Protein AF-A0AAD6DW07-F1 (afdb_monomer_lite)

Organism: NCBI:txid911720

Sequence (483 aa):
MHPDGPFFLGSEVGLPDLVLAPWAVRLWIFDEFKHGLGVPLEGAGGADEAVWDRWKKWIGAIQARRSILETTSEKEHYLPIYRRYADDKAQNRPISAMAHATRDERAHHGSESDHGPPVPPPIHPSFVQVAKPYIFEQTIQECIQAMGVDPTREVSQRLQGVTWIDNVRKALRLPVRTFNTAVIYYHRFRLVRPDTEYSFTDSAAAALFTACKIEDTLKKSRDILCAAYNLKHVPSEHLSPDDQAFETNSRAIIGLERLMLECSGFDFRTRHPEKTLAKLSLHYNVGDKVTLLAYRISLDLYRTFAPLKQTTSTMAIACLELAGRLSGQRIEKIESGADYEQWKTSRKEVMETLFDLLELYTDYRALTSVGPDFQAPVFLTVRIPLNKEANSQQIPRYNHWIDRPRQQNTQNVYGSIDKPVDTPQRPLHPLTPIAANGDRLGMSERDRDAAVRFTIDPECAADEKRQVEPYFRVEMEDYEVDV

Foldseek 3Di:
DDDPALEPVHVDHDPVLVVCLVVLLCQVLCVVQPVHPPLDDQPGCPPCNVVSVSVVSNNVVSVPDPVSVVPDDDPVVVVVVVVCVSVVNPDPDDPVVVVPPPPPPPDDDDDDDDDDDDDPDPDQFAFEDAQQLADFPVLLVLLCQLLVHDPVNLLVLLLVLLLLLVQLCVLVVHDVLLSLQLLLLLSLLCSHPPCVVPPSNLSSLLSSQLSCVLVVNHDQSLSSVQSSVPSVDDPVPRDDSPDPVCVVSSVSSVVCNVVSCVSSLVDSDGAALLVVLVVVCVVLVPDPQLSVQLNQLSSQLSSFCLSNHDHSLLSSLLSSQLSCLLVVNHRVVSVVCPCVVVSVHDPLSSLLSNVRSLVCLQPVLVSGPNSVVDDNVSSVVSVVVSVVVCVVVVRDNTPPDDDDPPPDPPPDDDDDDDDDDDDPNRPDNPSFTAGLCGDGDDPPPPPPSYHYHGDNDPVVVVVVSVVCNVVPDDDDDDDDDDD

pLDDT: mean 83.04, std 20.03, range [28.27, 98.88]

Structure (mmCIF, N/CA/C/O backbone):
data_AF-A0AAD6DW07-F1
#
_entry.id   AF-A0AAD6DW07-F1
#
loop_
_atom_site.group_PDB
_atom_site.id
_atom_site.type_symbol
_atom_site.label_atom_id
_atom_site.label_alt_id
_atom_site.label_comp_id
_atom_site.label_asym_id
_atom_site.label_entity_id
_atom_site.label_seq_id
_atom_site.pdbx_PDB_ins_code
_atom_site.Cartn_x
_atom_site.Cartn_y
_atom_site.Cartn_z
_atom_site.occupancy
_atom_site.B_iso_or_equiv
_atom_site.auth_seq_id
_atom_site.auth_comp_id
_atom_site.auth_asym_id
_atom_site.auth_atom_id
_atom_site.pdbx_PDB_model_num
ATOM 1 N N . MET A 1 1 ? 0.517 -43.521 -18.607 1.00 65.44 1 MET A N 1
ATOM 2 C CA . MET A 1 1 ? 0.349 -43.277 -20.058 1.00 65.44 1 MET A CA 1
ATOM 3 C C . MET A 1 1 ? -0.645 -44.294 -20.602 1.00 65.44 1 MET A C 1
ATOM 5 O O . MET A 1 1 ? -0.734 -45.369 -20.020 1.00 65.44 1 MET A O 1
ATOM 9 N N . HIS A 1 2 ? -1.386 -43.973 -21.664 1.00 76.25 2 HIS A N 1
ATOM 10 C CA . HIS A 1 2 ? -2.341 -44.894 -22.291 1.00 76.25 2 HIS A CA 1
ATOM 11 C C . HIS A 1 2 ? -1.660 -46.215 -22.712 1.00 76.25 2 HIS A C 1
ATOM 13 O O . HIS A 1 2 ? -0.542 -46.154 -23.213 1.00 76.25 2 HIS A O 1
ATOM 19 N N . PRO A 1 3 ? -2.288 -47.393 -22.547 1.00 71.50 3 PRO A N 1
ATOM 20 C CA . PRO A 1 3 ? -1.663 -48.682 -22.866 1.00 71.50 3 PRO A CA 1
ATOM 21 C C . PRO A 1 3 ? -1.295 -48.823 -24.357 1.00 71.50 3 PRO A C 1
ATOM 23 O O . PRO A 1 3 ? -0.138 -49.088 -24.683 1.00 71.50 3 PRO A O 1
ATOM 26 N N . ASP A 1 4 ? -2.229 -48.528 -25.269 1.00 72.56 4 ASP A N 1
ATOM 27 C CA . ASP A 1 4 ? -2.056 -48.856 -26.697 1.00 72.56 4 ASP A CA 1
ATOM 28 C C . ASP A 1 4 ? -1.499 -47.720 -27.577 1.00 72.56 4 ASP A C 1
ATOM 30 O O . ASP A 1 4 ? -0.530 -47.917 -28.317 1.00 72.56 4 ASP A O 1
ATOM 34 N N . GLY A 1 5 ? -2.072 -46.513 -27.502 1.00 79.56 5 GLY A N 1
ATOM 35 C CA . GLY A 1 5 ? -1.641 -45.364 -28.313 1.00 79.56 5 GLY A CA 1
ATOM 36 C C . GLY A 1 5 ? -0.319 -44.752 -27.832 1.00 79.56 5 GLY A C 1
ATOM 37 O O . GLY A 1 5 ? -0.002 -44.907 -26.658 1.00 79.56 5 GLY A O 1
ATOM 38 N N . PRO A 1 6 ? 0.488 -44.097 -28.687 1.00 86.62 6 PRO A N 1
ATOM 39 C CA . PRO A 1 6 ? 1.835 -43.629 -28.338 1.00 86.62 6 PRO A CA 1
ATOM 40 C C . PRO A 1 6 ? 1.872 -42.411 -27.397 1.00 86.62 6 PRO A C 1
ATOM 42 O O . PRO A 1 6 ? 2.912 -42.152 -26.798 1.00 86.62 6 PRO A O 1
ATOM 45 N N . PHE A 1 7 ? 0.759 -41.698 -27.210 1.00 91.06 7 PHE A N 1
ATOM 46 C CA . PHE A 1 7 ? 0.675 -40.483 -26.390 1.00 91.06 7 PHE A CA 1
ATOM 47 C C . PHE A 1 7 ? 0.111 -40.753 -24.990 1.00 91.06 7 PHE A C 1
ATOM 49 O O . PHE A 1 7 ? -0.377 -41.848 -24.693 1.00 91.06 7 PHE A O 1
ATOM 56 N N . PHE A 1 8 ? 0.187 -39.766 -24.093 1.00 86.06 8 PHE A N 1
ATOM 57 C CA . PHE A 1 8 ? -0.251 -39.927 -22.702 1.00 86.06 8 PHE A CA 1
ATOM 58 C C . PHE A 1 8 ? -1.728 -40.312 -22.575 1.00 86.06 8 PHE A C 1
ATOM 60 O O . PHE A 1 8 ? -2.043 -41.148 -21.724 1.00 86.06 8 PHE A O 1
ATOM 67 N N . LEU A 1 9 ? -2.598 -39.734 -23.410 1.00 88.62 9 LEU A N 1
ATOM 68 C CA . LEU A 1 9 ? -4.054 -39.918 -23.357 1.00 88.62 9 LEU A CA 1
ATOM 69 C C . LEU A 1 9 ? -4.612 -40.842 -24.452 1.00 88.62 9 LEU A C 1
ATOM 71 O O . LEU A 1 9 ? -5.816 -41.072 -24.474 1.00 88.62 9 LEU A O 1
ATOM 75 N N . GLY A 1 10 ? -3.774 -41.396 -25.336 1.00 89.12 10 GLY A N 1
ATOM 76 C CA . GLY A 1 10 ? -4.241 -42.310 -26.380 1.00 89.12 10 GLY A CA 1
ATOM 77 C C . GLY A 1 10 ? -3.453 -42.244 -27.678 1.00 89.12 10 GLY A C 1
ATOM 78 O O . GLY A 1 10 ? -2.226 -42.122 -27.689 1.00 89.12 10 GLY A O 1
ATOM 79 N N . SER A 1 11 ? -4.180 -42.402 -28.783 1.00 87.56 11 SER A N 1
ATOM 80 C CA . SER A 1 11 ? -3.659 -42.326 -30.151 1.00 87.56 11 SER A CA 1
ATOM 81 C C . SER A 1 11 ? -3.380 -40.898 -30.612 1.00 87.56 11 SER A C 1
ATOM 83 O O . SER A 1 11 ? -2.579 -40.703 -31.523 1.00 87.56 11 SER A O 1
ATOM 85 N N . GLU A 1 12 ? -4.007 -39.908 -29.977 1.00 89.56 12 GLU A N 1
ATOM 86 C CA . GLU A 1 12 ? -3.856 -38.492 -30.302 1.00 89.56 12 GLU A CA 1
ATOM 87 C C . GLU A 1 12 ? -3.008 -37.752 -29.269 1.00 89.56 12 GLU A C 1
ATOM 89 O O . GLU A 1 12 ? -2.957 -38.118 -28.093 1.00 89.56 12 GLU A O 1
ATOM 94 N N . VAL A 1 13 ? -2.337 -36.694 -29.727 1.00 89.44 13 VAL A N 1
ATOM 95 C CA . VAL A 1 13 ? -1.518 -35.837 -28.868 1.00 89.44 13 VAL A CA 1
ATOM 96 C C . VAL A 1 13 ? -2.416 -35.046 -27.916 1.00 89.44 13 VAL A C 1
ATOM 98 O O . VAL A 1 13 ? -3.383 -34.416 -28.340 1.00 89.44 13 VAL A O 1
ATOM 101 N N . GLY A 1 14 ? -2.089 -35.055 -26.628 1.00 90.12 14 GLY A N 1
ATOM 102 C CA . GLY A 1 14 ? -2.781 -34.278 -25.611 1.00 90.12 14 GLY A CA 1
ATOM 103 C C . GLY A 1 14 ? -1.949 -33.114 -25.083 1.00 90.12 14 GLY A C 1
ATOM 104 O O . GLY A 1 14 ? -0.774 -32.931 -25.407 1.00 90.12 14 GLY A O 1
ATOM 105 N N . LEU A 1 15 ? -2.561 -32.338 -24.191 1.00 88.31 15 LEU A N 1
ATOM 106 C CA . LEU A 1 15 ? -1.871 -31.275 -23.461 1.00 88.31 15 LEU A CA 1
ATOM 107 C C . LEU A 1 15 ? -0.621 -31.773 -22.697 1.00 88.31 15 LEU A C 1
ATOM 109 O O . LEU A 1 15 ? 0.406 -31.101 -22.791 1.00 88.31 15 LEU A O 1
ATOM 113 N N . PRO A 1 16 ? -0.636 -32.932 -21.997 1.00 89.25 16 PRO A N 1
ATOM 114 C CA . PRO A 1 16 ? 0.551 -33.417 -21.287 1.00 89.25 16 PRO A CA 1
ATOM 115 C C . PRO A 1 16 ? 1.737 -33.671 -22.222 1.00 89.25 16 PRO A C 1
ATOM 117 O O . PRO A 1 16 ? 2.875 -33.348 -21.887 1.00 89.25 16 PRO A O 1
ATOM 120 N N . ASP A 1 17 ? 1.462 -34.196 -23.417 1.00 92.06 17 ASP A N 1
ATOM 121 C CA . ASP A 1 17 ? 2.471 -34.480 -24.431 1.00 92.06 17 ASP A CA 1
ATOM 122 C C . ASP A 1 17 ? 3.168 -33.196 -24.904 1.00 92.06 17 ASP A C 1
ATOM 124 O O . ASP A 1 17 ? 4.394 -33.144 -24.970 1.00 92.06 17 ASP A O 1
ATOM 128 N N . LEU A 1 18 ? 2.396 -32.136 -25.174 1.00 89.06 18 LEU A N 1
ATOM 129 C CA . LEU A 1 18 ? 2.917 -30.847 -25.646 1.00 89.06 18 LEU A CA 1
ATOM 130 C C . LEU A 1 18 ? 3.688 -30.080 -24.568 1.00 89.06 18 LEU A C 1
ATOM 132 O O . LEU A 1 18 ? 4.680 -29.426 -24.879 1.00 89.06 18 LEU A O 1
ATOM 136 N N . VAL A 1 19 ? 3.251 -30.162 -23.310 1.00 89.06 19 VAL A N 1
ATOM 137 C CA . VAL A 1 19 ? 3.926 -29.494 -22.185 1.00 89.06 19 VAL A CA 1
ATOM 138 C C . VAL A 1 19 ? 5.281 -30.142 -21.893 1.00 89.06 19 VAL A C 1
ATOM 140 O O . VAL A 1 19 ? 6.254 -29.441 -21.616 1.00 89.06 19 VAL A O 1
ATOM 143 N N . LEU A 1 20 ? 5.366 -31.473 -21.973 1.00 89.12 20 LEU A N 1
ATOM 144 C CA . LEU A 1 20 ? 6.589 -32.216 -21.661 1.00 89.12 20 LEU A CA 1
ATOM 145 C C . LEU A 1 20 ? 7.561 -32.312 -22.843 1.00 89.12 20 LEU A C 1
ATOM 147 O O . LEU A 1 20 ? 8.769 -32.422 -22.620 1.00 89.12 20 LEU A O 1
ATOM 151 N N . ALA A 1 21 ? 7.072 -32.239 -24.085 1.00 89.12 21 ALA A N 1
ATOM 152 C CA . ALA A 1 21 ? 7.886 -32.416 -25.287 1.00 89.12 21 ALA A CA 1
ATOM 153 C C . ALA A 1 21 ? 9.157 -31.540 -25.334 1.00 89.12 21 ALA A C 1
ATOM 155 O O . ALA A 1 21 ? 10.226 -32.110 -25.555 1.00 89.12 21 ALA A O 1
ATOM 156 N N . PRO A 1 22 ? 9.124 -30.213 -25.071 1.00 85.38 22 PRO A N 1
ATOM 157 C CA . PRO A 1 22 ? 10.322 -29.372 -25.167 1.00 85.38 22 PRO A CA 1
ATOM 158 C C . PRO A 1 22 ? 11.443 -29.791 -24.209 1.00 85.38 22 PRO A C 1
ATOM 160 O O . PRO A 1 22 ? 12.622 -29.604 -24.507 1.00 85.38 22 PRO A O 1
ATOM 163 N N . TRP A 1 23 ? 11.088 -30.344 -23.053 1.00 86.06 23 TRP A N 1
ATOM 164 C CA . TRP A 1 23 ? 12.052 -30.823 -22.068 1.00 86.06 23 TRP A CA 1
ATOM 165 C C . TRP A 1 23 ? 12.579 -32.196 -22.465 1.00 86.06 23 TRP A C 1
ATOM 167 O O . TRP A 1 23 ? 13.788 -32.408 -22.523 1.00 86.06 23 TRP A O 1
ATOM 177 N N . ALA A 1 24 ? 11.668 -33.103 -22.813 1.00 87.69 24 ALA A N 1
ATOM 178 C CA . ALA A 1 24 ? 11.999 -34.488 -23.094 1.00 87.69 24 ALA A CA 1
ATOM 179 C C . ALA A 1 24 ? 12.918 -34.649 -24.316 1.00 87.69 24 ALA A C 1
ATOM 181 O O . ALA A 1 24 ? 13.877 -35.418 -24.267 1.00 87.69 24 ALA A O 1
ATOM 182 N N . VAL A 1 25 ? 12.706 -33.872 -25.388 1.00 88.06 25 VAL A N 1
ATOM 183 C CA . VAL A 1 25 ? 13.561 -33.935 -26.592 1.00 88.06 25 VAL A CA 1
ATOM 184 C C . VAL A 1 25 ? 14.982 -33.409 -26.368 1.00 88.06 25 VAL A C 1
ATOM 186 O O . VAL A 1 25 ? 15.847 -33.610 -27.219 1.00 88.06 25 VAL A O 1
ATOM 189 N N . ARG A 1 26 ? 15.240 -32.750 -25.231 1.00 86.06 26 ARG A N 1
ATOM 190 C CA . ARG A 1 26 ? 16.535 -32.159 -24.867 1.00 86.06 26 ARG A CA 1
ATOM 191 C C . ARG A 1 26 ? 17.269 -32.919 -23.765 1.00 86.06 26 ARG A C 1
ATOM 193 O O . ARG A 1 26 ? 18.351 -32.498 -23.375 1.00 86.06 26 ARG A O 1
ATOM 200 N N . LEU A 1 27 ? 16.733 -34.039 -23.277 1.00 84.88 27 LEU A N 1
ATOM 201 C CA . LEU A 1 27 ? 17.364 -34.792 -22.183 1.00 84.88 27 LEU A CA 1
ATOM 202 C C . LEU A 1 27 ? 18.759 -35.325 -22.541 1.00 84.88 27 LEU A C 1
ATOM 204 O O . LEU A 1 27 ? 19.605 -35.399 -21.658 1.00 84.88 27 LEU A O 1
ATOM 208 N N . TRP A 1 28 ? 19.037 -35.560 -23.829 1.00 84.06 28 TRP A N 1
ATOM 209 C CA . TRP A 1 28 ? 20.366 -35.951 -24.325 1.00 84.06 28 TRP A CA 1
ATOM 210 C C . TRP A 1 28 ? 21.484 -34.965 -23.933 1.00 84.06 28 TRP A C 1
ATOM 212 O O . TRP A 1 28 ? 22.647 -35.343 -23.875 1.00 84.06 28 TRP A O 1
ATOM 222 N N . ILE A 1 29 ? 21.151 -33.704 -23.630 1.00 82.00 29 ILE A N 1
ATOM 223 C CA . ILE A 1 29 ? 22.116 -32.689 -23.177 1.00 82.00 29 ILE A CA 1
ATOM 224 C C . ILE A 1 29 ? 22.754 -33.095 -21.843 1.00 82.00 29 ILE A C 1
ATOM 226 O O . ILE A 1 29 ? 23.915 -32.787 -21.589 1.00 82.00 29 ILE A O 1
ATOM 230 N N . PHE A 1 30 ? 22.016 -33.787 -20.977 1.00 79.44 30 PHE A N 1
ATOM 231 C CA . PHE A 1 30 ? 22.558 -34.257 -19.705 1.00 79.44 30 PHE A CA 1
ATOM 232 C C . PHE A 1 30 ? 23.489 -35.457 -19.879 1.00 79.44 30 PHE A C 1
ATOM 234 O O . PHE A 1 30 ? 24.456 -35.574 -19.129 1.00 79.44 30 PHE A O 1
ATOM 241 N N . ASP A 1 31 ? 23.239 -36.306 -20.876 1.00 77.44 31 ASP A N 1
ATOM 242 C CA . ASP A 1 31 ? 24.164 -37.380 -21.251 1.00 77.44 31 ASP A CA 1
ATOM 243 C C . ASP A 1 31 ? 25.491 -36.800 -21.752 1.00 77.44 31 ASP A C 1
ATOM 245 O O . ASP A 1 31 ? 26.554 -37.308 -21.407 1.00 77.44 31 ASP A O 1
ATOM 249 N N . GLU A 1 32 ? 25.434 -35.667 -22.454 1.00 78.31 32 GLU A N 1
ATOM 250 C CA . GLU A 1 32 ? 26.617 -34.975 -22.970 1.00 78.31 32 GLU A CA 1
ATOM 251 C C . GLU A 1 32 ? 27.399 -34.195 -21.890 1.00 78.31 32 GLU A C 1
ATOM 253 O O . GLU A 1 32 ? 28.627 -34.203 -21.893 1.00 78.31 32 GLU A O 1
ATOM 258 N N . PHE A 1 33 ? 26.714 -33.506 -20.962 1.00 76.38 33 PHE A N 1
ATOM 259 C CA . PHE A 1 33 ? 27.353 -32.534 -20.050 1.00 76.38 33 PHE A CA 1
ATOM 260 C C . PHE A 1 33 ? 27.237 -32.844 -18.549 1.00 76.38 33 PHE A C 1
ATOM 262 O O . PHE A 1 33 ? 27.865 -32.159 -17.744 1.00 76.38 33 PHE A O 1
ATOM 269 N N . LYS A 1 34 ? 26.421 -33.819 -18.129 1.00 67.25 34 LYS A N 1
ATOM 270 C CA . LYS A 1 34 ? 26.118 -34.086 -16.706 1.00 67.25 34 LYS A CA 1
ATOM 271 C C . LYS A 1 34 ? 26.081 -35.577 -16.358 1.00 67.25 34 LYS A C 1
ATOM 273 O O . LYS A 1 34 ? 25.176 -36.014 -15.658 1.00 67.25 34 LYS A O 1
ATOM 278 N N . HIS A 1 35 ? 27.066 -36.343 -16.834 1.00 71.88 35 HIS A N 1
ATOM 279 C CA . HIS A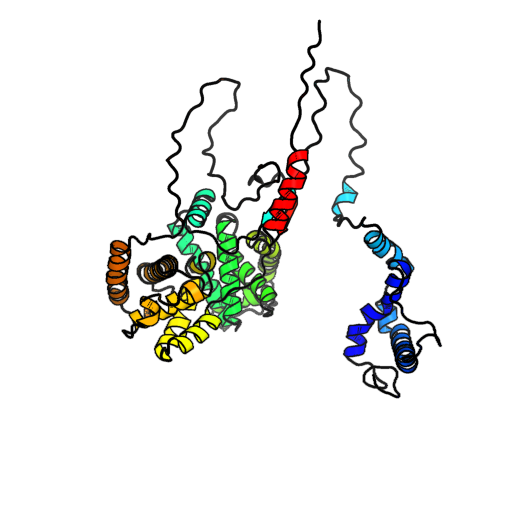 1 35 ? 27.235 -37.785 -16.564 1.00 71.88 35 HIS A CA 1
ATOM 280 C C . HIS A 1 35 ? 25.991 -38.662 -16.848 1.00 71.88 35 HIS A C 1
ATOM 282 O O . HIS A 1 35 ? 25.936 -39.810 -16.409 1.00 71.88 35 HIS A O 1
ATOM 288 N N . GLY A 1 36 ? 25.023 -38.141 -17.608 1.00 70.38 36 GLY A N 1
ATOM 289 C CA . GLY A 1 36 ? 23.759 -38.792 -17.933 1.00 70.38 36 GLY A CA 1
ATOM 290 C C . GLY A 1 36 ? 22.672 -38.707 -16.867 1.00 70.38 36 GLY A C 1
ATOM 291 O O . GLY A 1 36 ? 22.917 -38.539 -15.676 1.00 70.38 36 GLY A O 1
ATOM 292 N N . LEU A 1 37 ? 21.424 -38.841 -17.321 1.00 69.94 37 LEU A N 1
ATOM 293 C CA . LEU A 1 37 ? 20.238 -38.902 -16.447 1.00 69.94 37 LEU A CA 1
ATOM 294 C C . LEU A 1 37 ? 19.903 -40.325 -15.982 1.00 69.94 37 LEU A C 1
ATOM 296 O O . LEU A 1 37 ? 18.882 -40.533 -15.329 1.00 69.94 37 LEU A O 1
ATOM 300 N N . GLY A 1 38 ? 20.733 -41.307 -16.344 1.00 71.94 38 GLY A N 1
ATOM 301 C CA . GLY A 1 38 ? 20.491 -42.713 -16.029 1.00 71.94 38 GLY A CA 1
ATOM 302 C C . GLY A 1 38 ? 19.306 -43.317 -16.789 1.00 71.94 38 GLY A C 1
ATOM 303 O O . GLY A 1 38 ? 18.714 -44.277 -16.307 1.00 71.94 38 GLY A O 1
ATOM 304 N N . VAL A 1 39 ? 18.942 -42.769 -17.957 1.00 80.31 39 VAL A N 1
ATOM 305 C CA . VAL A 1 39 ? 17.934 -43.383 -18.835 1.00 80.31 39 VAL A CA 1
ATOM 306 C C . VAL A 1 39 ? 18.532 -44.672 -19.417 1.00 80.31 39 VAL A C 1
ATOM 308 O O . VAL A 1 39 ? 19.548 -44.597 -20.112 1.00 80.31 39 VAL A O 1
ATOM 311 N N . PRO A 1 40 ? 17.957 -45.854 -19.134 1.00 80.31 40 PRO A N 1
ATOM 312 C CA . PRO A 1 40 ? 18.550 -47.120 -19.540 1.00 80.31 40 PRO A CA 1
ATOM 313 C C . PRO A 1 40 ? 18.447 -47.339 -21.053 1.00 80.31 40 PRO A C 1
ATOM 315 O O . PRO A 1 40 ? 17.469 -46.946 -21.697 1.00 80.31 40 PRO A O 1
ATOM 318 N N . LEU A 1 41 ? 19.455 -48.018 -21.610 1.00 79.75 41 LEU A N 1
ATOM 319 C CA . LEU A 1 41 ? 19.397 -48.558 -22.969 1.00 79.75 41 LEU A CA 1
ATOM 320 C C . LEU A 1 41 ? 18.269 -49.593 -23.087 1.00 79.75 41 LEU A C 1
ATOM 322 O O . LEU A 1 41 ? 17.760 -50.113 -22.093 1.00 79.75 41 LEU A O 1
ATOM 326 N N . GLU A 1 42 ? 17.870 -49.896 -24.319 1.00 81.44 42 GLU A N 1
ATOM 327 C CA . GLU A 1 42 ? 16.857 -50.916 -24.579 1.00 81.44 42 GLU A CA 1
ATOM 328 C C . GLU A 1 42 ? 17.272 -52.278 -24.002 1.00 81.44 42 GLU A C 1
ATOM 330 O O . GLU A 1 42 ? 18.368 -52.761 -24.283 1.00 81.44 42 GLU A O 1
ATOM 335 N N . GLY A 1 43 ? 16.422 -52.866 -23.148 1.00 79.19 43 GLY A N 1
ATOM 336 C CA . GLY A 1 43 ? 16.714 -54.117 -22.445 1.00 79.19 43 GLY A CA 1
ATOM 337 C C . GLY A 1 43 ? 17.548 -53.976 -21.163 1.00 79.19 43 GLY A C 1
ATOM 338 O O . GLY A 1 43 ? 17.897 -54.993 -20.564 1.00 79.19 43 GLY A O 1
ATOM 339 N N . ALA A 1 44 ? 17.884 -52.752 -20.733 1.00 81.94 44 ALA A N 1
ATOM 340 C CA . ALA A 1 44 ? 18.674 -52.472 -19.526 1.00 81.94 44 ALA A CA 1
ATOM 341 C C . ALA A 1 44 ? 17.879 -51.774 -18.398 1.00 81.94 44 ALA A C 1
ATOM 343 O O . ALA A 1 44 ? 18.462 -51.275 -17.438 1.00 81.94 44 ALA A O 1
ATOM 344 N N . GLY A 1 45 ? 16.553 -51.717 -18.500 1.00 79.31 45 GLY A N 1
ATOM 345 C CA . GLY A 1 45 ? 15.624 -51.071 -17.569 1.00 79.31 45 GLY A CA 1
ATOM 346 C C . GLY A 1 45 ? 15.219 -51.905 -16.349 1.00 79.31 45 GLY A C 1
ATOM 347 O O . GLY A 1 45 ? 14.491 -51.410 -15.489 1.00 79.31 45 GLY A O 1
ATOM 348 N N . GLY A 1 46 ? 15.692 -53.149 -16.234 1.00 87.56 46 GLY A N 1
ATOM 349 C CA . GLY A 1 46 ? 15.511 -53.983 -15.041 1.00 87.56 46 GLY A CA 1
ATOM 350 C C . GLY A 1 46 ? 14.038 -54.252 -14.709 1.00 87.56 46 GLY A C 1
ATOM 351 O O . GLY A 1 46 ? 13.264 -54.658 -15.572 1.00 87.56 46 GLY A O 1
ATOM 352 N N . ALA A 1 47 ? 13.644 -54.033 -13.448 1.00 84.38 47 ALA A N 1
ATOM 353 C CA . ALA A 1 47 ? 12.263 -54.237 -12.990 1.00 84.38 47 ALA A CA 1
ATOM 354 C C . ALA A 1 47 ? 11.247 -53.287 -13.657 1.00 84.38 47 ALA A C 1
ATOM 356 O O . ALA A 1 47 ? 10.061 -53.606 -13.711 1.00 84.38 47 ALA A O 1
ATOM 357 N N . ASP A 1 48 ? 11.718 -52.163 -14.206 1.00 86.88 48 ASP A N 1
ATOM 358 C CA . ASP A 1 48 ? 10.894 -51.114 -14.807 1.00 86.88 48 ASP A CA 1
ATOM 359 C C . ASP A 1 48 ? 10.962 -51.107 -16.348 1.00 86.88 48 ASP A C 1
ATOM 361 O O . ASP A 1 48 ? 10.540 -50.132 -16.971 1.00 86.88 48 ASP A O 1
ATOM 365 N N . GLU A 1 49 ? 11.467 -52.167 -17.004 1.00 87.56 49 GLU A N 1
ATOM 366 C CA . GLU A 1 49 ? 11.631 -52.201 -18.475 1.00 87.56 49 GLU A CA 1
ATOM 367 C C . GLU A 1 49 ? 10.337 -51.831 -19.213 1.00 87.56 49 GLU A C 1
ATOM 369 O O . GLU A 1 49 ? 10.359 -51.010 -20.123 1.00 87.56 49 GLU A O 1
ATOM 374 N N . ALA A 1 50 ? 9.185 -52.331 -18.757 1.00 86.06 50 ALA A N 1
ATOM 375 C CA . ALA A 1 50 ? 7.892 -52.010 -19.362 1.00 86.06 50 ALA A CA 1
ATOM 376 C C . ALA A 1 50 ? 7.560 -50.503 -19.313 1.00 86.06 50 ALA A C 1
ATOM 378 O O . ALA A 1 50 ? 6.919 -49.964 -20.220 1.00 86.06 50 ALA A O 1
ATOM 379 N N . VAL A 1 51 ? 8.002 -49.802 -18.265 1.00 87.12 51 VAL A N 1
ATOM 380 C CA . VAL A 1 51 ? 7.839 -48.348 -18.125 1.00 87.12 51 VAL A CA 1
ATOM 381 C C . VAL A 1 51 ? 8.796 -47.620 -19.067 1.00 87.12 51 VAL A C 1
ATOM 383 O O . VAL A 1 51 ? 8.398 -46.654 -19.724 1.00 87.12 51 VAL A O 1
ATOM 386 N N . TRP A 1 52 ? 10.033 -48.101 -19.189 1.00 89.56 52 TRP A N 1
ATOM 387 C CA . TRP A 1 52 ? 11.026 -47.534 -20.099 1.00 89.56 52 TRP A CA 1
ATOM 388 C C . TRP A 1 52 ? 10.671 -47.751 -21.568 1.00 89.56 52 TRP A C 1
ATOM 390 O O . TRP A 1 52 ? 10.792 -46.820 -22.358 1.00 89.56 52 TRP A O 1
ATOM 400 N N . ASP A 1 53 ? 10.145 -48.911 -21.944 1.00 88.19 53 ASP A N 1
ATOM 401 C CA . ASP A 1 53 ? 9.624 -49.172 -23.289 1.00 88.19 53 ASP A CA 1
ATOM 402 C C . ASP A 1 53 ? 8.466 -48.243 -23.628 1.00 88.19 53 ASP A C 1
ATOM 404 O O . ASP A 1 53 ? 8.375 -47.685 -24.728 1.00 88.19 53 ASP A O 1
ATOM 408 N N . ARG A 1 54 ? 7.603 -47.997 -22.642 1.00 88.31 54 ARG A N 1
ATOM 409 C CA . ARG A 1 54 ? 6.512 -47.045 -22.782 1.00 88.31 54 ARG A CA 1
ATOM 410 C C . ARG A 1 54 ? 7.023 -45.614 -22.976 1.00 88.31 54 ARG A C 1
ATOM 412 O O . ARG A 1 54 ? 6.485 -44.890 -23.817 1.00 88.31 54 ARG A O 1
ATOM 419 N N . TRP A 1 55 ? 8.064 -45.221 -22.247 1.00 88.88 55 TRP A N 1
ATOM 420 C CA . TRP A 1 55 ? 8.749 -43.943 -22.429 1.00 88.88 55 TRP A CA 1
ATOM 421 C C . TRP A 1 55 ? 9.401 -43.827 -23.814 1.00 88.88 55 TRP A C 1
ATOM 423 O O . TRP A 1 55 ? 9.180 -42.826 -24.494 1.00 88.88 55 TRP A O 1
ATOM 433 N N . LYS A 1 56 ? 10.128 -44.856 -24.274 1.00 89.31 56 LYS A N 1
ATOM 434 C CA . LYS A 1 56 ? 10.769 -44.917 -25.603 1.00 89.31 56 LYS A CA 1
ATOM 435 C C . LYS A 1 56 ? 9.739 -44.758 -26.729 1.00 89.31 56 LYS A C 1
ATOM 437 O O . LYS A 1 56 ? 9.938 -43.968 -27.652 1.00 89.31 56 LYS A O 1
ATOM 442 N N . LYS A 1 57 ? 8.591 -45.438 -26.614 1.00 90.75 57 LYS A N 1
ATOM 443 C CA . LYS A 1 57 ? 7.470 -45.311 -27.560 1.00 90.75 57 LYS A CA 1
ATOM 444 C C . LYS A 1 57 ? 6.914 -43.884 -27.605 1.00 90.75 57 LYS A C 1
ATOM 446 O O . LYS A 1 57 ? 6.637 -43.367 -28.686 1.00 90.75 57 LYS A O 1
ATOM 451 N N . TRP A 1 58 ? 6.771 -43.244 -26.445 1.00 93.62 58 TRP A N 1
ATOM 452 C CA . TRP A 1 58 ? 6.294 -41.865 -26.351 1.00 93.62 58 TRP A CA 1
ATOM 453 C C . TRP A 1 58 ? 7.300 -40.857 -26.921 1.00 93.62 58 TRP A C 1
ATOM 455 O O . TRP A 1 58 ? 6.943 -40.060 -27.790 1.00 93.62 58 TRP A O 1
ATOM 465 N N . ILE A 1 59 ? 8.564 -40.909 -26.487 1.00 91.06 59 ILE A N 1
ATOM 466 C CA . ILE A 1 59 ? 9.585 -39.951 -26.926 1.00 91.06 59 ILE A CA 1
ATOM 467 C C . ILE A 1 59 ? 9.857 -40.073 -28.427 1.00 91.06 59 ILE A C 1
ATOM 469 O O . ILE A 1 59 ? 9.977 -39.049 -29.096 1.00 91.06 59 ILE A O 1
ATOM 473 N N . GLY A 1 60 ? 9.842 -41.293 -28.979 1.00 91.25 60 GLY A N 1
ATOM 474 C CA . GLY A 1 60 ? 9.960 -41.521 -30.419 1.00 91.25 60 GLY A CA 1
ATOM 475 C C . GLY A 1 60 ? 8.811 -40.886 -31.208 1.00 91.25 60 GLY A C 1
ATOM 476 O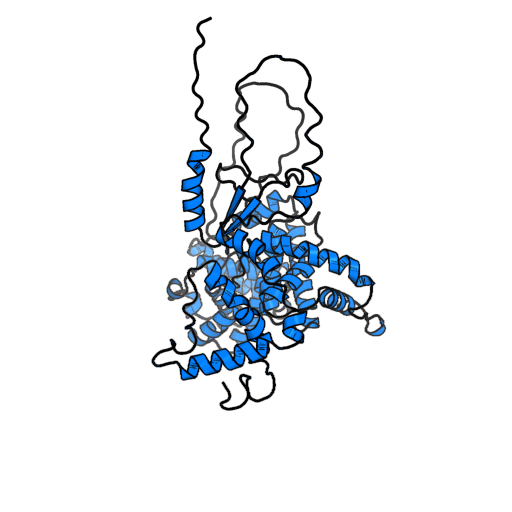 O . GLY A 1 60 ? 9.045 -40.201 -32.203 1.00 91.25 60 GLY A O 1
ATOM 477 N N . ALA A 1 61 ? 7.568 -41.027 -30.733 1.00 92.44 61 ALA A N 1
ATOM 478 C CA . ALA A 1 61 ? 6.407 -40.404 -31.370 1.00 92.44 61 ALA A CA 1
ATOM 479 C C . ALA A 1 61 ? 6.433 -38.865 -31.298 1.00 92.44 61 ALA A C 1
ATOM 481 O O . ALA A 1 61 ? 6.004 -38.193 -32.237 1.00 92.44 61 ALA A O 1
ATOM 482 N N . ILE A 1 62 ? 6.951 -38.298 -30.204 1.00 92.81 62 ILE A N 1
ATOM 483 C CA . ILE A 1 62 ? 7.119 -36.848 -30.041 1.00 92.81 62 ILE A CA 1
ATOM 484 C C . ILE A 1 62 ? 8.237 -36.309 -30.935 1.00 92.81 62 ILE A C 1
ATOM 486 O O . ILE A 1 62 ? 8.030 -35.305 -31.617 1.00 92.81 62 ILE A O 1
ATOM 490 N N . GLN A 1 63 ? 9.393 -36.974 -30.975 1.00 90.25 63 GLN A N 1
ATOM 491 C CA . GLN A 1 63 ? 10.542 -36.565 -31.790 1.00 90.25 63 GLN A CA 1
ATOM 492 C C . GLN A 1 63 ? 10.253 -36.645 -33.292 1.00 90.25 63 GLN A C 1
ATOM 494 O O . GLN A 1 63 ? 10.721 -35.796 -34.042 1.00 90.25 63 GLN A O 1
ATOM 499 N N . ALA A 1 64 ? 9.444 -37.611 -33.736 1.00 90.94 64 ALA A N 1
ATOM 500 C CA . ALA A 1 64 ? 9.040 -37.736 -35.137 1.00 90.94 64 ALA A CA 1
ATOM 501 C C . ALA A 1 64 ? 7.968 -36.715 -35.567 1.00 90.94 64 ALA A C 1
ATOM 503 O O . ALA A 1 64 ? 7.621 -36.621 -36.747 1.00 90.94 64 ALA A O 1
ATOM 504 N N . ARG A 1 65 ? 7.390 -35.955 -34.628 1.00 89.56 65 ARG A N 1
ATOM 505 C CA . ARG A 1 65 ? 6.278 -35.054 -34.929 1.00 89.56 65 ARG A CA 1
ATOM 506 C C . ARG A 1 65 ? 6.775 -33.807 -35.657 1.00 89.56 65 ARG A C 1
ATOM 508 O O . ARG A 1 65 ? 7.592 -33.057 -35.129 1.00 89.56 65 ARG A O 1
ATOM 515 N N . ARG A 1 66 ? 6.168 -33.508 -36.811 1.00 89.12 66 ARG A N 1
ATOM 516 C CA . ARG A 1 66 ? 6.470 -32.323 -37.636 1.00 89.12 66 ARG A CA 1
ATOM 517 C C . ARG A 1 66 ? 6.563 -31.026 -36.826 1.00 89.12 66 ARG A C 1
ATOM 519 O O . ARG A 1 66 ? 7.553 -30.321 -36.936 1.00 89.12 66 ARG A O 1
ATOM 526 N N . SER A 1 67 ? 5.573 -30.747 -35.975 1.00 86.88 67 SER A N 1
ATOM 527 C CA . SER A 1 67 ? 5.549 -29.514 -35.178 1.00 86.88 67 SER A CA 1
ATOM 528 C C . SER A 1 67 ? 6.710 -29.403 -34.193 1.00 86.88 67 SER A C 1
ATOM 530 O O . SER A 1 67 ? 7.058 -28.297 -33.828 1.00 86.88 67 SER A O 1
ATOM 532 N N . ILE A 1 68 ? 7.286 -30.521 -33.741 1.00 85.94 68 ILE A N 1
ATOM 533 C CA . ILE A 1 68 ? 8.455 -30.525 -32.854 1.00 85.94 68 ILE A CA 1
ATOM 534 C C . ILE A 1 68 ? 9.733 -30.370 -33.673 1.00 85.94 68 ILE A C 1
ATOM 536 O O . ILE A 1 68 ? 10.584 -29.566 -33.301 1.00 85.94 68 ILE A O 1
ATOM 540 N N . LEU A 1 69 ? 9.844 -31.082 -34.796 1.00 84.88 69 LEU A N 1
ATOM 541 C CA . LEU A 1 69 ? 10.973 -30.961 -35.720 1.00 84.88 69 LEU A CA 1
ATOM 542 C C . LEU A 1 69 ? 11.123 -29.527 -36.251 1.00 84.88 69 LEU A C 1
ATOM 544 O O . LEU A 1 69 ? 12.225 -28.999 -36.269 1.00 84.88 69 LEU A O 1
ATOM 548 N N . GLU A 1 70 ? 10.018 -28.869 -36.610 1.00 84.50 70 GLU A N 1
ATOM 549 C CA . GLU A 1 70 ? 10.026 -27.496 -37.139 1.00 84.50 70 GLU A CA 1
ATOM 550 C C . GLU A 1 70 ? 10.323 -26.424 -36.075 1.00 84.50 70 GLU A C 1
ATOM 552 O O . GLU A 1 70 ? 10.737 -25.320 -36.421 1.00 84.50 70 GLU A O 1
ATOM 557 N N . THR A 1 71 ? 10.120 -26.714 -34.783 1.00 82.62 71 THR A N 1
ATOM 558 C CA . THR A 1 71 ? 10.311 -25.736 -33.692 1.00 82.62 71 THR A CA 1
ATOM 559 C C . THR A 1 71 ? 11.539 -26.002 -32.825 1.00 82.62 71 THR A C 1
ATOM 561 O O . THR A 1 71 ? 11.797 -25.253 -31.881 1.00 82.62 71 THR A O 1
ATOM 564 N N . THR A 1 72 ? 12.273 -27.083 -33.082 1.00 79.62 72 THR A N 1
ATOM 565 C CA . THR A 1 72 ? 13.449 -27.466 -32.293 1.00 79.62 72 THR A CA 1
ATOM 566 C C . THR A 1 72 ? 14.699 -27.261 -33.132 1.00 79.62 72 THR A C 1
ATOM 568 O O . THR A 1 72 ? 14.769 -27.718 -34.265 1.00 79.62 72 THR A O 1
ATOM 571 N N . SER A 1 73 ? 15.695 -26.567 -32.582 1.00 81.31 73 SER A N 1
ATOM 572 C CA . SER A 1 73 ? 16.969 -26.368 -33.276 1.00 81.31 73 SER A CA 1
ATOM 573 C C . SER A 1 73 ? 17.744 -27.683 -33.399 1.00 81.31 73 SER A C 1
ATOM 575 O O . SER A 1 73 ? 17.617 -28.578 -32.561 1.00 81.31 73 SER A O 1
ATOM 577 N N . GLU A 1 74 ? 18.584 -27.795 -34.424 1.00 80.44 74 GLU A N 1
ATOM 578 C CA . GLU A 1 74 ? 19.478 -28.943 -34.585 1.00 80.44 74 GLU A CA 1
ATOM 579 C C . GLU A 1 74 ? 20.475 -29.045 -33.416 1.00 80.44 74 GLU A C 1
ATOM 581 O O . GLU A 1 74 ? 20.857 -28.041 -32.803 1.00 80.44 74 GLU A O 1
ATOM 586 N N . LYS A 1 75 ? 20.908 -30.273 -33.089 1.00 79.94 75 LYS A N 1
ATOM 587 C CA . LYS A 1 75 ? 21.786 -30.546 -31.932 1.00 79.94 75 LYS A CA 1
ATOM 588 C C . LYS A 1 75 ? 23.081 -29.731 -31.969 1.00 79.94 75 LYS A C 1
ATOM 590 O O . LYS A 1 75 ? 23.538 -29.259 -30.929 1.00 79.94 75 LYS A O 1
ATOM 595 N N . GLU A 1 76 ? 23.626 -29.516 -33.162 1.00 78.81 76 GLU A N 1
ATOM 596 C CA . GLU A 1 76 ? 24.858 -28.762 -33.408 1.00 78.81 76 GLU A CA 1
ATOM 597 C C . GLU A 1 76 ? 24.771 -27.307 -32.929 1.00 78.81 76 GLU A C 1
ATOM 599 O O . GLU A 1 76 ? 25.765 -26.742 -32.479 1.00 78.81 76 GLU A O 1
ATOM 604 N N . HIS A 1 77 ? 23.575 -26.713 -32.939 1.00 80.69 77 HIS A N 1
ATOM 605 C CA . HIS A 1 77 ? 23.349 -25.360 -32.431 1.00 80.69 77 HIS A CA 1
ATOM 606 C C . HIS A 1 77 ? 23.132 -25.319 -30.914 1.00 80.69 77 HIS A C 1
ATOM 608 O O . HIS A 1 77 ? 23.394 -24.294 -30.283 1.00 80.69 77 HIS A O 1
ATOM 614 N N . TYR A 1 78 ? 22.698 -26.426 -30.306 1.00 77.50 78 TYR A N 1
ATOM 615 C CA . TYR A 1 78 ? 22.544 -26.530 -28.856 1.00 77.50 78 TYR A CA 1
ATOM 616 C C . TYR A 1 78 ? 23.879 -26.750 -28.136 1.00 77.50 78 TYR A C 1
ATOM 618 O O . TYR A 1 78 ? 24.099 -26.159 -27.077 1.00 77.50 78 TYR A O 1
ATOM 626 N N . LEU A 1 79 ? 24.791 -27.542 -28.709 1.00 76.94 79 LEU A N 1
ATOM 627 C CA . LEU A 1 79 ? 26.073 -27.886 -28.078 1.00 76.94 79 LEU A CA 1
ATOM 628 C C . LEU A 1 79 ? 26.898 -26.658 -27.630 1.00 76.94 79 LEU A C 1
ATOM 630 O O . LEU A 1 79 ? 27.317 -26.636 -26.473 1.00 76.94 79 LEU A O 1
ATOM 634 N N . PRO A 1 80 ? 27.100 -25.602 -28.447 1.00 77.19 80 PRO A N 1
ATOM 635 C CA . PRO A 1 80 ? 27.859 -24.423 -28.028 1.00 77.19 80 PRO A CA 1
ATOM 636 C C . PRO A 1 80 ? 27.169 -23.618 -26.923 1.00 77.19 80 PRO A C 1
ATOM 638 O O . PRO A 1 80 ? 27.848 -23.021 -26.089 1.00 77.19 80 PRO A O 1
ATOM 641 N N . ILE A 1 81 ? 25.831 -23.586 -26.915 1.00 75.12 81 ILE A N 1
ATOM 642 C CA . ILE A 1 81 ? 25.044 -22.870 -25.904 1.00 75.12 81 ILE A CA 1
ATOM 643 C C . ILE A 1 81 ? 25.213 -23.571 -24.559 1.00 75.12 81 ILE A C 1
ATOM 645 O O . ILE A 1 81 ? 25.607 -22.940 -23.583 1.00 75.12 81 ILE A O 1
ATOM 649 N N . TYR A 1 82 ? 24.978 -24.883 -24.517 1.00 73.62 82 TYR A N 1
ATOM 650 C CA . TYR A 1 82 ? 25.042 -25.655 -23.279 1.00 73.62 82 TYR A CA 1
ATOM 651 C C . TYR A 1 82 ? 26.468 -25.897 -22.787 1.00 73.62 82 TYR A C 1
ATOM 653 O O . TYR A 1 82 ? 26.674 -25.899 -21.578 1.00 73.62 82 TYR A O 1
ATOM 661 N N . ARG A 1 83 ? 27.467 -25.954 -23.678 1.00 76.50 83 ARG A N 1
ATOM 662 C CA . ARG A 1 83 ? 28.885 -25.957 -23.290 1.00 76.50 83 ARG A CA 1
ATOM 663 C C . ARG A 1 83 ? 29.262 -24.707 -22.490 1.00 76.50 83 ARG A C 1
ATOM 665 O O . ARG A 1 83 ? 29.943 -24.823 -21.486 1.00 76.50 83 ARG A O 1
ATOM 672 N N . ARG A 1 84 ? 28.754 -23.520 -22.850 1.00 68.25 84 ARG A N 1
ATOM 673 C CA . ARG A 1 84 ? 28.998 -22.288 -22.066 1.00 68.25 84 ARG A CA 1
ATOM 674 C C . ARG A 1 84 ? 28.429 -22.360 -20.647 1.00 68.25 84 ARG A C 1
ATOM 676 O O . ARG A 1 84 ? 29.019 -21.773 -19.747 1.00 68.25 84 ARG A O 1
ATOM 683 N N . TYR A 1 85 ? 27.302 -23.050 -20.464 1.00 65.38 85 TYR A N 1
ATOM 684 C CA . TYR A 1 85 ? 26.707 -23.290 -19.146 1.00 65.38 85 TYR A CA 1
ATOM 685 C C . TYR A 1 85 ? 27.421 -24.406 -18.374 1.00 65.38 85 TYR A C 1
ATOM 687 O O . TYR A 1 85 ? 27.516 -24.320 -17.158 1.00 65.38 85 TYR A O 1
ATOM 695 N N . ALA A 1 86 ? 27.913 -25.442 -19.058 1.00 65.00 86 ALA A N 1
ATOM 696 C CA . ALA A 1 86 ? 28.674 -26.529 -18.442 1.00 65.00 86 ALA A CA 1
ATOM 697 C C . ALA A 1 86 ? 30.080 -26.082 -18.002 1.00 65.00 86 ALA A C 1
ATOM 699 O O . ALA A 1 86 ? 30.552 -26.506 -16.954 1.00 65.00 86 ALA A O 1
ATOM 700 N N . ASP A 1 87 ? 30.709 -25.185 -18.765 1.00 66.50 87 ASP A N 1
ATOM 701 C CA . ASP A 1 87 ? 32.048 -24.645 -18.499 1.00 66.50 87 ASP A CA 1
ATOM 702 C C . ASP A 1 87 ? 32.037 -23.439 -17.529 1.00 66.50 87 ASP A C 1
ATOM 704 O O . ASP A 1 87 ? 33.066 -22.783 -17.367 1.00 66.50 87 ASP A O 1
ATOM 708 N N . ASP A 1 88 ? 30.881 -23.082 -16.948 1.00 54.69 88 ASP A N 1
ATOM 709 C CA . ASP A 1 88 ? 30.677 -21.895 -16.089 1.00 54.69 88 ASP A CA 1
ATOM 710 C C . ASP A 1 88 ? 31.132 -20.556 -16.727 1.00 54.69 88 ASP A C 1
ATOM 712 O O . ASP A 1 88 ? 31.415 -19.560 -16.062 1.00 54.69 88 ASP A O 1
ATOM 716 N N . LYS A 1 89 ? 31.174 -20.496 -18.067 1.00 48.81 89 LYS A N 1
ATOM 717 C CA . LYS A 1 89 ? 31.575 -19.313 -18.857 1.00 48.81 89 LYS A CA 1
ATOM 718 C C . LYS A 1 89 ? 30.397 -18.502 -19.399 1.00 48.81 89 LYS A C 1
ATOM 720 O O . LYS A 1 89 ? 30.593 -17.592 -20.209 1.00 48.81 89 LYS A O 1
ATOM 725 N N . ALA A 1 90 ? 29.170 -18.804 -18.985 1.00 39.53 90 ALA A N 1
ATOM 726 C CA . ALA A 1 90 ? 27.973 -18.086 -19.407 1.00 39.53 90 ALA A CA 1
ATOM 727 C C . ALA A 1 90 ? 27.863 -16.707 -18.722 1.00 39.53 90 ALA A C 1
ATOM 729 O O . ALA A 1 90 ? 27.007 -16.473 -17.875 1.00 39.53 90 ALA A O 1
ATOM 730 N N . GLN A 1 91 ? 28.712 -15.756 -19.119 1.00 41.44 91 GLN A N 1
ATOM 731 C CA . GLN A 1 91 ? 28.445 -14.336 -18.896 1.00 41.44 91 GLN A CA 1
ATOM 732 C C . GLN A 1 91 ? 27.342 -13.889 -19.866 1.00 41.44 91 GLN A C 1
ATOM 734 O O . GLN A 1 91 ? 27.503 -13.985 -21.086 1.00 41.44 91 GLN A O 1
ATOM 739 N N . ASN A 1 92 ? 26.233 -13.362 -19.339 1.00 39.53 92 ASN A N 1
ATOM 740 C CA . ASN A 1 92 ? 25.265 -12.586 -20.115 1.00 39.53 92 ASN A CA 1
ATOM 741 C C . ASN A 1 92 ? 25.962 -11.330 -20.663 1.00 39.53 92 ASN A C 1
ATOM 743 O O . ASN A 1 92 ? 25.935 -10.275 -20.033 1.00 39.53 92 ASN A O 1
ATOM 747 N N . ARG A 1 93 ? 26.602 -11.423 -21.833 1.00 34.16 93 ARG A N 1
ATOM 748 C CA . ARG A 1 93 ? 27.044 -10.234 -22.568 1.00 34.16 93 ARG A CA 1
ATOM 749 C C . ARG A 1 93 ? 25.890 -9.714 -23.429 1.00 34.16 93 ARG A C 1
ATOM 751 O O . ARG A 1 93 ? 25.455 -10.432 -24.331 1.00 34.16 93 ARG A O 1
ATOM 758 N N . PRO A 1 94 ? 25.396 -8.486 -23.201 1.00 33.62 94 PRO A N 1
ATOM 759 C CA . PRO A 1 94 ? 24.516 -7.827 -24.154 1.00 33.62 94 PRO A CA 1
ATOM 760 C C . PRO A 1 94 ? 25.261 -7.540 -25.468 1.00 33.62 94 PRO A C 1
ATOM 762 O O . PRO A 1 94 ? 26.469 -7.300 -25.495 1.00 33.62 94 PRO A O 1
ATOM 765 N N . ILE A 1 95 ? 24.507 -7.546 -26.570 1.00 34.44 95 ILE A N 1
ATOM 766 C CA . ILE A 1 95 ? 24.967 -7.382 -27.964 1.00 34.44 95 ILE A CA 1
ATOM 767 C C . ILE A 1 95 ? 25.709 -6.041 -28.201 1.00 34.44 95 ILE A C 1
ATOM 769 O O . ILE A 1 95 ? 26.423 -5.895 -29.190 1.00 34.44 95 ILE A O 1
ATOM 773 N N . SER A 1 96 ? 25.646 -5.084 -27.266 1.00 38.00 96 SER A N 1
ATOM 774 C CA . SER A 1 96 ? 26.388 -3.815 -27.334 1.00 38.00 96 SER A CA 1
ATOM 775 C C . SER A 1 96 ? 27.913 -3.966 -27.227 1.00 38.00 96 SER A C 1
ATOM 777 O O . SER A 1 96 ? 28.641 -3.095 -27.699 1.00 38.00 96 SER A O 1
ATOM 779 N N . ALA A 1 97 ? 28.422 -5.073 -26.674 1.00 35.28 97 ALA A N 1
ATOM 780 C CA . ALA A 1 97 ? 29.858 -5.262 -26.446 1.00 35.28 97 ALA A CA 1
ATOM 781 C C . ALA A 1 97 ? 30.676 -5.585 -27.716 1.00 35.28 97 ALA A C 1
ATOM 783 O O . ALA A 1 97 ? 31.902 -5.560 -27.667 1.00 35.28 97 ALA A O 1
ATOM 784 N N . MET A 1 98 ? 30.037 -5.876 -28.857 1.00 33.34 98 MET A N 1
ATOM 785 C CA . MET A 1 98 ? 30.755 -6.152 -30.113 1.00 33.34 98 MET A CA 1
ATOM 786 C C . MET A 1 98 ? 31.045 -4.902 -30.958 1.00 33.34 98 MET A C 1
ATOM 788 O O . MET A 1 98 ? 31.872 -4.973 -31.859 1.00 33.34 98 MET A O 1
ATOM 792 N N . ALA A 1 99 ? 30.433 -3.750 -30.660 1.00 33.59 99 ALA A N 1
ATOM 793 C CA . ALA A 1 99 ? 30.645 -2.526 -31.443 1.00 33.59 99 ALA A CA 1
ATOM 794 C C . ALA A 1 99 ? 31.872 -1.702 -30.998 1.00 33.59 99 ALA A C 1
ATOM 796 O O . ALA A 1 99 ? 32.383 -0.896 -31.774 1.00 33.59 99 ALA A O 1
ATOM 797 N N . HIS A 1 100 ? 32.369 -1.912 -29.775 1.00 37.62 100 HIS A N 1
ATOM 798 C CA . HIS A 1 100 ? 33.454 -1.105 -29.199 1.00 37.62 100 HIS A CA 1
ATOM 799 C C . HIS A 1 100 ? 34.849 -1.730 -29.337 1.00 37.62 100 HIS A C 1
ATOM 801 O O . HIS A 1 100 ? 35.841 -1.013 -29.276 1.00 37.62 100 HIS A O 1
ATOM 807 N N . ALA A 1 101 ? 34.945 -3.031 -29.630 1.00 32.53 101 ALA A N 1
ATOM 808 C CA . ALA A 1 101 ? 36.228 -3.734 -29.737 1.00 32.53 101 ALA A CA 1
ATOM 809 C C . ALA A 1 101 ? 37.055 -3.378 -30.992 1.00 32.53 101 ALA A C 1
ATOM 811 O O . ALA A 1 101 ? 38.176 -3.845 -31.135 1.00 32.53 101 ALA A O 1
ATOM 812 N N . THR A 1 102 ? 36.531 -2.548 -31.898 1.00 33.59 102 THR A N 1
ATOM 813 C CA . THR A 1 102 ? 37.218 -2.168 -33.148 1.00 33.59 102 THR A CA 1
ATOM 814 C C . THR A 1 102 ? 37.713 -0.723 -33.184 1.00 33.59 102 THR A C 1
ATOM 816 O O . THR A 1 102 ? 38.174 -0.279 -34.235 1.00 33.59 102 THR A O 1
ATOM 819 N N . ARG A 1 103 ? 37.618 0.041 -32.082 1.00 32.97 103 ARG A N 1
ATOM 820 C CA . ARG A 1 103 ? 37.954 1.478 -32.103 1.00 32.97 103 ARG A CA 1
ATOM 821 C C . ARG A 1 103 ? 39.169 1.902 -31.269 1.00 32.97 103 ARG A C 1
ATOM 823 O O . ARG A 1 103 ? 39.678 2.986 -31.531 1.00 32.97 103 ARG A O 1
ATOM 830 N N . ASP A 1 104 ? 39.692 1.044 -30.393 1.00 34.84 104 ASP A N 1
ATOM 831 C CA . ASP A 1 104 ? 40.770 1.421 -29.457 1.00 34.84 104 ASP A CA 1
ATOM 832 C C . ASP A 1 104 ? 42.194 0.995 -29.865 1.00 34.84 104 ASP A C 1
ATOM 834 O O . ASP A 1 104 ? 43.144 1.262 -29.141 1.00 34.84 104 ASP A O 1
ATOM 838 N N . GLU A 1 105 ? 42.407 0.428 -31.058 1.00 31.55 105 GLU A N 1
ATOM 839 C CA . GLU A 1 105 ? 43.768 0.091 -31.535 1.00 31.55 105 GLU A CA 1
ATOM 840 C C . GLU A 1 105 ? 44.462 1.206 -32.343 1.00 31.55 105 GLU A C 1
ATOM 842 O O . GLU A 1 105 ? 45.480 0.977 -32.996 1.00 31.55 105 GLU A O 1
ATOM 847 N N . ARG A 1 106 ? 43.953 2.446 -32.331 1.00 33.22 106 ARG A N 1
ATOM 848 C CA . ARG A 1 106 ? 44.589 3.563 -33.060 1.00 33.22 106 ARG A CA 1
ATOM 849 C C . ARG A 1 106 ? 44.652 4.861 -32.268 1.00 33.22 106 ARG A C 1
ATOM 851 O O . ARG A 1 106 ? 44.168 5.884 -32.736 1.00 33.22 106 ARG A O 1
ATOM 858 N N . ALA A 1 107 ? 45.302 4.841 -31.113 1.00 37.53 107 ALA A N 1
ATOM 859 C CA . ALA A 1 107 ? 45.970 6.024 -30.573 1.00 37.53 107 ALA A CA 1
ATOM 860 C C . ALA A 1 107 ? 46.874 5.617 -29.407 1.00 37.53 107 ALA A C 1
ATOM 862 O O . ALA A 1 107 ? 46.380 5.447 -28.307 1.00 37.53 107 ALA A O 1
ATOM 863 N N . HIS A 1 108 ? 48.175 5.446 -29.658 1.00 34.78 108 HIS A N 1
ATOM 864 C CA . HIS A 1 108 ? 49.253 5.916 -28.774 1.00 34.78 108 HIS A CA 1
ATOM 865 C C . HIS A 1 108 ? 50.623 5.563 -29.374 1.00 34.78 108 HIS A C 1
ATOM 867 O O . HIS A 1 108 ? 51.267 4.581 -29.025 1.00 34.78 108 HIS A O 1
ATOM 873 N N . HIS A 1 109 ? 51.086 6.420 -30.283 1.00 35.59 109 HIS A N 1
ATOM 874 C CA . HIS A 1 109 ? 52.510 6.709 -30.421 1.00 35.59 109 HIS A CA 1
ATOM 875 C C . HIS A 1 109 ? 52.701 8.161 -29.985 1.00 35.59 109 HIS A C 1
ATOM 877 O O . HIS A 1 109 ? 52.151 9.060 -30.619 1.00 35.59 109 HIS A O 1
ATOM 883 N N . GLY A 1 110 ? 53.439 8.388 -28.898 1.00 28.70 110 GLY A N 1
ATOM 884 C CA . GLY A 1 110 ? 53.771 9.735 -28.443 1.00 28.70 110 GLY A CA 1
ATOM 885 C C . GLY A 1 110 ? 54.350 9.787 -27.032 1.00 28.70 110 GLY A C 1
ATOM 886 O O . GLY A 1 110 ? 53.593 9.744 -26.074 1.00 28.70 110 GLY A O 1
ATOM 887 N N . SER A 1 111 ? 55.680 9.926 -26.988 1.00 29.06 111 SER A N 1
ATOM 888 C CA . SER A 1 111 ? 56.542 10.524 -25.950 1.00 29.06 111 SER A CA 1
ATOM 889 C C . SER A 1 111 ? 56.452 10.037 -24.498 1.00 29.06 111 SER A C 1
ATOM 891 O O . SER A 1 111 ? 55.494 10.306 -23.782 1.00 29.06 111 SER A O 1
ATOM 893 N N . GLU A 1 112 ? 57.564 9.439 -24.067 1.00 39.44 112 GLU A N 1
ATOM 894 C CA . GLU A 1 112 ? 57.996 9.262 -22.681 1.00 39.44 112 GLU A CA 1
ATOM 895 C C . GLU A 1 112 ? 58.038 10.602 -21.925 1.00 39.44 112 GLU A C 1
ATOM 897 O O . GLU A 1 112 ? 58.759 11.519 -22.320 1.00 39.44 112 GLU A O 1
ATOM 902 N N . SER A 1 113 ? 57.314 10.693 -20.807 1.00 34.88 113 SER A N 1
ATOM 903 C CA . SER A 1 113 ? 57.674 11.568 -19.687 1.00 34.88 113 SER A CA 1
ATOM 904 C C . SER A 1 113 ? 56.962 11.132 -18.402 1.00 34.88 113 SER A C 1
ATOM 906 O O . SER A 1 113 ? 55.735 11.156 -18.341 1.00 34.88 113 SER A O 1
ATOM 908 N N . ASP A 1 114 ? 57.783 10.798 -17.408 1.00 37.66 114 ASP A N 1
ATOM 909 C CA . ASP A 1 114 ? 57.540 10.806 -15.959 1.00 37.66 114 ASP A CA 1
ATOM 910 C C . ASP A 1 114 ? 56.412 9.906 -15.412 1.00 37.66 114 ASP A C 1
ATOM 912 O O . ASP A 1 114 ? 55.248 10.287 -15.288 1.00 37.66 114 ASP A O 1
ATOM 916 N N . HIS A 1 115 ? 56.779 8.671 -15.058 1.00 39.19 115 HIS A N 1
ATOM 917 C CA . HIS A 1 115 ? 55.887 7.712 -14.414 1.00 39.19 115 HIS A CA 1
ATOM 918 C C . HIS A 1 115 ? 55.943 7.857 -12.886 1.00 39.19 115 HIS A C 1
ATOM 920 O O . HIS A 1 115 ? 56.836 7.321 -12.233 1.00 39.19 115 HIS A O 1
ATOM 926 N N . GLY A 1 116 ? 54.926 8.506 -12.311 1.00 46.84 116 GLY A N 1
ATOM 927 C CA . GLY A 1 116 ? 54.447 8.132 -10.977 1.00 46.84 116 GLY A CA 1
ATOM 928 C C . GLY A 1 116 ? 53.956 6.671 -10.963 1.00 46.84 116 GLY A C 1
ATOM 929 O O . GLY A 1 116 ? 53.783 6.074 -12.033 1.00 46.84 116 GLY A O 1
ATOM 930 N N . PRO A 1 117 ? 53.738 6.067 -9.779 1.00 44.91 117 PRO A N 1
ATOM 931 C CA . PRO A 1 117 ? 53.350 4.662 -9.677 1.00 44.91 117 PRO A CA 1
ATOM 932 C C . PRO A 1 117 ? 52.083 4.373 -10.505 1.00 44.91 117 PRO A C 1
ATOM 934 O O . PRO A 1 117 ? 51.204 5.237 -10.603 1.00 44.91 117 PRO A O 1
ATOM 937 N N . PRO A 1 118 ? 51.973 3.179 -11.123 1.00 47.50 118 PRO A N 1
ATOM 938 C CA . PRO A 1 118 ? 50.824 2.828 -11.946 1.00 47.50 118 PRO A CA 1
ATOM 939 C C . PRO A 1 118 ? 49.545 2.920 -11.111 1.00 47.50 118 PRO A C 1
ATOM 941 O O . PRO A 1 118 ? 49.412 2.262 -10.081 1.00 47.50 118 PRO A O 1
ATOM 944 N N . VAL A 1 119 ? 48.603 3.751 -11.561 1.00 51.31 119 VAL A N 1
ATOM 945 C CA . VAL A 1 119 ? 47.283 3.870 -10.934 1.00 51.31 119 VAL A CA 1
ATOM 946 C C . VAL A 1 119 ? 46.613 2.491 -10.993 1.00 51.31 119 VAL A C 1
ATOM 948 O O . VAL A 1 119 ? 46.533 1.918 -12.086 1.00 51.31 119 VAL A O 1
ATOM 951 N N . PRO A 1 120 ? 46.157 1.924 -9.859 1.00 50.88 120 PRO A N 1
ATOM 952 C CA . PRO A 1 120 ? 45.502 0.624 -9.861 1.00 50.88 120 PRO A CA 1
ATOM 953 C C . PRO A 1 120 ? 44.276 0.648 -10.787 1.00 50.88 120 PRO A C 1
ATOM 955 O O . PRO A 1 120 ? 43.620 1.689 -10.913 1.00 50.88 120 PRO A O 1
ATOM 958 N N . PRO A 1 121 ? 43.954 -0.475 -11.457 1.00 50.16 121 PRO A N 1
ATOM 959 C CA . PRO A 1 121 ? 42.815 -0.531 -12.361 1.00 50.16 121 PRO A CA 1
ATOM 960 C C . PRO A 1 121 ? 41.530 -0.115 -11.624 1.00 50.16 121 PRO A C 1
ATOM 962 O O . PRO A 1 121 ? 41.346 -0.498 -10.464 1.00 50.16 121 PRO A O 1
ATOM 965 N N . PRO A 1 122 ? 40.638 0.661 -12.269 1.00 53.66 122 PRO A N 1
ATOM 966 C CA . PRO A 1 122 ? 39.416 1.131 -11.635 1.00 53.66 122 PRO A CA 1
ATOM 967 C C . PRO A 1 122 ? 38.586 -0.064 -11.167 1.00 53.66 122 PRO A C 1
ATOM 969 O O . PRO A 1 122 ? 38.261 -0.971 -11.937 1.00 53.66 122 PRO A O 1
ATOM 972 N N . ILE A 1 123 ? 38.278 -0.066 -9.873 1.00 55.50 123 ILE A N 1
ATOM 973 C CA . ILE A 1 123 ? 37.488 -1.098 -9.208 1.00 55.50 123 ILE A CA 1
ATOM 974 C C . ILE A 1 123 ? 36.143 -1.213 -9.929 1.00 55.50 123 ILE A C 1
ATOM 976 O O . ILE A 1 123 ? 35.429 -0.219 -10.041 1.00 55.50 123 ILE A O 1
ATOM 980 N N . HIS A 1 124 ? 35.769 -2.412 -10.395 1.00 56.94 124 HIS A N 1
ATOM 981 C CA . HIS A 1 124 ? 34.444 -2.612 -10.982 1.00 56.94 124 HIS A CA 1
ATOM 982 C C . HIS A 1 124 ? 33.381 -2.336 -9.905 1.00 56.94 124 HIS A C 1
ATOM 984 O O . HIS A 1 124 ? 33.308 -3.079 -8.919 1.00 56.94 124 HIS A O 1
ATOM 990 N N . PRO A 1 125 ? 32.524 -1.318 -10.068 1.00 63.88 125 PRO A N 1
ATOM 991 C CA . PRO A 1 125 ? 31.653 -0.873 -8.995 1.00 63.88 125 PRO A CA 1
ATOM 992 C C . PRO A 1 125 ? 30.423 -1.793 -8.921 1.00 63.88 125 PRO A C 1
ATOM 994 O O . PRO A 1 125 ? 29.404 -1.582 -9.575 1.00 63.88 125 PRO A O 1
ATOM 997 N N . SER A 1 126 ? 30.553 -2.895 -8.175 1.00 74.94 126 SER A N 1
ATOM 998 C CA . SER A 1 126 ? 29.459 -3.827 -7.875 1.00 74.94 126 SER A CA 1
ATOM 999 C C . SER A 1 126 ? 28.841 -3.488 -6.520 1.00 74.94 126 SER A C 1
ATOM 1001 O O . SER A 1 126 ? 29.528 -3.458 -5.498 1.00 74.94 126 SER A O 1
ATOM 1003 N N . PHE A 1 127 ? 27.533 -3.255 -6.507 1.00 80.00 127 PHE A N 1
ATOM 1004 C CA . PHE A 1 127 ? 26.768 -2.891 -5.317 1.00 80.00 127 PHE A CA 1
ATOM 1005 C C . PHE A 1 127 ? 25.833 -4.034 -4.945 1.00 80.00 127 PHE A C 1
ATOM 1007 O O . PHE A 1 127 ? 25.163 -4.586 -5.816 1.00 80.00 127 PHE A O 1
ATOM 1014 N N . VAL A 1 128 ? 25.755 -4.379 -3.660 1.00 83.19 128 VAL A N 1
ATOM 1015 C CA . VAL A 1 128 ? 24.786 -5.364 -3.162 1.00 83.19 128 VAL A CA 1
ATOM 1016 C C . VAL A 1 128 ? 23.729 -4.637 -2.348 1.00 83.19 128 VAL A C 1
ATOM 1018 O O . VAL A 1 128 ? 24.031 -3.938 -1.382 1.00 83.19 128 VAL A O 1
ATOM 1021 N N . GLN A 1 129 ? 22.472 -4.813 -2.734 1.00 85.44 129 GLN A N 1
ATOM 1022 C CA . GLN A 1 129 ? 21.325 -4.269 -2.033 1.00 85.44 129 GLN A CA 1
ATOM 1023 C C . GLN A 1 129 ? 20.493 -5.403 -1.442 1.00 85.44 129 GLN A C 1
ATOM 1025 O O . GLN A 1 129 ? 19.895 -6.208 -2.155 1.00 85.44 129 GLN A O 1
ATOM 1030 N N . VAL A 1 130 ? 20.425 -5.428 -0.112 1.00 87.94 130 VAL A N 1
ATOM 1031 C CA . VAL A 1 130 ? 19.504 -6.308 0.606 1.00 87.94 130 VAL A CA 1
ATOM 1032 C C . VAL A 1 130 ? 18.103 -5.707 0.552 1.00 87.94 130 VAL A C 1
ATOM 1034 O O . VAL A 1 130 ? 17.914 -4.526 0.865 1.00 87.94 130 VAL A O 1
ATOM 1037 N N . ALA A 1 131 ? 17.115 -6.514 0.177 1.00 88.44 131 ALA A N 1
ATOM 1038 C CA . ALA A 1 131 ? 15.713 -6.131 0.208 1.00 88.44 131 ALA A CA 1
ATOM 1039 C C . ALA A 1 131 ? 15.289 -5.747 1.634 1.00 88.44 131 ALA A C 1
ATOM 1041 O O . ALA A 1 131 ? 15.367 -6.551 2.564 1.00 88.44 131 ALA A O 1
ATOM 1042 N N . LYS A 1 132 ? 14.810 -4.510 1.800 1.00 88.56 132 LYS A N 1
ATOM 1043 C CA . LYS A 1 132 ? 14.288 -3.993 3.070 1.00 88.56 132 LYS A CA 1
ATOM 1044 C C . LYS A 1 132 ? 12.758 -4.032 3.026 1.00 88.56 132 LYS A C 1
ATOM 1046 O O . LYS A 1 132 ? 12.150 -3.113 2.472 1.00 88.56 132 LYS A O 1
ATOM 1051 N N . PRO A 1 133 ? 12.113 -5.081 3.572 1.00 86.62 133 PRO A N 1
ATOM 1052 C CA . PRO A 1 133 ? 10.659 -5.192 3.525 1.00 86.62 133 PRO A CA 1
ATOM 1053 C C . PRO A 1 133 ? 9.980 -4.065 4.308 1.00 86.62 133 PRO A C 1
ATOM 1055 O O . PRO A 1 133 ? 8.901 -3.634 3.904 1.00 86.62 133 PRO A O 1
ATOM 1058 N N . TYR A 1 134 ? 10.641 -3.564 5.359 1.00 92.81 134 TYR A N 1
ATOM 1059 C CA . TYR A 1 134 ? 10.158 -2.480 6.204 1.00 92.81 134 TYR A CA 1
ATOM 1060 C C . TYR A 1 134 ? 11.121 -1.286 6.206 1.00 92.81 134 TYR A C 1
ATOM 1062 O O . TYR A 1 134 ? 12.339 -1.460 6.111 1.00 92.81 134 TYR A O 1
ATOM 1070 N N . ILE A 1 135 ? 10.570 -0.080 6.317 1.00 93.81 135 ILE A N 1
ATOM 1071 C CA . ILE A 1 135 ? 11.285 1.199 6.350 1.00 93.81 135 ILE A CA 1
ATOM 1072 C C . ILE A 1 135 ? 10.726 1.997 7.527 1.00 93.81 135 ILE A C 1
ATOM 1074 O O . ILE A 1 135 ? 9.519 2.191 7.600 1.00 93.81 135 ILE A O 1
ATOM 1078 N N . PHE A 1 136 ? 11.575 2.459 8.444 1.00 95.62 136 PHE A N 1
ATOM 1079 C CA . PHE A 1 136 ? 11.124 3.305 9.553 1.00 95.62 136 PHE A CA 1
ATOM 1080 C C . PHE A 1 136 ? 10.721 4.698 9.068 1.00 95.62 136 PHE A C 1
ATOM 1082 O O . PHE A 1 136 ? 11.282 5.209 8.097 1.00 95.62 136 PHE A O 1
ATOM 1089 N N . GLU A 1 137 ? 9.806 5.343 9.795 1.00 95.94 137 GLU A N 1
ATOM 1090 C CA . GLU A 1 137 ? 9.337 6.700 9.490 1.00 95.94 137 GLU A CA 1
ATOM 1091 C C . GLU A 1 137 ? 10.498 7.692 9.304 1.00 95.94 137 GLU A C 1
ATOM 1093 O O . GLU A 1 137 ? 10.499 8.473 8.357 1.00 95.94 137 GLU A O 1
ATOM 1098 N N . GLN A 1 138 ? 11.527 7.620 10.154 1.00 94.50 138 GLN A N 1
ATOM 1099 C CA . GLN A 1 138 ? 12.707 8.483 10.048 1.00 94.50 138 GLN A CA 1
ATOM 1100 C C . GLN A 1 138 ? 13.375 8.379 8.671 1.00 94.50 138 GLN A C 1
ATOM 1102 O O . GLN A 1 138 ? 13.660 9.390 8.039 1.00 94.50 138 GLN A O 1
ATOM 1107 N N . THR A 1 139 ? 13.562 7.159 8.163 1.00 93.94 139 THR A N 1
ATOM 1108 C CA . THR A 1 139 ? 14.153 6.932 6.839 1.00 93.94 139 THR A CA 1
ATOM 1109 C C . THR A 1 139 ? 13.238 7.418 5.717 1.00 93.94 139 THR A C 1
ATOM 1111 O O . THR A 1 139 ? 13.734 7.931 4.719 1.00 93.94 139 THR A O 1
ATOM 1114 N N . ILE A 1 140 ? 11.915 7.297 5.866 1.00 94.94 140 ILE A N 1
ATOM 1115 C CA . ILE A 1 140 ? 10.944 7.847 4.905 1.00 94.94 140 ILE A CA 1
ATOM 1116 C C . ILE A 1 140 ? 11.109 9.369 4.808 1.00 94.94 140 ILE A C 1
ATOM 1118 O O . ILE A 1 140 ? 11.245 9.903 3.707 1.00 94.94 140 ILE A O 1
ATOM 1122 N N . GLN A 1 141 ? 11.179 10.058 5.949 1.00 93.50 141 GLN A N 1
ATOM 1123 C CA . GLN A 1 141 ? 11.377 11.509 6.000 1.00 93.50 141 GLN A CA 1
ATOM 1124 C C . GLN A 1 141 ? 12.732 11.925 5.409 1.00 93.50 141 GLN A C 1
ATOM 1126 O O . GLN A 1 141 ? 12.796 12.876 4.630 1.00 93.50 141 GLN A O 1
ATOM 1131 N N . GLU A 1 142 ? 13.798 11.172 5.695 1.00 92.00 142 GLU A N 1
ATOM 1132 C CA . GLU A 1 142 ? 15.123 11.375 5.098 1.00 92.00 142 GLU A CA 1
ATOM 1133 C C . GLU A 1 142 ? 15.107 11.200 3.565 1.00 92.00 142 GLU A C 1
ATOM 1135 O O . GLU A 1 142 ? 15.751 11.979 2.863 1.00 92.00 142 GLU A O 1
ATOM 1140 N N . CYS A 1 143 ? 14.354 10.232 3.020 1.00 92.06 143 CYS A N 1
ATOM 1141 C CA . CYS A 1 143 ? 14.190 10.070 1.565 1.00 92.06 143 CYS A CA 1
ATOM 1142 C C . CYS A 1 143 ? 13.519 11.298 0.941 1.00 92.06 143 CYS A C 1
ATOM 1144 O O . CYS A 1 143 ? 14.027 11.864 -0.027 1.00 92.06 143 CYS A O 1
ATOM 1146 N N . ILE A 1 144 ? 12.391 11.732 1.514 1.00 91.19 144 ILE A N 1
ATOM 1147 C CA . ILE A 1 144 ? 11.625 12.889 1.027 1.00 91.19 144 ILE A CA 1
ATOM 1148 C C . ILE A 1 144 ? 12.506 14.146 1.040 1.00 91.19 144 ILE A C 1
ATOM 1150 O O . ILE A 1 144 ? 12.563 14.879 0.047 1.00 91.19 144 ILE A O 1
ATOM 1154 N N . GLN A 1 145 ? 13.261 14.349 2.125 1.00 90.31 145 GLN A N 1
ATOM 1155 C CA . GLN A 1 145 ? 14.198 15.460 2.258 1.00 90.31 145 GLN A CA 1
ATOM 1156 C C . GLN A 1 145 ? 15.341 15.387 1.234 1.00 90.31 145 GLN A C 1
ATOM 1158 O O . GLN A 1 145 ? 15.646 16.393 0.593 1.00 90.31 145 GLN A O 1
ATOM 1163 N N . ALA A 1 146 ? 15.958 14.217 1.046 1.00 87.69 146 ALA A N 1
ATOM 1164 C CA . ALA A 1 146 ? 17.050 14.014 0.089 1.00 87.69 146 ALA A CA 1
ATOM 1165 C C . ALA A 1 146 ? 16.626 14.266 -1.364 1.00 87.69 146 ALA A C 1
ATOM 1167 O O . ALA A 1 146 ? 17.391 14.828 -2.152 1.00 87.69 146 ALA A O 1
ATOM 1168 N N . MET A 1 147 ? 15.387 13.920 -1.720 1.00 87.06 147 MET A N 1
ATOM 1169 C CA . MET A 1 147 ? 14.839 14.219 -3.045 1.00 87.06 147 MET A CA 1
ATOM 1170 C C . MET A 1 147 ? 14.488 15.703 -3.237 1.00 87.06 147 MET A C 1
ATOM 1172 O O . MET A 1 147 ? 14.304 16.138 -4.375 1.00 87.06 147 MET A O 1
ATOM 1176 N N . GLY A 1 148 ? 14.432 16.493 -2.159 1.00 86.50 148 GLY A N 1
ATOM 1177 C CA . GLY A 1 148 ? 14.070 17.910 -2.202 1.00 86.50 148 GLY A CA 1
ATOM 1178 C C . GLY A 1 148 ? 12.595 18.146 -2.534 1.00 86.50 148 GLY A C 1
ATOM 1179 O O . GLY A 1 148 ? 12.266 19.162 -3.145 1.00 86.50 148 GLY A O 1
ATOM 1180 N N . VAL A 1 149 ? 11.718 17.201 -2.181 1.00 83.81 149 VAL A N 1
ATOM 1181 C CA . VAL A 1 149 ? 10.274 17.299 -2.431 1.00 83.81 149 VAL A CA 1
ATOM 1182 C C . VAL A 1 149 ? 9.614 18.031 -1.263 1.00 83.81 149 VAL A C 1
ATOM 1184 O O . VAL A 1 149 ? 9.846 17.697 -0.103 1.00 83.81 149 VAL A O 1
ATOM 1187 N N . ASP A 1 150 ? 8.771 19.021 -1.563 1.00 88.88 150 ASP A N 1
ATOM 1188 C CA . ASP A 1 150 ? 7.944 19.676 -0.546 1.00 88.88 150 ASP A CA 1
ATOM 1189 C C . ASP A 1 150 ? 7.010 18.649 0.136 1.00 88.88 150 ASP A C 1
ATOM 1191 O O . ASP A 1 150 ? 6.294 17.933 -0.573 1.00 88.88 150 ASP A O 1
ATOM 1195 N N . PRO A 1 151 ? 6.963 18.569 1.481 1.00 88.50 151 PRO A N 1
ATOM 1196 C CA . PRO A 1 151 ? 6.154 17.568 2.178 1.00 88.50 151 PRO A CA 1
ATOM 1197 C C . PRO A 1 151 ? 4.657 17.627 1.846 1.00 88.50 151 PRO A C 1
ATOM 1199 O O . PRO A 1 151 ? 4.010 16.592 1.706 1.00 88.50 151 PRO A O 1
ATOM 1202 N N . THR A 1 152 ? 4.089 18.822 1.662 1.00 91.12 152 THR A N 1
ATOM 1203 C CA . THR A 1 152 ? 2.659 18.967 1.335 1.00 91.12 152 THR A CA 1
ATOM 1204 C C . THR A 1 152 ? 2.376 18.456 -0.076 1.00 91.12 152 THR A C 1
ATOM 1206 O O . THR A 1 152 ? 1.382 17.766 -0.330 1.00 91.12 152 THR A O 1
ATOM 1209 N N . ARG A 1 153 ? 3.278 18.765 -1.012 1.00 91.38 153 ARG A N 1
ATOM 1210 C CA . ARG A 1 153 ? 3.231 18.269 -2.387 1.00 91.38 153 ARG A CA 1
ATOM 1211 C C . ARG A 1 153 ? 3.411 16.754 -2.455 1.00 91.38 153 ARG A C 1
ATOM 1213 O O . ARG A 1 153 ? 2.684 16.121 -3.222 1.00 91.38 153 ARG A O 1
ATOM 1220 N N . GLU A 1 154 ? 4.320 16.183 -1.662 1.00 93.19 154 GLU A N 1
ATOM 1221 C CA . GLU A 1 154 ? 4.513 14.731 -1.540 1.00 93.19 154 GLU A CA 1
ATOM 1222 C C . GLU A 1 154 ? 3.192 14.053 -1.186 1.00 93.19 154 GLU A C 1
ATOM 1224 O O . GLU A 1 154 ? 2.707 13.220 -1.956 1.00 93.19 154 GLU A O 1
ATOM 1229 N N . VAL A 1 155 ? 2.562 14.484 -0.088 1.00 94.81 155 VAL A N 1
ATOM 1230 C CA . VAL A 1 155 ? 1.320 13.881 0.403 1.00 94.81 155 VAL A CA 1
ATOM 1231 C C . VAL A 1 155 ? 0.213 14.003 -0.641 1.00 94.81 155 VAL A C 1
ATOM 1233 O O . VAL A 1 155 ? -0.467 13.020 -0.943 1.00 94.81 155 VAL A O 1
ATOM 1236 N N . SER A 1 156 ? 0.056 15.185 -1.246 1.00 95.00 156 SER A N 1
ATOM 1237 C CA . SER A 1 156 ? -0.958 15.428 -2.277 1.00 95.00 156 SER A CA 1
ATOM 1238 C C . SER A 1 156 ? -0.791 14.494 -3.478 1.00 95.00 156 SER A C 1
ATOM 1240 O O . SER A 1 156 ? -1.739 13.810 -3.871 1.00 95.00 156 SER A O 1
ATOM 1242 N N . GLN A 1 157 ? 0.417 14.399 -4.038 1.00 94.75 157 GLN A N 1
ATOM 1243 C CA . GLN A 1 157 ? 0.677 13.530 -5.186 1.00 94.75 157 GLN A CA 1
ATOM 1244 C C . GLN A 1 157 ? 0.548 12.051 -4.829 1.00 94.75 157 GLN A C 1
ATOM 1246 O O . GLN A 1 157 ? -0.031 11.296 -5.610 1.00 94.75 157 GLN A O 1
ATOM 1251 N N . ARG A 1 158 ? 1.026 11.640 -3.649 1.00 96.94 158 ARG A N 1
ATOM 1252 C CA . ARG A 1 158 ? 0.919 10.258 -3.182 1.00 96.94 158 ARG A CA 1
ATOM 1253 C C . ARG A 1 158 ? -0.541 9.837 -3.045 1.00 96.94 158 ARG A C 1
ATOM 1255 O O . ARG A 1 158 ? -0.935 8.797 -3.570 1.00 96.94 158 ARG A O 1
ATOM 1262 N N . LEU A 1 159 ? -1.373 10.656 -2.403 1.00 97.94 159 LEU A N 1
ATOM 1263 C CA . LEU A 1 159 ? -2.802 10.374 -2.256 1.00 97.94 159 LEU A CA 1
ATOM 1264 C C . LEU A 1 159 ? -3.544 10.395 -3.599 1.00 97.94 159 LEU A C 1
ATOM 1266 O O . LEU A 1 159 ? -4.424 9.556 -3.817 1.00 97.94 159 LEU A O 1
ATOM 1270 N N . GLN A 1 160 ? -3.182 11.294 -4.520 1.00 97.62 160 GLN A N 1
ATOM 1271 C CA . GLN A 1 160 ? -3.720 11.298 -5.885 1.00 97.62 160 GLN A CA 1
ATOM 1272 C C . GLN A 1 160 ? -3.339 10.027 -6.649 1.00 97.62 160 GLN A C 1
ATOM 1274 O O . GLN A 1 160 ? -4.205 9.423 -7.280 1.00 97.62 160 GLN A O 1
ATOM 1279 N N . GLY A 1 161 ? -2.088 9.574 -6.544 1.00 98.38 161 GLY A N 1
ATOM 1280 C CA . GLY A 1 161 ? -1.626 8.323 -7.140 1.00 98.38 161 GLY A CA 1
ATOM 1281 C C . GLY A 1 161 ? -2.367 7.108 -6.589 1.00 98.38 161 GLY A C 1
ATOM 1282 O O . GLY A 1 161 ? -2.929 6.339 -7.364 1.00 98.38 161 GLY A O 1
ATOM 1283 N N . VAL A 1 162 ? -2.479 6.972 -5.263 1.00 98.69 162 VAL A N 1
ATOM 1284 C CA . VAL A 1 162 ? -3.240 5.867 -4.645 1.00 98.69 162 VAL A CA 1
ATOM 1285 C C . VAL A 1 162 ? -4.716 5.902 -5.058 1.00 98.69 162 VAL A C 1
ATOM 1287 O O . VAL A 1 162 ? -5.304 4.862 -5.352 1.00 98.69 162 VAL A O 1
ATOM 1290 N N . THR A 1 163 ? -5.317 7.091 -5.149 1.00 98.38 163 THR A N 1
ATOM 1291 C CA . THR A 1 163 ? -6.699 7.262 -5.635 1.00 98.38 163 THR A CA 1
ATOM 1292 C C . THR A 1 163 ? -6.843 6.854 -7.096 1.00 98.38 163 THR A C 1
ATOM 1294 O O . THR A 1 163 ? -7.801 6.170 -7.453 1.00 98.38 163 THR A O 1
ATOM 1297 N N . TRP A 1 164 ? -5.882 7.226 -7.939 1.00 98.56 164 TRP A N 1
ATOM 1298 C CA . TRP A 1 164 ? -5.848 6.815 -9.335 1.00 98.56 164 TRP A CA 1
ATOM 1299 C C . TRP A 1 164 ? -5.774 5.287 -9.456 1.00 98.56 164 TRP A C 1
ATOM 1301 O O . TRP A 1 164 ? -6.596 4.703 -10.162 1.00 98.56 164 TRP A O 1
ATOM 1311 N N . ILE A 1 165 ? -4.879 4.629 -8.703 1.00 98.88 165 ILE A N 1
ATOM 1312 C CA . ILE A 1 165 ? -4.754 3.159 -8.685 1.00 98.88 165 ILE A CA 1
ATOM 1313 C C . ILE A 1 165 ? -6.085 2.527 -8.269 1.00 98.88 165 ILE A C 1
ATOM 1315 O O . ILE A 1 165 ? -6.559 1.606 -8.934 1.00 98.88 165 ILE A O 1
ATOM 1319 N N . ASP A 1 166 ? -6.704 3.029 -7.196 1.00 98.56 166 ASP A N 1
ATOM 1320 C CA . ASP A 1 166 ? -7.965 2.505 -6.667 1.00 98.56 166 ASP A CA 1
ATOM 1321 C C . ASP A 1 166 ? -9.131 2.638 -7.665 1.00 98.56 166 ASP A C 1
ATOM 1323 O O . ASP A 1 166 ? -9.944 1.725 -7.814 1.00 98.56 166 ASP A O 1
ATOM 1327 N N . ASN A 1 167 ? -9.200 3.745 -8.403 1.00 98.56 167 ASN A N 1
ATOM 1328 C CA . ASN A 1 167 ? -10.234 3.948 -9.414 1.00 98.56 167 ASN A CA 1
ATOM 1329 C C . ASN A 1 167 ? -10.017 3.040 -10.632 1.00 98.56 167 ASN A C 1
ATOM 1331 O O . ASN A 1 167 ? -10.937 2.339 -11.061 1.00 98.56 167 ASN A O 1
ATOM 1335 N N . VAL A 1 168 ? -8.790 2.994 -11.159 1.00 98.75 168 VAL A N 1
ATOM 1336 C CA . VAL A 1 168 ? -8.461 2.209 -12.360 1.00 98.75 168 VAL A CA 1
ATOM 1337 C C . VAL A 1 168 ? -8.599 0.715 -12.099 1.00 98.75 168 VAL A C 1
ATOM 1339 O O . VAL A 1 168 ? -9.198 -0.000 -12.903 1.00 98.75 168 VAL A O 1
ATOM 1342 N N . ARG A 1 169 ? -8.142 0.223 -10.940 1.00 98.44 169 ARG A N 1
ATOM 1343 C CA . ARG A 1 169 ? -8.316 -1.191 -10.584 1.00 98.44 169 ARG A CA 1
ATOM 1344 C C . ARG A 1 169 ? -9.794 -1.586 -10.515 1.00 98.44 169 ARG A C 1
ATOM 1346 O O . ARG A 1 169 ? -10.126 -2.707 -10.882 1.00 98.44 169 ARG A O 1
ATOM 1353 N N . LYS A 1 170 ? -10.676 -0.692 -10.040 1.00 98.44 170 LYS A N 1
ATOM 1354 C CA . LYS A 1 170 ? -12.114 -0.962 -9.893 1.00 98.44 170 LYS A CA 1
ATOM 1355 C C . LYS A 1 170 ? -12.764 -1.044 -11.269 1.00 98.44 170 LYS A C 1
ATOM 1357 O O . LYS A 1 170 ? -13.497 -1.997 -11.521 1.00 98.44 170 LYS A O 1
ATOM 1362 N N . ALA A 1 171 ? -12.418 -0.124 -12.173 1.00 98.31 171 ALA A N 1
ATOM 1363 C CA . ALA A 1 171 ? -12.846 -0.173 -13.571 1.00 98.31 171 ALA A CA 1
ATOM 1364 C C . ALA A 1 171 ? -12.408 -1.475 -14.266 1.00 98.31 171 ALA A C 1
ATOM 1366 O O . ALA A 1 171 ? -13.192 -2.096 -14.979 1.00 98.31 171 ALA A O 1
ATOM 1367 N N . LEU A 1 172 ? -11.188 -1.942 -13.984 1.00 98.25 172 LEU A N 1
ATOM 1368 C CA . LEU A 1 172 ? -10.638 -3.197 -14.511 1.00 98.25 172 LEU A CA 1
ATOM 1369 C C . LEU A 1 172 ? -11.051 -4.454 -13.730 1.00 98.25 172 LEU A C 1
ATOM 1371 O O . LEU A 1 172 ? -10.640 -5.556 -14.098 1.00 98.25 172 LEU A O 1
ATOM 1375 N N . ARG A 1 173 ? -11.834 -4.305 -12.654 1.00 98.06 173 ARG A N 1
ATOM 1376 C CA . ARG A 1 173 ? -12.256 -5.387 -11.746 1.00 98.06 173 ARG A CA 1
ATOM 1377 C C . ARG A 1 173 ? -11.091 -6.202 -11.167 1.00 98.06 173 ARG A C 1
ATOM 1379 O O . ARG A 1 173 ? -11.203 -7.409 -10.968 1.00 98.06 173 ARG A O 1
ATOM 1386 N N . LEU A 1 174 ? -9.969 -5.543 -10.891 1.00 98.56 174 LEU A N 1
ATOM 1387 C CA . LEU A 1 174 ? -8.809 -6.159 -10.252 1.00 98.56 174 LEU A CA 1
ATOM 1388 C C . LEU A 1 174 ? -9.047 -6.330 -8.737 1.00 98.56 174 LEU A C 1
ATOM 1390 O O . LEU A 1 174 ? -9.638 -5.447 -8.097 1.00 98.56 174 LEU A O 1
ATOM 1394 N N . PRO A 1 175 ? -8.585 -7.446 -8.141 1.00 98.06 175 PRO A N 1
ATOM 1395 C CA . PRO A 1 175 ? -8.794 -7.728 -6.726 1.00 98.06 175 PRO A CA 1
ATOM 1396 C C . PRO A 1 175 ? -7.970 -6.801 -5.819 1.00 98.06 175 PRO A C 1
ATOM 1398 O O . PRO A 1 175 ? -7.007 -6.161 -6.238 1.00 98.06 175 PRO A O 1
ATOM 1401 N N . VAL A 1 176 ? -8.331 -6.766 -4.533 1.00 97.94 176 VAL A N 1
ATOM 1402 C CA . VAL A 1 176 ? -7.659 -5.940 -3.511 1.00 97.94 176 VAL A CA 1
ATOM 1403 C C . VAL A 1 176 ? -6.182 -6.305 -3.323 1.00 97.94 176 VAL A C 1
ATOM 1405 O O . VAL A 1 176 ? -5.370 -5.419 -3.110 1.00 97.94 176 VAL A O 1
ATOM 1408 N N . ARG A 1 177 ? -5.774 -7.568 -3.483 1.00 97.69 177 ARG A N 1
ATOM 1409 C CA . ARG A 1 177 ? -4.340 -7.915 -3.414 1.00 97.69 177 ARG A CA 1
ATOM 1410 C C . ARG A 1 177 ? -3.504 -7.171 -4.471 1.00 97.69 177 ARG A C 1
ATOM 1412 O O . ARG A 1 177 ? -2.459 -6.616 -4.156 1.00 97.69 177 ARG A O 1
ATOM 1419 N N . THR A 1 178 ? -4.036 -7.019 -5.689 1.00 98.44 178 THR A N 1
ATOM 1420 C CA . THR A 1 178 ? -3.396 -6.240 -6.761 1.00 98.44 178 THR A CA 1
ATOM 1421 C C . THR A 1 178 ? -3.320 -4.756 -6.412 1.00 98.44 178 THR A C 1
ATOM 1423 O O . THR A 1 178 ? -2.308 -4.121 -6.693 1.00 98.44 178 THR A O 1
ATOM 1426 N N . PHE A 1 179 ? -4.349 -4.204 -5.756 1.00 98.69 179 PHE A N 1
ATOM 1427 C CA . PHE A 1 179 ? -4.313 -2.841 -5.208 1.00 98.69 179 PHE A CA 1
ATOM 1428 C C . PHE A 1 179 ? -3.176 -2.669 -4.205 1.00 98.69 179 PHE A C 1
ATOM 1430 O O . PHE A 1 179 ? -2.348 -1.776 -4.356 1.00 98.69 179 PHE A O 1
ATOM 1437 N N . ASN A 1 180 ? -3.132 -3.546 -3.207 1.00 98.56 180 ASN A N 1
ATOM 1438 C CA . ASN A 1 180 ? -2.192 -3.473 -2.103 1.00 98.56 180 ASN A CA 1
ATOM 1439 C C . ASN A 1 180 ? -0.747 -3.555 -2.608 1.00 98.56 180 ASN A C 1
ATOM 1441 O O . ASN A 1 180 ? 0.094 -2.738 -2.229 1.00 98.56 180 ASN A O 1
ATOM 1445 N N . THR A 1 181 ? -0.471 -4.497 -3.514 1.00 98.38 181 THR A N 1
ATOM 1446 C CA . THR A 1 181 ? 0.838 -4.633 -4.162 1.00 98.38 181 THR A CA 1
ATOM 1447 C C . THR A 1 181 ? 1.168 -3.401 -5.005 1.00 98.38 181 THR A C 1
ATOM 1449 O O . THR A 1 181 ? 2.246 -2.833 -4.840 1.00 98.38 181 THR A O 1
ATOM 1452 N N . ALA A 1 182 ? 0.236 -2.898 -5.822 1.00 98.62 182 ALA A N 1
ATOM 1453 C CA . ALA A 1 182 ? 0.458 -1.685 -6.614 1.00 98.62 182 ALA A CA 1
ATOM 1454 C C . ALA A 1 182 ? 0.799 -0.470 -5.739 1.00 98.62 182 ALA A C 1
ATOM 1456 O O . ALA A 1 182 ? 1.716 0.281 -6.057 1.00 98.62 182 ALA A O 1
ATOM 1457 N N . VAL A 1 183 ? 0.109 -0.285 -4.614 1.00 98.56 183 VAL A N 1
ATOM 1458 C CA . VAL A 1 183 ? 0.352 0.852 -3.721 1.00 98.56 183 VAL A CA 1
ATOM 1459 C C . VAL A 1 183 ? 1.696 0.743 -2.997 1.00 98.56 183 VAL A C 1
ATOM 1461 O O . VAL A 1 183 ? 2.393 1.746 -2.878 1.00 98.56 183 VAL A O 1
ATOM 1464 N N . ILE A 1 184 ? 2.118 -0.456 -2.579 1.00 97.62 184 ILE A N 1
ATOM 1465 C CA . ILE A 1 184 ? 3.460 -0.664 -2.001 1.00 97.62 184 ILE A CA 1
ATOM 1466 C C . ILE A 1 184 ? 4.551 -0.291 -3.011 1.00 97.62 184 ILE A C 1
ATOM 1468 O O . ILE A 1 184 ? 5.493 0.424 -2.666 1.00 97.62 184 ILE A O 1
ATOM 1472 N N . TYR A 1 185 ? 4.418 -0.751 -4.258 1.00 97.56 185 TYR A N 1
ATOM 1473 C CA . TYR A 1 185 ? 5.368 -0.435 -5.326 1.00 97.56 185 TYR A CA 1
ATOM 1474 C C . TYR A 1 185 ? 5.375 1.059 -5.647 1.00 97.56 185 TYR A C 1
ATOM 1476 O O . TYR A 1 185 ? 6.442 1.654 -5.771 1.00 97.56 185 TYR A O 1
ATOM 1484 N N . TYR A 1 186 ? 4.196 1.677 -5.698 1.00 98.19 186 TYR A N 1
ATOM 1485 C CA . TYR A 1 186 ? 4.056 3.113 -5.887 1.00 98.19 186 TYR A CA 1
ATOM 1486 C C . TYR A 1 186 ? 4.746 3.901 -4.764 1.00 98.19 186 TYR A C 1
ATOM 1488 O O . TYR A 1 186 ? 5.575 4.757 -5.057 1.00 98.19 186 TYR A O 1
ATOM 1496 N N . HIS A 1 187 ? 4.499 3.574 -3.490 1.00 97.31 187 HIS A N 1
ATOM 1497 C CA . HIS A 1 187 ? 5.162 4.238 -2.361 1.00 97.31 187 HIS A CA 1
ATOM 1498 C C . HIS A 1 187 ? 6.683 4.089 -2.425 1.00 97.31 187 HIS A C 1
ATOM 1500 O O . HIS A 1 187 ? 7.393 5.081 -2.303 1.00 97.31 187 HIS A O 1
ATOM 1506 N N . ARG A 1 188 ? 7.200 2.878 -2.679 1.00 95.38 188 ARG A N 1
ATOM 1507 C CA . ARG A 1 188 ? 8.652 2.650 -2.796 1.00 95.38 188 ARG A CA 1
ATOM 1508 C C . ARG A 1 188 ? 9.274 3.425 -3.950 1.00 95.38 188 ARG A C 1
ATOM 1510 O O . ARG A 1 188 ? 10.321 4.035 -3.771 1.00 95.38 188 ARG A O 1
ATOM 1517 N N . PHE A 1 189 ? 8.623 3.442 -5.110 1.00 94.94 189 PHE A N 1
ATOM 1518 C CA . PHE A 1 189 ? 9.092 4.210 -6.259 1.00 94.94 189 PHE A CA 1
ATOM 1519 C C . PHE A 1 189 ? 9.168 5.702 -5.930 1.00 94.94 189 PHE A C 1
ATOM 1521 O O . PHE A 1 189 ? 10.179 6.347 -6.190 1.00 94.94 189 PHE A O 1
ATOM 1528 N N . ARG A 1 190 ? 8.134 6.234 -5.272 1.00 93.31 190 ARG A N 1
ATOM 1529 C CA . ARG A 1 190 ? 8.051 7.640 -4.861 1.00 93.31 190 ARG A CA 1
ATOM 1530 C C . ARG A 1 190 ? 9.014 8.026 -3.742 1.00 93.31 190 ARG A C 1
ATOM 1532 O O . ARG A 1 190 ? 9.246 9.213 -3.573 1.00 93.31 190 ARG A O 1
ATOM 1539 N N . LEU A 1 191 ? 9.581 7.058 -3.022 1.00 93.06 191 LEU A N 1
ATOM 1540 C CA . LEU A 1 191 ? 10.646 7.274 -2.038 1.00 93.06 191 LEU A CA 1
ATOM 1541 C C . LEU A 1 191 ? 12.055 7.198 -2.629 1.00 93.06 191 LEU A C 1
ATOM 1543 O O . LEU A 1 191 ? 13.005 7.341 -1.878 1.00 93.06 191 LEU A O 1
ATOM 1547 N N . VAL A 1 192 ? 12.210 6.929 -3.927 1.00 89.44 192 VAL A N 1
ATOM 1548 C CA . VAL A 1 192 ? 13.528 6.796 -4.579 1.00 89.44 192 VAL A CA 1
ATOM 1549 C C . VAL A 1 192 ? 13.633 7.670 -5.827 1.00 89.44 192 VAL A C 1
ATOM 1551 O O . VAL A 1 192 ? 14.720 8.127 -6.177 1.00 89.44 192 VAL A O 1
ATOM 1554 N N . ARG A 1 193 ? 12.517 7.890 -6.525 1.00 88.50 193 ARG A N 1
ATOM 1555 C CA . ARG A 1 193 ? 12.456 8.621 -7.788 1.00 88.50 193 ARG A CA 1
ATOM 1556 C C . ARG A 1 193 ? 11.677 9.928 -7.605 1.00 88.50 193 ARG A C 1
ATOM 1558 O O . ARG A 1 193 ? 10.510 9.878 -7.203 1.00 88.50 193 ARG A O 1
ATOM 1565 N N . PRO A 1 194 ? 12.294 11.088 -7.897 1.00 83.88 194 PRO A N 1
ATOM 1566 C CA . PRO A 1 194 ? 11.676 12.384 -7.664 1.00 83.88 194 PRO A CA 1
ATOM 1567 C C . PRO A 1 194 ? 10.512 12.642 -8.626 1.00 83.88 194 PRO A C 1
ATOM 1569 O O . PRO A 1 194 ? 10.437 12.116 -9.738 1.00 83.88 194 PRO A O 1
ATOM 1572 N N . ASP A 1 195 ? 9.602 13.518 -8.212 1.00 82.62 195 ASP A N 1
ATOM 1573 C CA . ASP A 1 195 ? 8.398 13.853 -8.971 1.00 82.62 195 ASP A CA 1
ATOM 1574 C C . ASP A 1 195 ? 8.638 14.756 -10.182 1.00 82.62 195 ASP A C 1
ATOM 1576 O O . ASP A 1 195 ? 7.777 14.858 -11.054 1.00 82.62 195 ASP A O 1
ATOM 1580 N N . THR A 1 196 ? 9.806 15.393 -10.235 1.00 84.06 196 THR A N 1
ATOM 1581 C CA . THR A 1 196 ? 10.277 16.174 -11.381 1.00 84.06 196 THR A CA 1
ATOM 1582 C C . THR A 1 196 ? 10.595 15.302 -12.590 1.00 84.06 196 THR A C 1
ATOM 1584 O O . THR A 1 196 ? 10.564 15.795 -13.711 1.00 84.06 196 THR A O 1
ATOM 1587 N N . GLU A 1 197 ? 10.919 14.028 -12.364 1.00 85.06 197 GLU A N 1
ATOM 1588 C CA . GLU A 1 197 ? 11.291 13.077 -13.415 1.00 85.06 197 GLU A CA 1
ATOM 1589 C C . GLU A 1 197 ? 10.085 12.236 -13.853 1.00 85.06 197 GLU A C 1
ATOM 1591 O O . GLU A 1 197 ? 9.874 12.019 -15.044 1.00 85.06 197 GLU A O 1
ATOM 1596 N N . TYR A 1 198 ? 9.247 11.820 -12.895 1.00 89.38 198 TYR A N 1
ATOM 1597 C CA . TYR A 1 198 ? 8.107 10.946 -13.162 1.00 89.38 198 TYR A CA 1
ATOM 1598 C C . TYR A 1 198 ? 6.810 11.498 -12.580 1.00 89.38 198 TYR A C 1
ATOM 1600 O O . TYR A 1 198 ? 6.668 11.694 -11.365 1.00 89.38 198 TYR A O 1
ATOM 1608 N N . SER A 1 199 ? 5.814 11.665 -13.453 1.00 93.25 199 SER A N 1
ATOM 1609 C CA . SER A 1 199 ? 4.471 12.058 -13.039 1.00 93.25 199 SER A CA 1
ATOM 1610 C C . SER A 1 199 ? 3.863 11.005 -12.104 1.00 93.25 199 SER A C 1
ATOM 1612 O O . SER A 1 199 ? 4.140 9.802 -12.206 1.00 93.25 199 SER A O 1
ATOM 1614 N N . PHE A 1 200 ? 2.986 11.433 -11.189 1.00 95.25 200 PHE A N 1
ATOM 1615 C CA . PHE A 1 200 ? 2.301 10.489 -10.303 1.00 95.25 200 PHE A CA 1
ATOM 1616 C C . PHE A 1 200 ? 1.406 9.517 -11.086 1.00 95.25 200 PHE A C 1
ATOM 1618 O O . PHE A 1 200 ? 1.191 8.404 -10.619 1.00 95.25 200 PHE A O 1
ATOM 1625 N N . THR A 1 201 ? 0.896 9.922 -12.259 1.00 96.44 201 THR A N 1
ATOM 1626 C CA . THR A 1 201 ? 0.008 9.094 -13.088 1.00 96.44 201 THR A CA 1
ATOM 1627 C C . THR A 1 201 ? 0.789 7.976 -13.770 1.00 96.44 201 THR A C 1
ATOM 1629 O O . THR A 1 201 ? 0.382 6.823 -13.669 1.00 96.44 201 THR A O 1
ATOM 1632 N N . ASP A 1 202 ? 1.940 8.279 -14.378 1.00 95.69 202 ASP A N 1
ATOM 1633 C CA . ASP A 1 202 ? 2.783 7.255 -15.014 1.00 95.69 202 ASP A CA 1
ATOM 1634 C C . ASP A 1 202 ? 3.352 6.293 -13.972 1.00 95.69 202 ASP A C 1
ATOM 1636 O O . ASP A 1 202 ? 3.314 5.077 -14.154 1.00 95.69 202 ASP A O 1
ATOM 1640 N N . SER A 1 203 ? 3.785 6.835 -12.828 1.00 96.69 203 SER A N 1
ATOM 1641 C CA . SER A 1 203 ? 4.256 6.043 -11.688 1.00 96.69 203 SER A CA 1
ATOM 1642 C C . SER A 1 203 ? 3.158 5.107 -11.161 1.00 96.69 203 SER A C 1
ATOM 1644 O O . SER A 1 203 ? 3.405 3.929 -10.918 1.00 96.69 203 SER A O 1
ATOM 1646 N N . ALA A 1 204 ? 1.926 5.602 -11.007 1.00 98.50 204 ALA A N 1
ATOM 1647 C CA . ALA A 1 204 ? 0.786 4.805 -10.556 1.00 98.50 204 ALA A CA 1
ATOM 1648 C C . ALA A 1 204 ? 0.383 3.728 -11.578 1.00 98.50 204 ALA A C 1
ATOM 1650 O O . ALA A 1 204 ? 0.107 2.587 -11.202 1.00 98.50 204 ALA A O 1
ATOM 1651 N N . ALA A 1 205 ? 0.388 4.063 -12.870 1.00 98.50 205 ALA A N 1
ATOM 1652 C CA . ALA A 1 205 ? 0.077 3.133 -13.949 1.00 98.50 205 ALA A CA 1
ATOM 1653 C C . ALA A 1 205 ? 1.123 2.018 -14.063 1.00 98.50 205 ALA A C 1
ATOM 1655 O O . ALA A 1 205 ? 0.759 0.847 -14.176 1.00 98.50 205 ALA A O 1
ATOM 1656 N N . ALA A 1 206 ? 2.410 2.361 -13.965 1.00 98.38 206 ALA A N 1
ATOM 1657 C CA . ALA A 1 206 ? 3.504 1.397 -13.951 1.00 98.38 206 ALA A CA 1
ATOM 1658 C C . ALA A 1 206 ? 3.494 0.513 -12.699 1.00 98.38 206 ALA A C 1
ATOM 1660 O O . ALA A 1 206 ? 3.696 -0.698 -12.814 1.00 98.38 206 ALA A O 1
ATOM 1661 N N . ALA A 1 207 ? 3.170 1.065 -11.527 1.00 98.50 207 ALA A N 1
ATOM 1662 C CA . ALA A 1 207 ? 3.006 0.272 -10.312 1.00 98.50 207 ALA A CA 1
ATOM 1663 C C . ALA A 1 207 ? 1.840 -0.727 -10.432 1.00 98.50 207 ALA A C 1
ATOM 1665 O O . ALA A 1 207 ? 2.004 -1.903 -10.104 1.00 98.50 207 ALA A O 1
ATOM 1666 N N . LEU A 1 208 ? 0.688 -0.305 -10.972 1.00 98.75 208 LEU A N 1
ATOM 1667 C CA . LEU A 1 208 ? -0.456 -1.194 -11.206 1.00 98.75 208 LEU A CA 1
ATOM 1668 C C . LEU A 1 208 ? -0.155 -2.263 -12.264 1.00 98.75 208 LEU A C 1
ATOM 1670 O O . LEU A 1 208 ? -0.502 -3.427 -12.071 1.00 98.75 208 LEU A O 1
ATOM 1674 N N . PHE A 1 209 ? 0.514 -1.892 -13.357 1.00 98.62 209 PHE A N 1
ATOM 1675 C CA . PHE A 1 209 ? 0.944 -2.825 -14.401 1.00 98.62 209 PHE A CA 1
ATOM 1676 C C . PHE A 1 209 ? 1.889 -3.900 -13.849 1.00 98.62 209 PHE A C 1
ATOM 1678 O O . PHE A 1 209 ? 1.672 -5.089 -14.084 1.00 98.62 209 PHE A O 1
ATOM 1685 N N . THR A 1 210 ? 2.881 -3.490 -13.056 1.00 98.25 210 THR A N 1
ATOM 1686 C CA . THR A 1 210 ? 3.837 -4.396 -12.400 1.00 98.25 210 THR A CA 1
ATOM 1687 C C . THR A 1 210 ? 3.119 -5.312 -11.405 1.00 98.25 210 THR A C 1
ATOM 1689 O O . THR A 1 210 ? 3.283 -6.531 -11.449 1.00 98.25 210 THR A O 1
ATOM 1692 N N . ALA A 1 211 ? 2.232 -4.763 -10.570 1.00 98.38 211 ALA A N 1
ATOM 1693 C CA . ALA A 1 211 ? 1.449 -5.539 -9.610 1.00 98.38 211 ALA A CA 1
ATOM 1694 C C . ALA A 1 211 ? 0.532 -6.576 -10.276 1.00 98.38 211 ALA A C 1
ATOM 1696 O O . ALA A 1 211 ? 0.371 -7.673 -9.746 1.00 98.38 211 ALA A O 1
ATOM 1697 N N . CYS A 1 212 ? -0.035 -6.278 -11.453 1.00 98.50 212 CYS A N 1
ATOM 1698 C CA . CYS A 1 212 ? -0.843 -7.247 -12.199 1.00 98.50 212 CYS A CA 1
ATOM 1699 C C . CYS A 1 212 ? -0.047 -8.504 -12.574 1.00 98.50 212 CYS A C 1
ATOM 1701 O O . CYS A 1 212 ? -0.626 -9.588 -12.620 1.00 98.50 212 CYS A O 1
ATOM 1703 N N . LYS A 1 213 ? 1.258 -8.371 -12.840 1.00 97.25 213 LYS A N 1
ATOM 1704 C CA . LYS A 1 213 ? 2.143 -9.508 -13.130 1.00 97.25 213 LYS A CA 1
ATOM 1705 C C . LYS A 1 213 ? 2.501 -10.287 -11.872 1.00 97.25 213 LYS A C 1
ATOM 1707 O O . LYS A 1 213 ? 2.450 -11.505 -11.895 1.00 97.25 213 LYS A O 1
ATOM 1712 N N . ILE A 1 214 ? 2.807 -9.587 -10.782 1.00 96.62 214 ILE A N 1
ATOM 1713 C CA . ILE A 1 214 ? 3.182 -10.207 -9.502 1.00 96.62 214 ILE A CA 1
ATOM 1714 C C . ILE A 1 214 ? 2.014 -10.997 -8.891 1.00 96.62 214 ILE A C 1
ATOM 1716 O O . ILE A 1 214 ? 2.219 -12.054 -8.309 1.00 96.62 214 ILE A O 1
ATOM 1720 N N . GLU A 1 215 ? 0.785 -10.493 -9.028 1.00 97.19 215 GLU A N 1
ATOM 1721 C CA . GLU A 1 215 ? -0.419 -11.059 -8.398 1.00 97.19 215 GLU A CA 1
ATOM 1722 C C . GLU A 1 215 ? -1.236 -11.990 -9.314 1.00 97.19 215 GLU A C 1
ATOM 1724 O O . GLU A 1 215 ? -2.392 -12.312 -8.996 1.00 97.19 215 GLU A O 1
ATOM 1729 N N . ASP A 1 216 ? -0.686 -12.367 -10.475 1.00 97.06 216 ASP A N 1
ATOM 1730 C CA . ASP A 1 216 ? -1.342 -13.183 -11.509 1.00 97.06 216 ASP A CA 1
ATOM 1731 C C . ASP A 1 216 ? -2.720 -12.639 -11.934 1.00 97.06 216 ASP A C 1
ATOM 1733 O O . ASP A 1 216 ? -3.715 -13.352 -12.065 1.00 97.06 216 ASP A O 1
ATOM 1737 N N . THR A 1 217 ? -2.801 -11.324 -12.140 1.00 97.56 217 THR A N 1
ATOM 1738 C CA . THR A 1 217 ? -4.021 -10.594 -12.537 1.00 97.56 217 THR A CA 1
ATOM 1739 C C . THR A 1 217 ? -3.7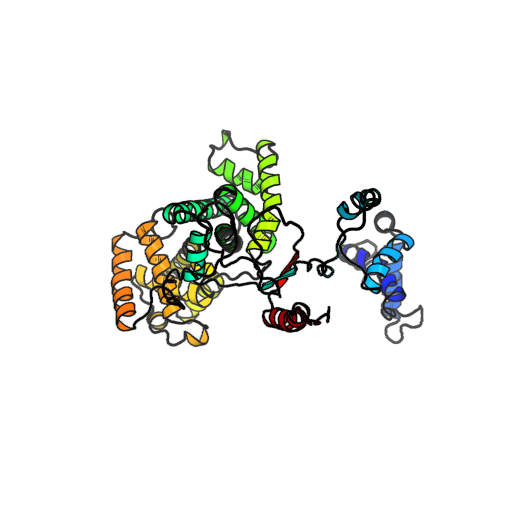94 -9.791 -13.817 1.00 97.56 217 THR A C 1
ATOM 1741 O O . THR A 1 217 ? -4.247 -8.656 -13.957 1.00 97.56 217 THR A O 1
ATOM 1744 N N . LEU A 1 218 ? -3.073 -10.406 -14.760 1.00 96.69 218 LEU A N 1
ATOM 1745 C CA . LEU A 1 218 ? -2.512 -9.786 -15.960 1.00 96.69 218 LEU A CA 1
ATOM 1746 C C . LEU A 1 218 ? -3.496 -8.867 -16.709 1.00 96.69 218 LEU A C 1
ATOM 1748 O O . LEU A 1 218 ? -4.662 -9.201 -16.965 1.00 96.69 218 LEU A O 1
ATOM 1752 N N . LYS A 1 219 ? -2.980 -7.693 -17.083 1.00 97.00 219 LYS A N 1
ATOM 1753 C CA . LYS A 1 219 ? -3.619 -6.675 -17.928 1.00 97.00 219 LYS A CA 1
ATOM 1754 C C . LYS A 1 219 ? -2.573 -6.085 -18.863 1.00 97.00 219 LYS A C 1
ATOM 1756 O O . LYS A 1 219 ? -1.416 -5.935 -18.465 1.00 97.00 219 LYS A O 1
ATOM 1761 N N . LYS A 1 220 ? -2.956 -5.738 -20.095 1.00 97.44 220 LYS A N 1
ATOM 1762 C CA . LYS A 1 220 ? -2.056 -4.992 -20.983 1.00 97.44 220 LYS A CA 1
ATOM 1763 C C . LYS A 1 220 ? -1.946 -3.558 -20.463 1.00 97.44 220 LYS A C 1
ATOM 1765 O O . LYS A 1 220 ? -2.910 -3.012 -19.930 1.00 97.44 220 LYS A O 1
ATOM 1770 N N . SER A 1 221 ? -0.799 -2.909 -20.658 1.00 97.56 221 SER A N 1
ATOM 1771 C CA . SER A 1 221 ? -0.625 -1.503 -20.254 1.00 97.56 221 SER A CA 1
ATOM 1772 C C . SER A 1 221 ? -1.624 -0.570 -20.953 1.00 97.56 221 SER A C 1
ATOM 1774 O O . SER A 1 221 ? -2.101 0.385 -20.346 1.00 97.56 221 SER A O 1
ATOM 1776 N N . ARG A 1 222 ? -2.027 -0.892 -22.191 1.00 98.06 222 ARG A N 1
ATOM 1777 C CA . ARG A 1 222 ? -3.089 -0.174 -22.916 1.00 98.06 222 ARG A CA 1
ATOM 1778 C C . ARG A 1 222 ? -4.471 -0.333 -22.279 1.00 98.06 222 ARG A C 1
ATOM 1780 O O . ARG A 1 222 ? -5.204 0.645 -22.228 1.00 98.06 222 ARG A O 1
ATOM 1787 N N . ASP A 1 223 ? -4.802 -1.502 -21.725 1.00 98.12 223 ASP A N 1
ATOM 1788 C CA . ASP A 1 223 ? -6.069 -1.702 -20.999 1.00 98.12 223 ASP A CA 1
ATOM 1789 C C . ASP A 1 223 ? -6.127 -0.802 -19.757 1.00 98.12 223 ASP A C 1
ATOM 1791 O O . ASP A 1 223 ? -7.158 -0.204 -19.458 1.00 98.12 223 ASP A O 1
ATOM 1795 N N . ILE A 1 224 ? -4.994 -0.673 -19.056 1.00 98.50 224 ILE A N 1
ATOM 1796 C CA . ILE A 1 224 ? -4.855 0.190 -17.877 1.00 98.50 224 ILE A CA 1
ATOM 1797 C C . ILE A 1 224 ? -5.075 1.659 -18.244 1.00 98.50 224 ILE A C 1
ATOM 1799 O O . ILE A 1 224 ? -5.861 2.348 -17.593 1.00 98.50 224 ILE A O 1
ATOM 1803 N N . LEU A 1 225 ? -4.415 2.127 -19.303 1.00 98.25 225 LEU A N 1
ATOM 1804 C CA . LEU A 1 225 ? -4.557 3.496 -19.798 1.00 98.25 225 LEU A CA 1
ATOM 1805 C C . LEU A 1 225 ? -5.973 3.789 -20.299 1.00 98.25 225 LEU A C 1
ATOM 1807 O O . LEU A 1 225 ? -6.539 4.827 -19.964 1.00 98.25 225 LEU A O 1
ATOM 1811 N N . CYS A 1 226 ? -6.556 2.856 -21.048 1.00 98.44 226 CYS A N 1
ATOM 1812 C CA . CYS A 1 226 ? -7.912 2.963 -21.567 1.00 98.44 226 CYS A CA 1
ATOM 1813 C C . CYS A 1 226 ? -8.942 3.054 -20.435 1.00 98.44 226 CYS A C 1
ATOM 1815 O O . CYS A 1 226 ? -9.775 3.958 -20.430 1.00 98.44 226 CYS A O 1
ATOM 1817 N N . ALA A 1 227 ? -8.836 2.202 -19.410 1.00 98.31 227 ALA A N 1
ATOM 1818 C CA . ALA A 1 227 ? -9.702 2.288 -18.237 1.00 98.31 227 ALA A CA 1
ATOM 1819 C C . ALA A 1 227 ? -9.562 3.636 -17.511 1.00 98.31 227 ALA A C 1
ATOM 1821 O O . ALA A 1 227 ? -10.564 4.240 -17.132 1.00 98.31 227 ALA A O 1
ATOM 1822 N N . ALA A 1 228 ? -8.335 4.139 -17.353 1.00 98.06 228 ALA A N 1
ATOM 1823 C CA . ALA A 1 228 ? -8.089 5.445 -16.746 1.00 98.06 228 ALA A CA 1
ATOM 1824 C C . ALA A 1 228 ? -8.665 6.610 -17.567 1.00 98.06 228 ALA A C 1
ATOM 1826 O O . ALA A 1 228 ? -9.164 7.577 -16.988 1.00 98.06 228 ALA A O 1
ATOM 1827 N N . TYR A 1 229 ? -8.603 6.519 -18.896 1.00 97.94 229 TYR A N 1
ATOM 1828 C CA . TYR A 1 229 ? -9.177 7.500 -19.809 1.00 97.94 229 TYR A CA 1
ATOM 1829 C C . TYR A 1 229 ? -10.710 7.473 -19.751 1.00 97.94 229 TYR A C 1
ATOM 1831 O O . TYR A 1 229 ? -11.323 8.491 -19.432 1.00 97.94 229 TYR A O 1
ATOM 1839 N N . ASN A 1 230 ? -11.329 6.305 -19.945 1.00 98.19 230 ASN A N 1
ATOM 1840 C CA . ASN A 1 230 ? -12.787 6.147 -19.979 1.00 98.19 230 ASN A CA 1
ATOM 1841 C C . ASN A 1 230 ? -13.459 6.510 -18.640 1.00 98.19 230 ASN A C 1
ATOM 1843 O O . ASN A 1 230 ? -14.608 6.937 -18.628 1.00 98.19 230 ASN A O 1
ATOM 1847 N N . LEU A 1 231 ? -12.747 6.419 -17.508 1.00 97.31 231 LEU A N 1
ATOM 1848 C CA . LEU A 1 231 ? -13.238 6.885 -16.201 1.00 97.31 231 LEU A CA 1
ATOM 1849 C C . LEU A 1 231 ? -13.486 8.399 -16.125 1.00 97.31 231 LEU A C 1
ATOM 1851 O O . LEU A 1 231 ? -14.260 8.843 -15.279 1.00 97.31 231 LEU A O 1
ATOM 1855 N N . LYS A 1 232 ? -12.802 9.193 -16.954 1.00 95.88 232 LYS A N 1
ATOM 1856 C CA . LYS A 1 232 ? -12.900 10.662 -16.955 1.00 95.88 232 LYS A CA 1
ATOM 1857 C C . LYS A 1 232 ? -13.812 11.207 -18.052 1.00 95.88 232 LYS A C 1
ATOM 1859 O O . LYS A 1 232 ? -14.083 12.403 -18.048 1.00 95.88 232 LYS A O 1
ATOM 1864 N N . HIS A 1 233 ? -14.259 10.352 -18.967 1.00 96.81 233 HIS A N 1
ATOM 1865 C CA . HIS A 1 233 ? -15.000 10.747 -20.159 1.00 96.81 233 HIS A CA 1
ATOM 1866 C C . HIS A 1 233 ? -16.388 10.115 -20.173 1.00 96.81 233 HIS A C 1
ATOM 1868 O O . HIS A 1 233 ? -16.627 9.046 -19.599 1.00 96.81 233 HIS A O 1
ATOM 1874 N N . VAL A 1 234 ? -17.320 10.794 -20.835 1.00 96.62 234 VAL A N 1
ATOM 1875 C CA . VAL A 1 234 ? -18.677 10.278 -21.026 1.00 96.62 234 VAL A CA 1
ATOM 1876 C C . VAL A 1 234 ? -18.664 9.079 -21.986 1.00 96.62 234 VAL A C 1
ATOM 1878 O O . VAL A 1 234 ? -17.773 8.993 -22.830 1.00 96.62 234 VAL A O 1
ATOM 1881 N N . PRO A 1 235 ? -19.648 8.161 -21.917 1.00 95.75 235 PRO A N 1
ATOM 1882 C CA . PRO A 1 235 ? -19.642 6.934 -22.722 1.00 95.75 235 PRO A CA 1
ATOM 1883 C C . PRO A 1 235 ? -19.493 7.130 -24.238 1.00 95.75 235 PRO A C 1
ATOM 1885 O O . PRO A 1 235 ? -18.9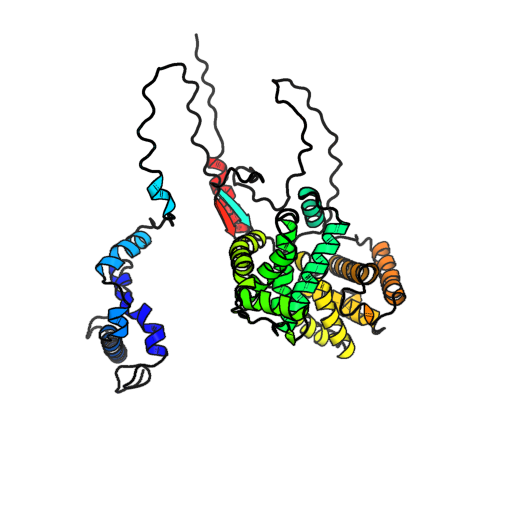34 6.269 -24.908 1.00 95.75 235 PRO A O 1
ATOM 1888 N N . SER A 1 236 ? -19.964 8.253 -24.790 1.00 96.38 236 SER A N 1
ATOM 1889 C CA . SER A 1 236 ? -19.827 8.574 -26.219 1.00 96.38 236 SER A CA 1
ATOM 1890 C C . SER A 1 236 ? -18.393 8.895 -26.655 1.00 96.38 236 SER A C 1
ATOM 1892 O O . SER A 1 236 ? -18.103 8.845 -27.843 1.00 96.38 236 SER A O 1
ATOM 1894 N N . GLU A 1 237 ? -17.517 9.237 -25.711 1.00 96.81 237 GLU A N 1
ATOM 1895 C CA . GLU A 1 237 ? -16.105 9.577 -25.934 1.00 96.81 237 GLU A CA 1
ATOM 1896 C C . GLU A 1 237 ? -15.169 8.427 -25.536 1.00 96.81 237 GLU A C 1
ATOM 1898 O O . GLU A 1 237 ? -13.950 8.583 -25.545 1.00 96.81 237 GLU A O 1
ATOM 1903 N N . HIS A 1 238 ? -15.715 7.272 -25.140 1.00 97.44 238 HIS A N 1
ATOM 1904 C CA . HIS A 1 238 ? -14.899 6.137 -24.722 1.00 97.44 238 HIS A CA 1
ATOM 1905 C C . HIS A 1 238 ? -14.065 5.603 -25.882 1.00 97.44 238 HIS A C 1
ATOM 1907 O O . HIS A 1 238 ? -14.563 5.384 -26.986 1.00 97.44 238 HIS A O 1
ATOM 1913 N N . LEU A 1 239 ? -12.793 5.343 -25.596 1.00 97.31 239 LEU A N 1
ATOM 1914 C CA . LEU A 1 239 ? -11.860 4.753 -26.546 1.00 97.31 239 LEU A CA 1
ATOM 1915 C C . LEU A 1 239 ? -11.726 3.247 -26.309 1.00 97.31 239 LEU A C 1
ATOM 1917 O O . LEU A 1 239 ? -12.003 2.728 -25.223 1.00 97.31 239 LEU A O 1
ATOM 1921 N N . SER A 1 240 ? -11.271 2.547 -27.346 1.00 97.00 240 SER A N 1
ATOM 1922 C CA . SER A 1 240 ? -10.855 1.145 -27.265 1.00 97.00 240 SER A CA 1
ATOM 1923 C C . SER A 1 240 ? -9.400 1.049 -26.786 1.00 97.00 240 SER A C 1
ATOM 1925 O O . SER A 1 240 ? -8.601 1.929 -27.110 1.00 97.00 240 SER A O 1
ATOM 1927 N N . PRO A 1 241 ? -8.988 -0.017 -26.070 1.00 95.62 241 PRO A N 1
ATOM 1928 C CA . PRO A 1 241 ? -7.579 -0.244 -25.734 1.00 95.62 241 PRO A CA 1
ATOM 1929 C C . PRO A 1 241 ? -6.627 -0.223 -26.943 1.00 95.62 241 PRO A C 1
ATOM 1931 O O . PRO A 1 241 ? -5.459 0.141 -26.795 1.00 95.62 241 PRO A O 1
ATOM 1934 N N . ASP A 1 242 ? -7.117 -0.561 -28.139 1.00 95.69 242 ASP A N 1
ATOM 1935 C CA . ASP A 1 242 ? -6.337 -0.561 -29.384 1.00 95.69 242 ASP A CA 1
ATOM 1936 C C . ASP A 1 242 ? -6.185 0.835 -30.021 1.00 95.69 242 ASP A C 1
ATOM 1938 O O . ASP A 1 242 ? -5.501 0.978 -31.036 1.00 95.69 242 ASP A O 1
ATOM 1942 N N . ASP A 1 243 ? -6.730 1.888 -29.400 1.00 97.25 243 ASP A N 1
ATOM 1943 C CA . ASP A 1 243 ? -6.591 3.268 -29.872 1.00 97.25 243 ASP A CA 1
ATOM 1944 C C . ASP A 1 243 ? -5.149 3.780 -29.746 1.00 97.25 243 ASP A C 1
ATOM 1946 O O . ASP A 1 243 ? -4.507 3.657 -28.694 1.00 97.25 243 ASP A O 1
ATOM 1950 N N . GLN A 1 244 ? -4.635 4.349 -30.836 1.00 96.12 244 GLN A N 1
ATOM 1951 C CA . GLN A 1 244 ? -3.257 4.808 -30.987 1.00 96.12 244 GLN A CA 1
ATOM 1952 C C . GLN A 1 244 ? -2.848 5.867 -29.949 1.00 96.12 244 GLN A C 1
ATOM 1954 O O . GLN A 1 244 ? -1.664 5.959 -29.613 1.00 96.12 244 GLN A O 1
ATOM 1959 N N . ALA A 1 245 ? -3.808 6.600 -29.372 1.00 95.19 245 ALA A N 1
ATOM 1960 C CA . ALA A 1 245 ? -3.574 7.567 -28.299 1.00 95.19 245 ALA A CA 1
ATOM 1961 C C . ALA A 1 245 ? -2.840 6.963 -27.086 1.00 95.19 245 ALA A C 1
ATOM 1963 O O . ALA A 1 245 ? -2.138 7.672 -26.362 1.00 95.19 245 ALA A O 1
ATOM 1964 N N . PHE A 1 246 ? -2.959 5.649 -26.866 1.00 97.00 246 PHE A N 1
ATOM 1965 C CA . PHE A 1 246 ? -2.326 4.966 -25.738 1.00 97.00 246 PHE A CA 1
ATOM 1966 C C . PHE A 1 246 ? -0.921 4.431 -26.027 1.00 97.00 246 PHE A C 1
ATOM 1968 O O . PHE A 1 246 ? -0.267 3.967 -25.095 1.00 97.00 246 PHE A O 1
ATOM 1975 N N . GLU A 1 247 ? -0.425 4.473 -27.268 1.00 95.56 247 GLU A N 1
ATOM 1976 C CA . GLU A 1 247 ? 0.821 3.782 -27.621 1.00 95.56 247 GLU A CA 1
ATOM 1977 C C . GLU A 1 247 ? 2.049 4.360 -26.900 1.00 95.56 247 GLU A C 1
ATOM 1979 O O . GLU A 1 247 ? 2.799 3.618 -26.260 1.00 95.56 247 GLU A O 1
ATOM 1984 N N . THR A 1 248 ? 2.242 5.680 -26.952 1.00 95.88 248 THR A N 1
ATOM 1985 C CA . THR A 1 248 ? 3.397 6.345 -26.321 1.00 95.88 248 THR A CA 1
ATOM 1986 C C . THR A 1 248 ? 3.425 6.101 -24.814 1.00 95.88 248 THR A C 1
ATOM 1988 O O . THR A 1 248 ? 4.436 5.652 -24.273 1.00 95.88 248 THR A O 1
ATOM 1991 N N . ASN A 1 249 ? 2.289 6.308 -24.144 1.00 94.62 249 ASN A N 1
ATOM 1992 C CA . ASN A 1 249 ? 2.173 6.110 -22.699 1.00 94.62 249 ASN A CA 1
ATOM 1993 C C . ASN A 1 249 ? 2.323 4.626 -22.322 1.00 94.62 249 ASN A C 1
ATOM 1995 O O . ASN A 1 249 ? 2.901 4.297 -21.290 1.00 94.62 249 ASN A O 1
ATOM 1999 N N . SER A 1 250 ? 1.856 3.710 -23.176 1.00 96.56 250 SER A N 1
ATOM 2000 C CA . SER A 1 250 ? 2.015 2.265 -22.984 1.00 96.56 250 SER A CA 1
ATOM 2001 C C . SER A 1 250 ? 3.488 1.856 -23.004 1.00 96.56 250 SER A C 1
ATOM 2003 O O . SER A 1 250 ? 3.917 1.104 -22.126 1.00 96.56 250 SER A O 1
ATOM 2005 N N . ARG A 1 251 ? 4.280 2.391 -23.945 1.00 96.19 251 ARG A N 1
ATOM 2006 C CA . ARG A 1 251 ? 5.735 2.171 -23.997 1.00 96.19 251 ARG A CA 1
ATOM 2007 C C . ARG A 1 251 ? 6.441 2.762 -22.775 1.00 96.19 251 ARG A C 1
ATOM 2009 O O . ARG A 1 251 ? 7.309 2.097 -22.216 1.00 96.19 251 ARG A O 1
ATOM 2016 N N . ALA A 1 252 ? 6.041 3.955 -22.332 1.00 94.12 252 ALA A N 1
ATOM 2017 C CA . ALA A 1 252 ? 6.590 4.579 -21.127 1.00 94.12 252 ALA A CA 1
ATOM 2018 C C . ALA A 1 252 ? 6.347 3.713 -19.877 1.00 94.12 252 ALA A C 1
ATOM 2020 O O . ALA A 1 252 ? 7.294 3.394 -19.164 1.00 94.12 252 ALA A O 1
ATOM 2021 N N . ILE A 1 253 ? 5.114 3.234 -19.670 1.00 95.25 253 ILE A N 1
ATOM 2022 C CA . ILE A 1 253 ? 4.759 2.322 -18.567 1.00 95.25 253 ILE A CA 1
ATOM 2023 C C . ILE A 1 253 ? 5.625 1.057 -18.572 1.00 95.25 253 ILE A C 1
ATOM 2025 O O . ILE A 1 253 ? 6.103 0.636 -17.521 1.00 95.25 253 ILE A O 1
ATOM 2029 N N . ILE A 1 254 ? 5.840 0.455 -19.746 1.00 94.81 254 ILE A N 1
ATOM 2030 C CA . ILE A 1 254 ? 6.687 -0.738 -19.884 1.00 94.81 254 ILE A CA 1
ATOM 2031 C C . ILE A 1 254 ? 8.146 -0.405 -19.543 1.00 94.81 254 ILE A C 1
ATOM 2033 O O . ILE A 1 254 ? 8.803 -1.177 -18.851 1.00 94.81 254 ILE A O 1
ATOM 2037 N N . GLY A 1 255 ? 8.647 0.759 -19.967 1.00 93.56 255 GLY A N 1
ATOM 2038 C CA . GLY A 1 255 ? 9.994 1.225 -19.627 1.00 93.56 255 GLY A CA 1
ATOM 2039 C C . GLY A 1 255 ? 10.212 1.439 -18.124 1.00 93.56 255 GLY A C 1
ATOM 2040 O O . GLY A 1 255 ? 11.307 1.186 -17.622 1.00 93.56 255 GLY A O 1
ATOM 2041 N N . LEU A 1 256 ? 9.168 1.840 -17.391 1.00 94.25 256 LEU A N 1
ATOM 2042 C CA . LEU A 1 256 ? 9.221 2.046 -15.939 1.00 94.25 256 LEU A CA 1
ATOM 2043 C C . LEU A 1 256 ? 9.201 0.746 -15.125 1.00 94.25 256 LEU A C 1
ATOM 2045 O O . LEU A 1 256 ? 9.555 0.772 -13.948 1.00 94.25 256 LEU A O 1
ATOM 2049 N N . GLU A 1 257 ? 8.818 -0.388 -15.715 1.00 94.62 257 GLU A N 1
ATOM 2050 C CA . GLU A 1 257 ? 8.697 -1.665 -14.998 1.00 94.62 257 GLU A CA 1
ATOM 2051 C C . GLU A 1 257 ? 10.009 -2.074 -14.321 1.00 94.62 257 GLU A C 1
ATOM 2053 O O . GLU A 1 257 ? 10.024 -2.431 -13.144 1.00 94.62 257 GLU A O 1
ATOM 2058 N N . ARG A 1 258 ? 11.133 -1.962 -15.035 1.00 91.75 258 ARG A N 1
ATOM 2059 C CA . ARG A 1 258 ? 12.450 -2.269 -14.467 1.00 91.75 258 ARG A CA 1
ATOM 2060 C C . ARG A 1 258 ? 12.747 -1.400 -13.242 1.00 91.75 258 ARG A C 1
ATOM 2062 O O . ARG A 1 258 ? 13.197 -1.920 -12.226 1.00 91.75 258 ARG A O 1
ATOM 2069 N N . LEU A 1 259 ? 12.467 -0.100 -13.326 1.00 91.88 259 LEU A N 1
ATOM 2070 C CA . LEU A 1 259 ? 12.704 0.838 -12.228 1.00 91.88 259 LEU A CA 1
ATOM 2071 C C . LEU A 1 259 ? 11.793 0.542 -11.027 1.00 91.88 259 LEU A C 1
ATOM 2073 O O . LEU A 1 259 ? 12.240 0.644 -9.889 1.00 91.88 259 LEU A O 1
ATOM 2077 N N . MET A 1 260 ? 10.545 0.119 -11.261 1.00 93.69 260 MET A N 1
ATOM 2078 C CA . MET A 1 260 ? 9.633 -0.334 -10.201 1.00 93.69 260 MET A CA 1
ATOM 2079 C C . MET A 1 260 ? 10.209 -1.530 -9.437 1.00 93.69 260 MET A C 1
ATOM 2081 O O . MET A 1 260 ? 10.189 -1.551 -8.204 1.00 93.69 260 MET A O 1
ATOM 2085 N N . LEU A 1 261 ? 10.758 -2.509 -10.163 1.00 93.56 261 LEU A N 1
ATOM 2086 C CA . LEU A 1 261 ? 11.391 -3.685 -9.569 1.00 93.56 261 LEU A CA 1
ATOM 2087 C C . LEU A 1 261 ? 12.664 -3.314 -8.795 1.00 93.56 261 LEU A C 1
ATOM 2089 O O . LEU A 1 261 ? 12.807 -3.738 -7.647 1.00 93.56 261 LEU A O 1
ATOM 2093 N N . GLU A 1 262 ? 13.523 -2.459 -9.357 1.00 90.44 262 GLU A N 1
ATOM 2094 C CA . GLU A 1 262 ? 14.726 -1.941 -8.688 1.00 90.44 262 GLU A CA 1
ATOM 2095 C C . GLU A 1 262 ? 14.383 -1.201 -7.383 1.00 90.44 262 GLU A C 1
ATOM 2097 O O . GLU A 1 262 ? 14.950 -1.509 -6.336 1.00 90.44 262 GLU A O 1
ATOM 2102 N N . CYS A 1 263 ? 13.399 -0.292 -7.396 1.00 89.88 263 CYS A N 1
ATOM 2103 C CA . CYS A 1 263 ? 12.953 0.427 -6.195 1.00 89.88 263 CYS A CA 1
ATOM 2104 C C . CYS A 1 263 ? 12.343 -0.502 -5.130 1.00 89.88 263 CYS A C 1
ATOM 2106 O O . CYS A 1 263 ? 12.390 -0.196 -3.938 1.00 89.88 263 CYS A O 1
ATOM 2108 N N . SER A 1 264 ? 11.777 -1.643 -5.537 1.00 90.31 264 SER A N 1
ATOM 2109 C CA . SER A 1 264 ? 11.289 -2.680 -4.616 1.00 90.31 264 SER A CA 1
ATOM 2110 C C . SER A 1 264 ? 12.388 -3.607 -4.084 1.00 90.31 264 SER A C 1
ATOM 2112 O O . SER A 1 264 ? 12.118 -4.436 -3.218 1.00 90.31 264 SER A O 1
ATOM 2114 N N . GLY A 1 265 ? 13.618 -3.484 -4.593 1.00 90.25 265 GLY A N 1
ATOM 2115 C CA . GLY A 1 265 ? 14.717 -4.393 -4.288 1.00 90.25 265 GLY A CA 1
ATOM 2116 C C . GLY A 1 265 ? 14.537 -5.793 -4.882 1.00 90.25 265 GLY A C 1
ATOM 2117 O O . GLY A 1 265 ? 15.068 -6.747 -4.324 1.00 90.25 265 GLY A O 1
ATOM 2118 N N . PHE A 1 266 ? 13.740 -5.924 -5.952 1.00 92.19 266 PHE A N 1
ATOM 2119 C CA . PHE A 1 266 ? 13.288 -7.203 -6.519 1.00 92.19 266 PHE A CA 1
ATOM 2120 C C . PHE A 1 266 ? 12.659 -8.152 -5.475 1.00 92.19 266 PHE A C 1
ATOM 2122 O O . PHE A 1 266 ? 12.706 -9.375 -5.616 1.00 92.19 266 PHE A O 1
ATOM 2129 N N . ASP A 1 267 ? 12.046 -7.601 -4.421 1.00 92.00 267 ASP A N 1
ATOM 2130 C CA . ASP A 1 267 ? 11.351 -8.382 -3.399 1.00 92.00 267 ASP A CA 1
ATOM 2131 C C . ASP A 1 267 ? 9.883 -8.596 -3.774 1.00 92.00 267 ASP A C 1
ATOM 2133 O O . ASP A 1 267 ? 9.026 -7.740 -3.556 1.00 92.00 267 ASP A O 1
ATOM 2137 N N . PHE A 1 268 ? 9.594 -9.777 -4.314 1.00 92.38 268 PHE A N 1
ATOM 2138 C CA . PHE A 1 268 ? 8.250 -10.176 -4.735 1.00 92.38 268 PHE A CA 1
ATOM 2139 C C . PHE A 1 268 ? 7.367 -10.693 -3.589 1.00 92.38 268 PHE A C 1
ATOM 2141 O O . PHE A 1 268 ? 6.233 -11.109 -3.826 1.00 92.38 268 PHE A O 1
ATOM 2148 N N . ARG A 1 269 ? 7.853 -10.719 -2.340 1.00 90.25 269 ARG A N 1
ATOM 2149 C CA . ARG A 1 269 ? 7.072 -11.233 -1.205 1.00 90.25 269 ARG A CA 1
ATOM 2150 C C . ARG A 1 269 ? 5.989 -10.224 -0.827 1.00 90.25 269 ARG A C 1
ATOM 2152 O O . ARG A 1 269 ? 6.268 -9.211 -0.185 1.00 90.25 269 ARG A O 1
ATOM 2159 N N . THR A 1 270 ? 4.737 -10.519 -1.165 1.00 83.62 270 THR A N 1
ATOM 2160 C CA . THR A 1 270 ? 3.601 -9.649 -0.838 1.00 83.62 270 THR A CA 1
ATOM 2161 C C . THR A 1 270 ? 3.005 -9.985 0.531 1.00 83.62 270 THR A C 1
ATOM 2163 O O . THR A 1 270 ? 2.932 -11.138 0.962 1.00 83.62 270 THR A O 1
ATOM 2166 N N . ARG A 1 271 ? 2.638 -8.940 1.284 1.00 89.56 271 ARG A N 1
ATOM 2167 C CA . ARG A 1 271 ? 2.129 -9.030 2.661 1.00 89.56 271 ARG A CA 1
ATOM 2168 C C . ARG A 1 271 ? 0.909 -8.129 2.796 1.00 89.56 271 ARG A C 1
ATOM 2170 O O . ARG A 1 271 ? 1.016 -6.910 2.686 1.00 89.56 271 ARG A O 1
ATOM 2177 N N . HIS A 1 272 ? -0.250 -8.737 3.018 1.00 94.62 272 HIS A N 1
ATOM 2178 C CA . HIS A 1 272 ? -1.548 -8.062 2.981 1.00 94.62 272 HIS A CA 1
ATOM 2179 C C . HIS A 1 272 ? -2.343 -8.346 4.261 1.00 94.62 272 HIS A C 1
ATOM 2181 O O . HIS A 1 272 ? -2.463 -9.521 4.633 1.00 94.62 272 HIS A O 1
ATOM 2187 N N . PRO A 1 273 ? -2.854 -7.317 4.965 1.00 96.81 273 PRO A N 1
ATOM 2188 C CA . PRO A 1 273 ? -3.485 -7.483 6.272 1.00 96.81 273 PRO A CA 1
ATOM 2189 C C . PRO A 1 273 ? -4.809 -8.245 6.225 1.00 96.81 273 PRO A C 1
ATOM 2191 O O . PRO A 1 273 ? -5.168 -8.856 7.222 1.00 96.81 273 PRO A O 1
ATOM 2194 N N . GLU A 1 274 ? -5.522 -8.279 5.100 1.00 96.56 274 GLU A N 1
ATOM 2195 C CA . GLU A 1 274 ? -6.920 -8.722 5.011 1.00 96.56 274 GLU A CA 1
ATOM 2196 C C . GLU A 1 274 ? -7.114 -10.174 5.462 1.00 96.56 274 GLU A C 1
ATOM 2198 O O . GLU A 1 274 ? -8.053 -10.485 6.196 1.00 96.56 274 GLU A O 1
ATOM 2203 N N . LYS A 1 275 ? -6.205 -11.076 5.064 1.00 95.94 275 LYS A N 1
ATOM 2204 C CA . LYS A 1 275 ? -6.277 -12.491 5.461 1.00 95.94 275 LYS A CA 1
ATOM 2205 C C . LYS A 1 275 ? -6.042 -12.665 6.961 1.00 95.94 275 LYS A C 1
ATOM 2207 O O . LYS A 1 275 ? -6.695 -13.495 7.590 1.00 95.94 275 LYS A O 1
ATOM 2212 N N . THR A 1 276 ? -5.101 -11.916 7.527 1.00 97.25 276 THR A N 1
ATOM 2213 C CA . THR A 1 276 ? -4.797 -11.957 8.963 1.00 97.25 276 THR A CA 1
ATOM 2214 C C . THR A 1 276 ? -5.899 -11.278 9.767 1.00 97.25 276 THR A C 1
ATOM 2216 O O . THR A 1 276 ? -6.318 -11.818 10.781 1.00 97.25 276 THR A O 1
ATOM 2219 N N . LEU A 1 277 ? -6.445 -10.169 9.271 1.00 98.12 277 LEU A N 1
ATOM 2220 C CA . LEU A 1 277 ? -7.569 -9.442 9.852 1.00 98.12 277 LEU A CA 1
ATOM 2221 C C . LEU A 1 277 ? -8.787 -10.345 10.013 1.00 98.12 277 LEU A C 1
ATOM 2223 O O . LEU A 1 277 ? -9.328 -10.414 11.109 1.00 98.12 277 LEU A O 1
ATOM 2227 N N . ALA A 1 278 ? -9.161 -11.101 8.977 1.00 97.44 278 ALA A N 1
ATOM 2228 C CA . ALA A 1 278 ? -10.275 -12.048 9.058 1.00 97.44 278 ALA A CA 1
ATOM 2229 C C . ALA A 1 278 ? -10.038 -13.179 10.080 1.00 97.44 278 ALA A C 1
ATOM 2231 O O . ALA A 1 278 ? -10.972 -13.677 10.701 1.00 97.44 278 ALA A O 1
ATOM 2232 N N . LYS A 1 279 ? -8.785 -13.606 10.277 1.00 97.44 279 LYS A N 1
ATOM 2233 C CA . LYS A 1 279 ? -8.447 -14.605 11.305 1.00 97.44 279 LYS A CA 1
ATOM 2234 C C . LYS A 1 279 ? -8.485 -14.008 12.708 1.00 97.44 279 LYS A C 1
ATOM 2236 O O . LYS A 1 279 ? -8.990 -14.645 13.627 1.00 97.44 279 LYS A O 1
ATOM 2241 N N . LEU A 1 280 ? -7.964 -12.795 12.869 1.00 97.62 280 LEU A N 1
ATOM 2242 C CA . LEU A 1 280 ? -7.943 -12.089 14.145 1.00 97.62 280 LEU A CA 1
ATOM 2243 C C . LEU A 1 280 ? -9.344 -11.668 14.582 1.00 97.62 280 LEU A C 1
ATOM 2245 O O . LEU A 1 280 ? -9.656 -11.759 15.763 1.00 97.62 280 LEU A O 1
ATOM 2249 N N . SER A 1 281 ? -10.213 -11.270 13.650 1.00 97.69 281 SER A N 1
ATOM 2250 C CA . SER A 1 281 ? -11.605 -10.957 13.974 1.00 97.69 281 SER A CA 1
ATOM 2251 C C . SER A 1 281 ? -12.320 -12.162 14.581 1.00 97.69 281 SER A C 1
ATOM 2253 O O . SER A 1 281 ? -13.016 -12.013 15.581 1.00 97.69 281 SER A O 1
ATOM 2255 N N . LEU A 1 282 ? -12.088 -13.363 14.039 1.00 97.31 282 LEU A N 1
ATOM 2256 C CA . LEU A 1 282 ? -12.597 -14.610 14.613 1.00 97.31 282 LEU A CA 1
ATOM 2257 C C . LEU A 1 282 ? -11.953 -14.910 15.974 1.00 97.31 282 LEU A C 1
ATOM 2259 O O . LEU A 1 282 ? -12.664 -15.190 16.932 1.00 97.31 282 LEU A O 1
ATOM 2263 N N . HIS A 1 283 ? -10.625 -14.797 16.085 1.00 96.50 283 HIS A N 1
ATOM 2264 C CA . HIS A 1 283 ? -9.882 -15.037 17.334 1.00 96.50 283 HIS A CA 1
ATOM 2265 C C . HIS A 1 283 ? -10.368 -14.160 18.499 1.00 96.50 283 HIS A C 1
ATOM 2267 O O . HIS A 1 283 ? -10.547 -14.640 19.618 1.00 96.50 283 HIS A O 1
ATOM 2273 N N . TYR A 1 284 ? -10.645 -12.881 18.238 1.00 96.56 284 TYR A N 1
ATOM 2274 C CA . TYR A 1 284 ? -11.141 -11.943 19.247 1.00 96.56 284 TYR A CA 1
ATOM 2275 C C . TYR A 1 284 ? -12.676 -11.919 19.378 1.00 96.56 284 TYR A C 1
ATOM 2277 O O . TYR A 1 284 ? -13.185 -11.160 20.202 1.00 96.56 284 TYR A O 1
ATOM 2285 N N . ASN A 1 285 ? -13.412 -12.757 18.634 1.00 96.31 285 ASN A N 1
ATOM 2286 C CA . ASN A 1 285 ? -14.882 -12.783 18.575 1.00 96.31 285 ASN A CA 1
ATOM 2287 C C . ASN A 1 285 ? -15.506 -11.415 18.233 1.00 96.31 285 ASN A C 1
ATOM 2289 O O . ASN A 1 285 ? -16.461 -10.964 18.867 1.00 96.31 285 ASN A O 1
ATOM 2293 N N . VAL A 1 286 ? -14.944 -10.735 17.235 1.00 96.81 286 VAL A N 1
ATOM 2294 C CA . VAL A 1 286 ? -15.405 -9.426 16.760 1.00 96.81 286 VAL A CA 1
ATOM 2295 C C . VAL A 1 286 ? -16.590 -9.611 15.816 1.00 96.81 286 VAL A C 1
ATOM 2297 O O . VAL A 1 286 ? -16.519 -10.394 14.871 1.00 96.81 286 VAL A O 1
ATOM 2300 N N . GLY A 1 287 ? -17.675 -8.867 16.040 1.00 96.06 287 GLY A N 1
ATOM 2301 C CA . GLY A 1 287 ? -18.877 -8.971 15.210 1.00 96.06 287 GLY A CA 1
ATOM 2302 C C . GLY A 1 287 ? -18.668 -8.508 13.762 1.00 96.06 287 GLY A C 1
ATOM 2303 O O . GLY A 1 287 ? -17.843 -7.637 13.475 1.00 96.06 287 GLY A O 1
ATOM 2304 N N . ASP A 1 288 ? -19.475 -9.042 12.843 1.00 96.31 288 ASP A N 1
ATOM 2305 C CA . ASP A 1 288 ? -19.339 -8.838 11.391 1.00 96.31 288 ASP A CA 1
ATOM 2306 C C . ASP A 1 288 ? -19.310 -7.368 10.962 1.00 96.31 288 ASP A C 1
ATOM 2308 O O . ASP A 1 288 ? -18.530 -6.990 10.091 1.00 96.31 288 ASP A O 1
ATOM 2312 N N . LYS A 1 289 ? -20.125 -6.509 11.592 1.00 96.88 289 LYS A N 1
ATOM 2313 C CA . LYS A 1 289 ? -20.175 -5.074 11.261 1.00 96.88 289 LYS A CA 1
ATOM 2314 C C . LYS A 1 289 ? -18.838 -4.379 11.530 1.00 96.88 289 LYS A C 1
ATOM 2316 O O . LYS A 1 289 ? -18.377 -3.597 10.702 1.00 96.88 289 LYS A O 1
ATOM 2321 N N . VAL A 1 290 ? -18.213 -4.686 12.667 1.00 97.94 290 VAL A N 1
ATOM 2322 C CA . VAL A 1 290 ? -16.913 -4.120 13.054 1.00 97.94 290 VAL A CA 1
ATOM 2323 C C . VAL A 1 290 ? -15.808 -4.718 12.189 1.00 97.94 290 VAL A C 1
ATOM 2325 O O . VAL A 1 290 ? -14.936 -3.989 11.730 1.00 97.94 290 VAL A O 1
ATOM 2328 N N . THR A 1 291 ? -15.883 -6.013 11.882 1.00 98.31 291 THR A N 1
ATOM 2329 C CA . THR A 1 291 ? -14.936 -6.688 10.983 1.00 98.31 291 THR A CA 1
ATOM 2330 C C . THR A 1 291 ? -14.977 -6.109 9.567 1.00 98.31 291 THR A C 1
ATOM 2332 O O . THR A 1 291 ? -13.930 -5.851 8.975 1.00 98.31 291 THR A O 1
ATOM 2335 N N . LEU A 1 292 ? -16.169 -5.839 9.028 1.00 98.06 292 LEU A N 1
ATOM 2336 C CA . LEU A 1 292 ? -16.328 -5.208 7.718 1.00 98.06 292 LEU A CA 1
ATOM 2337 C C . LEU A 1 292 ? -15.793 -3.771 7.714 1.00 98.06 292 LEU A C 1
ATOM 2339 O O . LEU A 1 292 ? -15.135 -3.361 6.757 1.00 98.06 292 LEU A O 1
ATOM 2343 N N . LEU A 1 293 ? -16.039 -3.009 8.784 1.00 98.62 293 LEU A N 1
ATOM 2344 C CA . LEU A 1 293 ? -15.444 -1.685 8.940 1.00 98.62 293 LEU A CA 1
ATOM 2345 C C . LEU A 1 293 ? -13.913 -1.776 9.005 1.00 98.62 293 LEU A C 1
ATOM 2347 O O . LEU A 1 293 ? -13.242 -1.027 8.304 1.00 98.62 293 LEU A O 1
ATOM 2351 N N . ALA A 1 294 ? -13.360 -2.723 9.765 1.00 98.75 294 ALA A N 1
ATOM 2352 C CA . ALA A 1 294 ? -11.919 -2.950 9.857 1.00 98.75 294 ALA A CA 1
ATOM 2353 C C . ALA A 1 294 ? -11.305 -3.308 8.496 1.00 98.75 294 ALA A C 1
ATOM 2355 O O . ALA A 1 294 ? -10.246 -2.791 8.153 1.00 98.75 294 ALA A O 1
ATOM 2356 N N . TYR A 1 295 ? -11.989 -4.123 7.688 1.00 98.56 295 TYR A N 1
ATOM 2357 C CA . TYR A 1 295 ? -11.580 -4.416 6.313 1.00 98.56 295 TYR A CA 1
ATOM 2358 C C . TYR A 1 295 ? -11.556 -3.156 5.434 1.00 98.56 295 TYR A C 1
ATOM 2360 O O . TYR A 1 295 ? -10.628 -2.949 4.663 1.00 98.56 295 TYR A O 1
ATOM 2368 N N . ARG A 1 296 ? -12.548 -2.264 5.551 1.00 98.44 296 ARG A N 1
ATOM 2369 C CA . ARG A 1 296 ? -12.533 -0.988 4.810 1.00 98.44 296 ARG A CA 1
ATOM 2370 C C . ARG A 1 296 ? -11.408 -0.067 5.289 1.00 98.44 296 ARG A C 1
ATOM 2372 O O . ARG A 1 296 ? -10.714 0.519 4.462 1.00 98.44 296 ARG A O 1
ATOM 2379 N N . ILE A 1 297 ? -11.180 -0.001 6.603 1.00 98.81 297 ILE A N 1
ATOM 2380 C CA . ILE A 1 297 ? -10.051 0.730 7.193 1.00 98.81 297 ILE A CA 1
ATOM 2381 C C . ILE A 1 297 ? -8.723 0.169 6.674 1.00 98.81 297 ILE A C 1
ATOM 2383 O O . ILE A 1 297 ? -7.822 0.953 6.389 1.00 98.81 297 ILE A O 1
ATOM 2387 N N . SER A 1 298 ? -8.597 -1.150 6.479 1.00 98.56 298 SER A N 1
ATOM 2388 C CA . SER A 1 298 ? -7.365 -1.740 5.943 1.00 98.56 298 SER A CA 1
ATOM 2389 C C . SER A 1 298 ? -7.083 -1.332 4.499 1.00 98.56 298 SER A C 1
ATOM 2391 O O . SER A 1 298 ? -5.921 -1.312 4.115 1.00 98.56 298 SER A O 1
ATOM 2393 N N . LEU A 1 299 ? -8.095 -0.952 3.711 1.00 98.19 299 LEU A N 1
ATOM 2394 C CA . LEU A 1 299 ? -7.888 -0.365 2.381 1.00 98.19 299 LEU A CA 1
ATOM 2395 C C . LEU A 1 299 ? -7.416 1.089 2.472 1.00 98.19 299 LEU A C 1
ATOM 2397 O O . LEU A 1 299 ? -6.505 1.491 1.750 1.00 98.19 299 LEU A O 1
ATOM 2401 N N . ASP A 1 300 ? -8.009 1.874 3.374 1.00 98.56 300 ASP A N 1
ATOM 2402 C CA . ASP A 1 300 ? -7.586 3.258 3.612 1.00 98.56 300 ASP A CA 1
ATOM 2403 C C . ASP A 1 300 ? -6.191 3.337 4.247 1.00 98.56 300 ASP A C 1
ATOM 2405 O O . ASP A 1 300 ? -5.454 4.281 3.977 1.00 98.56 300 ASP A O 1
ATOM 2409 N N . LEU A 1 301 ? -5.765 2.308 4.986 1.00 98.62 301 LEU A N 1
ATOM 2410 C CA . LEU A 1 301 ? -4.405 2.170 5.511 1.00 98.62 301 LEU A CA 1
ATOM 2411 C C . LEU A 1 301 ? -3.336 2.272 4.413 1.00 98.62 301 LEU A C 1
ATOM 2413 O O . LEU A 1 301 ? -2.278 2.848 4.641 1.00 98.62 301 LEU A O 1
ATOM 2417 N N . TYR A 1 302 ? -3.615 1.787 3.199 1.00 98.44 302 TYR A N 1
ATOM 2418 C CA . TYR A 1 302 ? -2.682 1.899 2.072 1.00 98.44 302 TYR A CA 1
ATOM 2419 C C . TYR A 1 302 ? -2.503 3.343 1.570 1.00 98.44 302 TYR A C 1
ATOM 2421 O O . TYR A 1 302 ? -1.578 3.631 0.813 1.00 98.44 302 TYR A O 1
ATOM 2429 N N . ARG A 1 303 ? -3.323 4.291 2.036 1.00 98.50 303 ARG A N 1
ATOM 2430 C CA . ARG A 1 303 ? -3.139 5.734 1.808 1.00 98.50 303 ARG A CA 1
ATOM 2431 C C . ARG A 1 303 ? -2.148 6.368 2.785 1.00 98.50 303 ARG A C 1
ATOM 2433 O O . ARG A 1 303 ? -1.857 7.553 2.647 1.00 98.50 303 ARG A O 1
ATOM 2440 N N . THR A 1 304 ? -1.608 5.610 3.735 1.00 98.12 304 THR A N 1
ATOM 2441 C CA . THR A 1 304 ? -0.486 6.005 4.597 1.00 98.12 304 THR A CA 1
ATOM 2442 C C . THR A 1 304 ? 0.764 5.197 4.228 1.00 98.12 304 THR A C 1
ATOM 2444 O O . THR A 1 304 ? 0.726 4.338 3.343 1.00 98.12 304 THR A O 1
ATOM 2447 N N . PHE A 1 305 ? 1.886 5.458 4.902 1.00 97.69 305 PHE A N 1
ATOM 2448 C CA . PHE A 1 305 ? 3.091 4.637 4.773 1.00 97.69 305 PHE A CA 1
ATOM 2449 C C . PHE A 1 305 ? 3.091 3.389 5.667 1.00 97.69 305 PHE A C 1
ATOM 2451 O O . PHE A 1 305 ? 4.040 2.611 5.612 1.00 97.69 305 PHE A O 1
ATOM 2458 N N . ALA A 1 306 ? 2.037 3.135 6.451 1.00 97.62 306 ALA A N 1
ATOM 2459 C CA . ALA A 1 306 ? 1.967 1.979 7.345 1.00 97.62 306 ALA A CA 1
ATOM 2460 C C . ALA A 1 306 ? 2.281 0.621 6.672 1.00 97.62 306 ALA A C 1
ATOM 2462 O O . ALA A 1 306 ? 2.998 -0.162 7.295 1.00 97.62 306 ALA A O 1
ATOM 2463 N N . PRO A 1 307 ? 1.885 0.340 5.407 1.00 97.06 307 PRO A N 1
ATOM 2464 C CA . PRO A 1 307 ? 2.280 -0.899 4.724 1.00 97.06 307 PRO A CA 1
ATOM 2465 C C . PRO A 1 307 ? 3.786 -1.066 4.493 1.00 97.06 307 PRO A C 1
ATOM 2467 O O . PRO A 1 307 ? 4.241 -2.183 4.258 1.00 97.06 307 PRO A O 1
ATOM 2470 N N . LEU A 1 308 ? 4.559 0.025 4.534 1.00 96.12 308 LEU A N 1
ATOM 2471 C CA . LEU A 1 308 ? 6.021 -0.010 4.497 1.00 96.12 308 LEU A CA 1
ATOM 2472 C C . LEU A 1 308 ? 6.640 -0.064 5.895 1.00 96.12 308 LEU A C 1
ATOM 2474 O O . LEU A 1 308 ? 7.805 -0.415 6.009 1.00 96.12 308 LEU A O 1
ATOM 2478 N N . LYS A 1 309 ? 5.899 0.285 6.949 1.00 96.56 309 LYS A N 1
ATOM 2479 C CA . LYS A 1 309 ? 6.423 0.358 8.320 1.00 96.56 309 LYS A CA 1
ATOM 2480 C C . LYS A 1 309 ? 6.134 -0.902 9.133 1.00 96.56 309 LYS A C 1
ATOM 2482 O O . LYS A 1 309 ? 6.939 -1.276 9.975 1.00 96.56 309 LYS A O 1
ATOM 2487 N N . GLN A 1 310 ? 4.991 -1.543 8.889 1.00 96.75 310 GLN A N 1
ATOM 2488 C CA . GLN A 1 310 ? 4.374 -2.457 9.849 1.00 96.75 310 GLN A CA 1
ATOM 2489 C C . GLN A 1 310 ? 4.168 -3.869 9.312 1.00 96.75 310 GLN A C 1
ATOM 2491 O O . GLN A 1 310 ? 3.938 -4.094 8.122 1.00 96.75 310 GLN A O 1
ATOM 2496 N N . THR A 1 311 ? 4.177 -4.839 10.228 1.00 96.44 311 THR A N 1
ATOM 2497 C CA . THR A 1 311 ? 3.856 -6.229 9.897 1.00 96.44 311 THR A CA 1
ATOM 2498 C C . THR A 1 311 ? 2.371 -6.399 9.568 1.00 96.44 311 THR A C 1
ATOM 2500 O O . THR A 1 311 ? 1.509 -5.607 9.954 1.00 96.44 311 THR A O 1
ATOM 2503 N N . THR A 1 312 ? 2.041 -7.498 8.889 1.00 96.94 312 THR A N 1
ATOM 2504 C CA . THR A 1 312 ? 0.655 -7.866 8.573 1.00 96.94 312 THR A CA 1
ATOM 2505 C C . THR A 1 312 ? -0.230 -7.969 9.818 1.00 96.94 312 THR A C 1
ATOM 2507 O O . THR A 1 312 ? -1.384 -7.544 9.780 1.00 96.94 312 THR A O 1
ATOM 2510 N N . SER A 1 313 ? 0.305 -8.518 10.913 1.00 97.56 313 SER A N 1
ATOM 2511 C CA . SER A 1 313 ? -0.409 -8.649 12.185 1.00 97.56 313 SER A CA 1
ATOM 2512 C C . SER A 1 313 ? -0.684 -7.283 12.803 1.00 97.56 313 SER A C 1
ATOM 2514 O O . SER A 1 313 ? -1.827 -6.993 13.141 1.00 97.56 313 SER A O 1
ATOM 2516 N N . THR A 1 314 ? 0.332 -6.418 12.877 1.00 98.31 314 THR A N 1
ATOM 2517 C CA . THR A 1 314 ? 0.207 -5.057 13.413 1.00 98.31 314 THR A CA 1
ATOM 2518 C C . THR A 1 314 ? -0.858 -4.258 12.665 1.00 98.31 314 THR A C 1
ATOM 2520 O O . THR A 1 314 ? -1.758 -3.695 13.285 1.00 98.31 314 THR A O 1
ATOM 2523 N N . MET A 1 315 ? -0.800 -4.257 11.327 1.00 98.62 315 MET A N 1
ATOM 2524 C CA . MET A 1 315 ? -1.779 -3.562 10.489 1.00 98.62 315 MET A CA 1
ATOM 2525 C C . MET A 1 315 ? -3.205 -4.065 10.742 1.00 98.62 315 MET A C 1
ATOM 2527 O O . MET A 1 315 ? -4.127 -3.267 10.909 1.00 98.62 315 MET A O 1
ATOM 2531 N N . ALA A 1 316 ? -3.393 -5.386 10.802 1.00 98.56 316 ALA A N 1
ATOM 2532 C CA . ALA A 1 316 ? -4.696 -5.996 11.043 1.00 98.56 316 ALA A CA 1
ATOM 2533 C C . ALA A 1 316 ? -5.253 -5.667 12.441 1.00 98.56 316 ALA A C 1
ATOM 2535 O O . ALA A 1 316 ? -6.425 -5.308 12.561 1.00 98.56 316 ALA A O 1
ATOM 2536 N N . ILE A 1 317 ? -4.412 -5.740 13.478 1.00 98.69 317 ILE A N 1
ATOM 2537 C CA . ILE A 1 317 ? -4.768 -5.402 14.864 1.00 98.69 317 ILE A CA 1
ATOM 2538 C C . ILE A 1 317 ? -5.167 -3.926 14.973 1.00 98.69 317 ILE A C 1
ATOM 2540 O O . ILE A 1 317 ? -6.224 -3.623 15.524 1.00 98.69 317 ILE A O 1
ATOM 2544 N N . ALA A 1 318 ? -4.386 -3.015 14.383 1.00 98.69 318 ALA A N 1
ATOM 2545 C CA . ALA A 1 318 ? -4.695 -1.586 14.381 1.00 98.69 318 ALA A CA 1
ATOM 2546 C C . ALA A 1 318 ? -6.023 -1.276 13.665 1.00 98.69 318 ALA A C 1
ATOM 2548 O O . ALA A 1 318 ? -6.825 -0.486 14.162 1.00 98.69 318 ALA A O 1
ATOM 2549 N N . CYS A 1 319 ? -6.301 -1.931 12.530 1.00 98.81 319 CYS A N 1
ATOM 2550 C CA . CYS A 1 319 ? -7.572 -1.764 11.819 1.00 98.81 319 CYS A CA 1
ATOM 2551 C C . CYS A 1 319 ? -8.769 -2.255 12.649 1.00 98.81 319 CYS A C 1
ATOM 2553 O O . CYS A 1 319 ? -9.804 -1.588 12.673 1.00 98.81 319 CYS A O 1
ATOM 2555 N N . LEU A 1 320 ? -8.635 -3.394 13.342 1.00 98.69 320 LEU A N 1
ATOM 2556 C CA . LEU A 1 320 ? -9.679 -3.933 14.221 1.00 98.69 320 LEU A CA 1
ATOM 2557 C C . LEU A 1 320 ? -9.931 -3.026 15.428 1.00 98.69 320 LEU A C 1
ATOM 2559 O O . LEU A 1 320 ? -11.084 -2.711 15.720 1.00 98.69 320 LEU A O 1
ATOM 2563 N N . GLU A 1 321 ? -8.873 -2.566 16.097 1.00 98.56 321 GLU A N 1
ATOM 2564 C CA . GLU A 1 321 ? -9.005 -1.643 17.224 1.00 98.56 321 GLU A CA 1
ATOM 2565 C C . GLU A 1 321 ? -9.672 -0.335 16.798 1.00 98.56 321 GLU A C 1
ATOM 2567 O O . GLU A 1 321 ? -10.619 0.116 17.449 1.00 98.56 321 GLU A O 1
ATOM 2572 N N . LEU A 1 322 ? -9.225 0.263 15.687 1.00 98.69 322 LEU A N 1
ATOM 2573 C CA . LEU A 1 322 ? -9.811 1.507 15.200 1.00 98.69 322 LEU A CA 1
ATOM 2574 C C . LEU A 1 322 ? -11.281 1.321 14.820 1.00 98.69 322 LEU A C 1
ATOM 2576 O O . LEU A 1 322 ? -12.108 2.156 15.183 1.00 98.69 322 LEU A O 1
ATOM 2580 N N . ALA A 1 323 ? -11.629 0.219 14.150 1.00 98.62 323 ALA A N 1
ATOM 2581 C CA . ALA A 1 323 ? -13.015 -0.098 13.817 1.00 98.62 323 ALA A CA 1
ATOM 2582 C C . ALA A 1 323 ? -13.890 -0.234 15.068 1.00 98.62 323 ALA A C 1
ATOM 2584 O O . ALA A 1 323 ? -14.997 0.309 15.103 1.00 98.62 323 ALA A O 1
ATOM 2585 N N . GLY A 1 324 ? -13.393 -0.921 16.101 1.00 98.19 324 GLY A N 1
ATOM 2586 C CA . GLY A 1 324 ? -14.087 -1.064 17.378 1.00 98.19 324 GLY A CA 1
ATOM 2587 C C . GLY A 1 324 ? -14.319 0.286 18.055 1.00 98.19 324 GLY A C 1
ATOM 2588 O O . GLY A 1 324 ? -15.443 0.606 18.446 1.00 98.19 324 GLY A O 1
ATOM 2589 N N . ARG A 1 325 ? -13.285 1.136 18.104 1.00 97.88 325 ARG A N 1
ATOM 2590 C CA . ARG A 1 325 ? -13.369 2.490 18.675 1.00 97.88 325 ARG A CA 1
ATOM 2591 C C . ARG A 1 325 ? -14.338 3.394 17.905 1.00 97.88 325 ARG A C 1
ATOM 2593 O O . ARG A 1 325 ? -15.148 4.066 18.536 1.00 97.88 325 ARG A O 1
ATOM 2600 N N . LEU A 1 326 ? -14.308 3.379 16.570 1.00 97.62 326 LEU A N 1
ATOM 2601 C CA . LEU A 1 326 ? -15.229 4.156 15.726 1.00 97.62 326 LEU A CA 1
ATOM 2602 C C . LEU A 1 326 ? -16.679 3.659 15.818 1.00 97.62 326 LEU A C 1
ATOM 2604 O O . LEU A 1 326 ? -17.609 4.456 15.732 1.00 97.62 326 LEU A O 1
ATOM 2608 N N . SER A 1 327 ? -16.879 2.356 16.033 1.00 95.94 327 SER A N 1
ATOM 2609 C CA . SER A 1 327 ? -18.211 1.746 16.168 1.00 95.94 327 SER A CA 1
ATOM 2610 C C . SER A 1 327 ? -18.782 1.816 17.589 1.00 95.94 327 SER A C 1
ATOM 2612 O O . SER A 1 327 ? -19.875 1.302 17.826 1.00 95.94 327 SER A O 1
ATOM 2614 N N . GLY A 1 328 ? -18.038 2.367 18.555 1.00 95.06 328 GLY A N 1
ATOM 2615 C CA . GLY A 1 328 ? -18.395 2.319 19.977 1.00 95.06 328 GLY A CA 1
ATOM 2616 C C . GLY A 1 328 ? -18.372 0.908 20.588 1.00 95.06 328 GLY A C 1
ATOM 2617 O O . GLY A 1 328 ? -18.873 0.711 21.690 1.00 95.06 328 GLY A O 1
ATOM 2618 N N . GLN A 1 329 ? -17.793 -0.073 19.892 1.00 95.31 329 GLN A N 1
ATOM 2619 C CA . GLN A 1 329 ? -17.672 -1.475 20.301 1.00 95.31 329 GLN A CA 1
ATOM 2620 C C . GLN A 1 329 ? -16.196 -1.791 20.551 1.00 95.31 329 GLN A C 1
ATOM 2622 O O . GLN A 1 329 ? -15.514 -2.367 19.704 1.00 95.31 329 GLN A O 1
ATOM 2627 N N . ARG A 1 330 ? -15.675 -1.342 21.697 1.00 94.88 330 ARG A N 1
ATOM 2628 C CA . ARG A 1 330 ? -14.262 -1.532 22.052 1.00 94.88 330 ARG A CA 1
ATOM 2629 C C . ARG A 1 330 ? -13.923 -3.011 22.212 1.00 94.88 330 ARG A C 1
ATOM 2631 O O . ARG A 1 330 ? -14.726 -3.791 22.717 1.00 94.88 330 ARG A O 1
ATOM 2638 N N . ILE A 1 331 ? -12.710 -3.375 21.803 1.00 95.88 331 ILE A N 1
ATOM 2639 C CA . ILE A 1 331 ? -12.218 -4.755 21.830 1.00 95.88 331 ILE A CA 1
ATOM 2640 C C . ILE A 1 331 ? -11.114 -4.836 22.886 1.00 95.88 331 ILE A C 1
ATOM 2642 O O . ILE A 1 331 ? -9.931 -4.721 22.578 1.00 95.88 331 ILE A O 1
ATOM 2646 N N . GLU A 1 332 ? -11.497 -5.025 24.150 1.00 94.94 332 GLU A N 1
ATOM 2647 C CA . GLU A 1 332 ? -10.579 -4.954 25.304 1.00 94.94 332 GLU A CA 1
ATOM 2648 C C . GLU A 1 332 ? -9.380 -5.907 25.194 1.00 94.94 332 GLU A C 1
ATOM 2650 O O . GLU A 1 332 ? -8.271 -5.572 25.603 1.00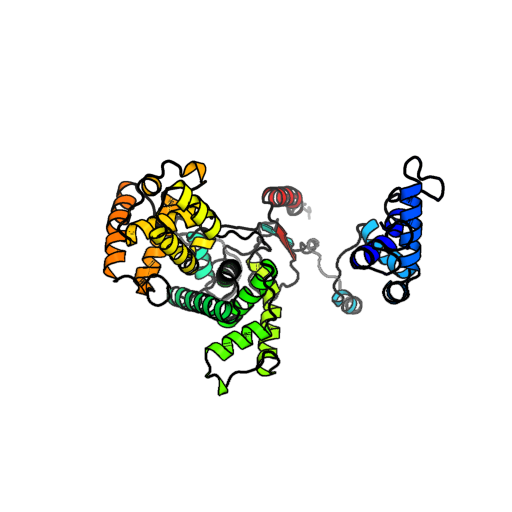 94.94 332 GLU A O 1
ATOM 2655 N N . LYS A 1 333 ? -9.577 -7.088 24.595 1.00 94.12 333 LYS A N 1
ATOM 2656 C CA . LYS A 1 333 ? -8.497 -8.060 24.363 1.00 94.12 333 LYS A CA 1
ATOM 2657 C C . LYS A 1 333 ? -7.415 -7.531 23.420 1.00 94.12 333 LYS A C 1
ATOM 2659 O O . LYS A 1 333 ? -6.248 -7.829 23.630 1.00 94.12 333 LYS A O 1
ATOM 2664 N N . ILE A 1 334 ? -7.803 -6.750 22.410 1.00 95.19 334 ILE A N 1
ATOM 2665 C CA . ILE A 1 334 ? -6.856 -6.110 21.492 1.00 95.19 334 ILE A CA 1
ATOM 2666 C C . ILE A 1 334 ? -6.156 -4.950 22.195 1.00 95.19 334 ILE A C 1
ATOM 2668 O O . ILE A 1 334 ? -4.941 -4.813 22.092 1.00 95.19 334 ILE A O 1
ATOM 2672 N N . GLU A 1 335 ? -6.916 -4.124 22.911 1.00 94.94 335 GLU A N 1
ATOM 2673 C CA . GLU A 1 335 ? -6.392 -2.917 23.553 1.00 94.94 335 GLU A CA 1
ATOM 2674 C C . GLU A 1 335 ? -5.451 -3.229 24.727 1.00 94.94 335 GLU A C 1
ATOM 2676 O O . GLU A 1 335 ? -4.518 -2.470 24.974 1.00 94.94 335 GLU A O 1
ATOM 2681 N N . SER A 1 336 ? -5.657 -4.350 25.429 1.00 93.81 336 SER A N 1
ATOM 2682 C CA . SER A 1 336 ? -4.769 -4.793 26.514 1.00 93.81 336 SER A CA 1
ATOM 2683 C C . SER A 1 336 ? -3.414 -5.303 26.021 1.00 93.81 336 SER A C 1
ATOM 2685 O O . SER A 1 336 ? -2.457 -5.334 26.791 1.00 93.81 336 SER A O 1
ATOM 2687 N N . GLY A 1 337 ? -3.327 -5.716 24.754 1.00 92.88 337 GLY A N 1
ATOM 2688 C CA . GLY A 1 337 ? -2.100 -6.221 24.143 1.00 92.88 337 GLY A CA 1
ATOM 2689 C C . GLY A 1 337 ? -1.577 -7.539 24.718 1.00 92.88 337 GLY A C 1
ATOM 2690 O O . GLY A 1 337 ? -0.408 -7.863 24.516 1.00 92.88 337 GLY A O 1
ATOM 2691 N N . ALA A 1 338 ? -2.418 -8.304 25.422 1.00 92.75 338 ALA A N 1
ATOM 2692 C CA . ALA A 1 338 ? -2.001 -9.501 26.154 1.00 92.75 338 ALA A CA 1
ATOM 2693 C C . ALA A 1 338 ? -1.364 -10.595 25.271 1.00 92.75 338 ALA A C 1
ATOM 2695 O O . ALA A 1 338 ? -0.517 -11.344 25.751 1.00 92.75 338 ALA A O 1
ATOM 2696 N N . ASP A 1 339 ? -1.744 -10.690 23.994 1.00 94.62 339 ASP A N 1
ATOM 2697 C CA . ASP A 1 339 ? -1.239 -11.688 23.042 1.00 94.62 339 ASP A CA 1
ATOM 2698 C C . ASP A 1 339 ? -0.331 -11.100 21.945 1.00 94.62 339 ASP A C 1
ATOM 2700 O O . ASP A 1 339 ? 0.018 -11.789 20.988 1.00 94.62 339 ASP A O 1
ATOM 2704 N N . TYR A 1 340 ? 0.114 -9.847 22.073 1.00 96.50 340 TYR A N 1
ATOM 2705 C CA . TYR A 1 340 ? 0.929 -9.183 21.046 1.00 96.50 340 TYR A CA 1
ATOM 2706 C C . TYR A 1 340 ? 2.244 -9.910 20.724 1.00 96.50 340 TYR A C 1
ATOM 2708 O O . TYR A 1 340 ? 2.631 -9.984 19.555 1.00 96.50 340 TYR A O 1
ATOM 2716 N N . GLU A 1 341 ? 2.887 -10.522 21.722 1.00 95.69 341 GLU A N 1
ATOM 2717 C CA . GLU A 1 341 ? 4.112 -11.310 21.524 1.00 95.69 341 GLU A CA 1
ATOM 2718 C C . GLU A 1 341 ? 3.876 -12.525 20.607 1.00 95.69 341 GLU A C 1
ATOM 2720 O O . GLU A 1 341 ? 4.705 -12.839 19.749 1.00 95.69 341 GLU A O 1
ATOM 2725 N N . GLN A 1 342 ? 2.711 -13.178 20.723 1.00 95.56 342 GLN A N 1
ATOM 2726 C CA . GLN A 1 342 ? 2.321 -14.286 19.845 1.00 95.56 342 GLN A CA 1
ATOM 2727 C C . GLN A 1 342 ? 2.204 -13.820 18.389 1.00 95.56 342 GLN A C 1
ATOM 2729 O O . GLN A 1 342 ? 2.575 -14.547 17.466 1.00 95.56 342 GLN A O 1
ATOM 2734 N N . TRP A 1 343 ? 1.718 -12.596 18.185 1.00 95.94 343 TRP A N 1
ATOM 2735 C CA . TRP A 1 343 ? 1.501 -12.001 16.867 1.00 95.94 343 TRP A CA 1
ATOM 2736 C C . TRP A 1 343 ? 2.700 -11.219 16.324 1.00 95.94 343 TRP A C 1
ATOM 2738 O O . TRP A 1 343 ? 2.603 -10.685 15.215 1.00 95.94 343 TRP A O 1
ATOM 2748 N N . LYS A 1 344 ? 3.821 -11.194 17.062 1.00 95.94 344 LYS A N 1
ATOM 2749 C CA . LYS A 1 344 ? 5.059 -10.478 16.712 1.00 95.94 344 LYS A CA 1
ATOM 2750 C C . LYS A 1 344 ? 4.809 -8.999 16.427 1.00 95.94 344 LYS A C 1
ATOM 2752 O O . LYS A 1 344 ? 5.237 -8.467 15.408 1.00 95.94 344 LYS A O 1
ATOM 2757 N N . THR A 1 345 ? 4.082 -8.367 17.342 1.00 96.81 345 THR A N 1
ATOM 2758 C CA . THR A 1 345 ? 3.795 -6.931 17.340 1.00 96.81 345 THR A CA 1
ATOM 2759 C C . THR A 1 345 ? 3.972 -6.365 18.746 1.00 96.81 345 THR A C 1
ATOM 2761 O O . THR A 1 345 ? 4.129 -7.096 19.721 1.00 96.81 345 THR A O 1
ATOM 2764 N N . SER A 1 346 ? 3.884 -5.048 18.868 1.00 96.69 346 SER A N 1
ATOM 2765 C CA . SER A 1 346 ? 3.907 -4.319 20.129 1.00 96.69 346 SER A CA 1
ATOM 2766 C C . SER A 1 346 ? 2.847 -3.218 20.163 1.00 96.69 346 SER A C 1
ATOM 2768 O O . SER A 1 346 ? 2.332 -2.786 19.128 1.00 96.69 346 SER A O 1
ATOM 2770 N N . ARG A 1 347 ? 2.549 -2.703 21.365 1.00 96.81 347 ARG A N 1
ATOM 2771 C CA . ARG A 1 347 ? 1.636 -1.561 21.525 1.00 96.81 347 ARG A CA 1
ATOM 2772 C C . ARG A 1 347 ? 2.151 -0.313 20.824 1.00 96.81 347 ARG A C 1
ATOM 2774 O O . ARG A 1 347 ? 1.353 0.415 20.252 1.00 96.81 347 ARG A O 1
ATOM 2781 N N . LYS A 1 348 ? 3.470 -0.104 20.797 1.00 96.50 348 LYS A N 1
ATOM 2782 C CA . LYS A 1 348 ? 4.106 1.030 20.111 1.00 96.50 348 LYS A CA 1
ATOM 2783 C C . LYS A 1 348 ? 3.808 1.019 18.609 1.00 96.50 348 LYS A C 1
ATOM 2785 O O . LYS A 1 348 ? 3.377 2.030 18.069 1.00 96.50 348 LYS A O 1
ATOM 2790 N N . GLU A 1 349 ? 3.958 -0.134 17.963 1.00 97.56 349 GLU A N 1
ATOM 2791 C CA . GLU A 1 349 ? 3.689 -0.311 16.528 1.00 97.56 349 GLU A CA 1
ATOM 2792 C C . GLU A 1 349 ? 2.197 -0.164 16.189 1.00 97.56 349 GLU A C 1
ATOM 2794 O O . GLU A 1 349 ? 1.831 0.499 15.215 1.00 97.56 349 GLU A O 1
ATOM 2799 N N . VAL A 1 350 ? 1.312 -0.726 17.024 1.00 98.31 350 VAL A N 1
ATOM 2800 C CA . VAL A 1 350 ? -0.143 -0.558 16.868 1.00 98.31 350 VAL A CA 1
ATOM 2801 C C . VAL A 1 350 ? -0.532 0.914 17.023 1.00 98.31 350 VAL A C 1
ATOM 2803 O O . VAL A 1 350 ? -1.254 1.441 16.180 1.00 98.31 350 VAL A O 1
ATOM 2806 N N . MET A 1 351 ? -0.013 1.602 18.042 1.00 98.06 351 MET A N 1
ATOM 2807 C CA . MET A 1 351 ? -0.281 3.022 18.293 1.00 98.06 351 MET A CA 1
ATOM 2808 C C . MET A 1 351 ? 0.216 3.922 17.162 1.00 98.06 351 MET A C 1
ATOM 2810 O O . MET A 1 351 ? -0.521 4.806 16.729 1.00 98.06 351 MET A O 1
ATOM 2814 N N . GLU A 1 352 ? 1.418 3.678 16.637 1.00 98.25 352 GLU A N 1
ATOM 2815 C CA . GLU A 1 352 ? 1.929 4.393 15.463 1.00 98.25 352 GLU A CA 1
ATOM 2816 C C . GLU A 1 352 ? 0.974 4.245 14.267 1.00 98.25 352 GLU A C 1
ATOM 2818 O O . GLU A 1 352 ? 0.594 5.237 13.644 1.00 98.25 352 GLU A O 1
ATOM 2823 N N . THR A 1 353 ? 0.509 3.020 14.006 1.00 98.56 353 THR A N 1
ATOM 2824 C CA . THR A 1 353 ? -0.430 2.719 12.914 1.00 98.56 353 THR A CA 1
ATOM 2825 C C . THR A 1 353 ? -1.794 3.390 13.114 1.00 98.56 353 THR A C 1
ATOM 2827 O O . THR A 1 353 ? -2.381 3.919 12.168 1.00 98.56 353 THR A O 1
ATOM 2830 N N . LEU A 1 354 ? -2.311 3.387 14.348 1.00 98.62 354 LEU A N 1
ATOM 2831 C CA . LEU A 1 354 ? -3.559 4.064 14.707 1.00 98.62 354 LEU A CA 1
ATOM 2832 C C . LEU A 1 354 ? -3.452 5.572 14.483 1.00 98.62 354 LEU A C 1
ATOM 2834 O O . LEU A 1 354 ? -4.378 6.173 13.938 1.00 98.62 354 LEU A O 1
ATOM 2838 N N . PHE A 1 355 ? -2.336 6.187 14.878 1.00 98.62 355 PHE A N 1
ATOM 2839 C CA . PHE A 1 355 ? -2.125 7.614 14.668 1.00 98.62 355 PHE A CA 1
ATOM 2840 C C . PHE A 1 355 ? -1.970 7.971 13.190 1.00 98.62 355 PHE A C 1
ATOM 2842 O O . PHE A 1 355 ? -2.556 8.970 12.784 1.00 98.62 355 PHE A O 1
ATOM 2849 N N . ASP A 1 356 ? -1.304 7.143 12.379 1.00 98.38 356 ASP A N 1
ATOM 2850 C CA . ASP A 1 356 ? -1.238 7.341 10.923 1.00 98.38 356 ASP A CA 1
ATOM 2851 C C . ASP A 1 356 ? -2.641 7.353 10.286 1.00 98.38 356 ASP A C 1
ATOM 2853 O O . ASP A 1 356 ? -2.961 8.221 9.473 1.00 98.38 356 ASP A O 1
ATOM 2857 N N . LEU A 1 357 ? -3.509 6.411 10.676 1.00 98.62 357 LEU A N 1
ATOM 2858 C CA . LEU A 1 357 ? -4.899 6.347 10.203 1.00 98.62 357 LEU A CA 1
ATOM 2859 C C . LEU A 1 357 ? -5.741 7.531 10.697 1.00 98.62 357 LEU A C 1
ATOM 2861 O O . LEU A 1 357 ? -6.535 8.090 9.942 1.00 98.62 357 LEU A O 1
ATOM 2865 N N . LEU A 1 358 ? -5.597 7.920 11.965 1.00 98.31 358 LEU A N 1
ATOM 2866 C CA . LEU A 1 358 ? -6.341 9.047 12.531 1.00 98.31 358 LEU A CA 1
ATOM 2867 C C . LEU A 1 358 ? -5.920 10.380 11.909 1.00 98.31 358 LEU A C 1
ATOM 2869 O O . LEU A 1 358 ? -6.769 11.247 11.712 1.00 98.31 358 LEU A O 1
ATOM 2873 N N . GLU A 1 359 ? -4.638 10.547 11.594 1.00 96.88 359 GLU A N 1
ATOM 2874 C CA . GLU A 1 359 ? -4.112 11.701 10.862 1.00 96.88 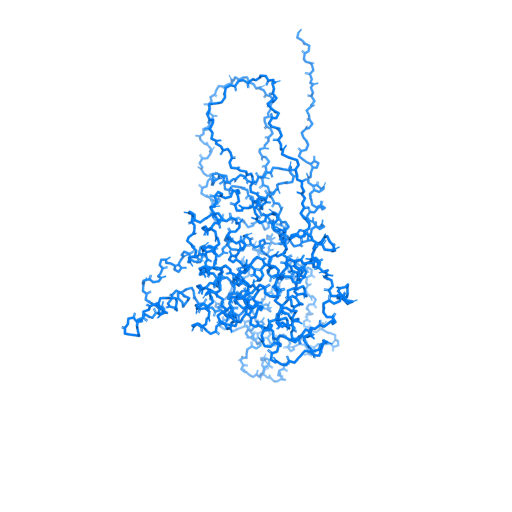359 GLU A CA 1
ATOM 2875 C C . GLU A 1 359 ? -4.699 11.749 9.447 1.00 96.88 359 GLU A C 1
ATOM 2877 O O . GLU A 1 359 ? -5.307 12.751 9.072 1.00 96.88 359 GLU A O 1
ATOM 2882 N N . LEU A 1 360 ? -4.690 10.620 8.726 1.00 97.88 360 LEU A N 1
ATOM 2883 C CA . LEU A 1 360 ? -5.344 10.494 7.421 1.00 97.88 360 LEU A CA 1
ATOM 2884 C C . LEU A 1 360 ? -6.831 10.897 7.467 1.00 97.88 360 LEU A C 1
ATOM 2886 O O . LEU A 1 360 ? -7.289 11.657 6.613 1.00 97.88 360 LEU A O 1
ATOM 2890 N N . TYR A 1 361 ? -7.594 10.418 8.453 1.00 97.81 361 TYR A N 1
ATOM 2891 C CA . TYR A 1 361 ? -9.018 10.752 8.574 1.00 97.81 361 TYR A CA 1
ATOM 2892 C C . TYR A 1 361 ? -9.291 12.172 9.079 1.00 97.81 361 TYR A C 1
ATOM 2894 O O . TYR A 1 361 ? -10.382 12.693 8.835 1.00 97.81 361 TYR A O 1
ATOM 2902 N N . THR A 1 362 ? -8.334 12.803 9.762 1.00 95.25 362 THR A N 1
ATOM 2903 C CA . THR A 1 362 ? -8.462 14.198 10.208 1.00 95.25 362 THR A CA 1
ATOM 2904 C C . THR A 1 362 ? -8.194 15.151 9.047 1.00 95.25 362 THR A C 1
ATOM 2906 O O . THR A 1 362 ? -9.017 16.027 8.782 1.00 95.25 362 THR A O 1
ATOM 2909 N N . ASP A 1 363 ? -7.108 14.925 8.307 1.00 95.12 363 ASP A N 1
ATOM 2910 C CA . ASP A 1 363 ? -6.588 15.907 7.352 1.00 95.12 363 ASP A CA 1
ATOM 2911 C C . ASP A 1 363 ? -7.060 15.640 5.915 1.00 95.12 363 ASP A C 1
ATOM 2913 O O . ASP A 1 363 ? -7.264 16.567 5.132 1.00 95.12 363 ASP A O 1
ATOM 2917 N N . TYR A 1 364 ? -7.312 14.372 5.567 1.00 96.19 364 TYR A N 1
ATOM 2918 C CA . TYR A 1 364 ? -7.603 13.937 4.194 1.00 96.19 364 TYR A CA 1
ATOM 2919 C C . TYR A 1 364 ? -8.879 13.095 4.085 1.00 96.19 364 TYR A C 1
ATOM 2921 O O . TYR A 1 364 ? -9.014 12.260 3.188 1.00 96.19 364 TYR A O 1
ATOM 2929 N N . ARG A 1 365 ? -9.859 13.343 4.964 1.00 94.38 365 ARG A N 1
ATOM 2930 C CA . ARG A 1 365 ? -11.111 12.571 5.081 1.00 94.38 365 ARG A CA 1
ATOM 2931 C C . ARG A 1 365 ? -11.795 12.275 3.743 1.00 94.38 365 ARG A C 1
ATOM 2933 O O . ARG A 1 365 ? -12.206 11.145 3.502 1.00 94.38 365 ARG A O 1
ATOM 2940 N N . ALA A 1 366 ? -11.905 13.278 2.871 1.00 94.75 366 ALA A N 1
ATOM 2941 C CA . ALA A 1 366 ? -12.603 13.169 1.587 1.00 94.75 366 ALA A CA 1
ATOM 2942 C C . ALA A 1 366 ? -11.914 12.232 0.575 1.00 94.75 366 ALA A C 1
ATOM 2944 O O . ALA A 1 366 ? -12.544 11.812 -0.390 1.00 94.75 366 ALA A O 1
ATOM 2945 N N . LEU A 1 367 ? -10.639 11.896 0.792 1.00 95.19 367 LEU A N 1
ATOM 2946 C CA . LEU A 1 367 ? -9.857 11.001 -0.065 1.00 95.19 367 LEU A CA 1
ATOM 2947 C C . LEU A 1 367 ? -9.853 9.550 0.435 1.00 95.19 367 LEU A C 1
ATOM 2949 O O . LEU A 1 367 ? -9.103 8.726 -0.084 1.00 95.19 367 LEU A O 1
ATOM 2953 N N . THR A 1 368 ? -10.668 9.233 1.441 1.00 97.12 368 THR A N 1
ATOM 2954 C CA . THR A 1 368 ? -10.759 7.903 2.054 1.00 97.12 368 THR A CA 1
ATOM 2955 C C . THR A 1 368 ? -12.136 7.288 1.842 1.00 97.12 368 THR A C 1
ATOM 2957 O O . THR A 1 368 ? -13.111 7.989 1.574 1.00 97.12 368 THR A O 1
ATOM 2960 N N . SER A 1 369 ? -12.223 5.967 1.959 1.00 95.62 369 SER A N 1
ATOM 2961 C CA . SER A 1 369 ? -13.480 5.231 1.839 1.00 95.62 369 SER A CA 1
ATOM 2962 C C . SER A 1 369 ? -14.312 5.240 3.121 1.00 95.62 369 SER A C 1
ATOM 2964 O O . SER A 1 369 ? -15.533 5.168 3.034 1.00 95.62 369 SER A O 1
ATOM 2966 N N . VAL A 1 370 ? -13.674 5.294 4.293 1.00 97.44 370 VAL A N 1
ATOM 2967 C CA . VAL A 1 370 ? -14.320 5.247 5.615 1.00 97.44 370 VAL A CA 1
ATOM 2968 C C . VAL A 1 370 ? -14.524 6.640 6.193 1.00 97.44 370 VAL A C 1
ATOM 2970 O O . VAL A 1 370 ? -15.533 6.887 6.845 1.00 97.44 370 VAL A O 1
ATOM 2973 N N . GLY A 1 371 ? -13.595 7.565 5.950 1.00 96.38 371 GLY A N 1
ATOM 2974 C CA . GLY A 1 371 ? -13.634 8.914 6.510 1.00 96.38 371 GLY A CA 1
ATOM 2975 C C . GLY A 1 371 ? -14.982 9.627 6.343 1.00 96.38 371 GLY A C 1
ATOM 2976 O O . GLY A 1 371 ? -15.486 10.152 7.334 1.00 96.38 371 GLY A O 1
ATOM 2977 N N . PRO A 1 372 ? -15.593 9.649 5.140 1.00 96.75 372 PRO A N 1
ATOM 2978 C CA . PRO A 1 372 ? -16.874 10.319 4.909 1.00 96.75 372 PRO A CA 1
ATOM 2979 C C . PRO A 1 372 ? -18.062 9.744 5.694 1.00 96.75 372 PRO A C 1
ATOM 2981 O O . PRO A 1 372 ? -19.042 10.461 5.887 1.00 96.75 372 PRO A O 1
ATOM 2984 N N . ASP A 1 373 ? -17.980 8.499 6.173 1.00 96.44 373 ASP A N 1
ATOM 2985 C CA . ASP A 1 373 ? -19.064 7.849 6.924 1.00 96.44 373 ASP A CA 1
ATOM 2986 C C . ASP A 1 373 ? -19.182 8.376 8.364 1.00 96.44 373 ASP A C 1
ATOM 2988 O O . ASP A 1 373 ? -20.197 8.159 9.028 1.00 96.44 373 ASP A O 1
ATOM 2992 N N . PHE A 1 374 ? -18.156 9.075 8.863 1.00 96.25 374 PHE A N 1
ATOM 2993 C CA . PHE A 1 374 ? -18.099 9.590 10.228 1.00 96.25 374 PHE A CA 1
ATOM 2994 C C . PHE A 1 374 ? -17.952 11.111 10.246 1.00 96.25 374 PHE A C 1
ATOM 2996 O O . PHE A 1 374 ? -17.243 11.724 9.444 1.00 96.25 374 PHE A O 1
ATOM 3003 N N . GLN A 1 375 ? -18.589 11.748 11.229 1.00 94.06 375 GLN A N 1
ATOM 3004 C CA . GLN A 1 375 ? -18.386 13.173 11.465 1.00 94.06 375 GLN A CA 1
ATOM 3005 C C . GLN A 1 375 ? -16.968 13.425 11.999 1.00 94.06 375 GLN A C 1
ATOM 3007 O O . GLN A 1 375 ? -16.472 12.665 12.829 1.00 94.06 375 GLN A O 1
ATOM 3012 N N . ALA A 1 376 ? -16.346 14.537 11.587 1.00 90.94 376 ALA A N 1
ATOM 3013 C CA . ALA A 1 376 ? -14.992 14.925 12.016 1.00 90.94 376 ALA A CA 1
ATOM 3014 C C . ALA A 1 376 ? -14.727 14.785 13.534 1.00 90.94 376 ALA A C 1
ATOM 3016 O O . ALA A 1 376 ? -13.683 14.240 13.896 1.00 90.94 376 ALA A O 1
ATOM 3017 N N . PRO A 1 377 ? -15.643 15.212 14.434 1.00 95.38 377 PRO A N 1
ATOM 3018 C CA . PRO A 1 377 ? -15.418 15.119 15.876 1.00 95.38 377 PRO A CA 1
ATOM 3019 C C . PRO A 1 377 ? -15.210 13.691 16.394 1.00 95.38 377 PRO A C 1
ATOM 3021 O O . PRO A 1 377 ? -14.508 13.516 17.385 1.00 95.38 377 PRO A O 1
ATOM 3024 N N . VAL A 1 378 ? -15.755 12.670 15.721 1.00 96.31 378 VAL A N 1
ATOM 3025 C CA . VAL A 1 378 ? -15.628 11.263 16.142 1.00 96.31 378 VAL A CA 1
ATOM 3026 C C . VAL A 1 378 ? -14.161 10.828 16.158 1.00 96.31 378 VAL A C 1
ATOM 3028 O O . VAL A 1 378 ? -13.713 10.202 17.119 1.00 96.31 378 VAL A O 1
ATOM 3031 N N . PHE A 1 379 ? -13.378 11.220 15.148 1.00 96.31 379 PHE A N 1
ATOM 3032 C CA . PHE A 1 379 ? -11.948 10.901 15.091 1.00 96.31 379 PHE A CA 1
ATOM 3033 C C . PHE A 1 379 ? -11.174 11.556 16.240 1.00 96.31 379 PHE A C 1
ATOM 3035 O O . PHE A 1 379 ? -10.289 10.930 16.823 1.00 96.31 379 PHE A O 1
ATOM 3042 N N . LEU A 1 380 ? -11.549 12.779 16.633 1.00 93.88 380 LEU A N 1
ATOM 3043 C CA . LEU A 1 380 ? -10.959 13.458 17.790 1.00 93.88 380 LEU A CA 1
ATOM 3044 C C . LEU A 1 380 ? -11.331 12.758 19.101 1.00 93.88 380 LEU A C 1
ATOM 3046 O O . LEU A 1 380 ? -10.461 12.551 19.947 1.00 93.88 380 LEU A O 1
ATOM 3050 N N . THR A 1 381 ? -12.587 12.329 19.257 1.00 96.06 381 THR A N 1
ATOM 3051 C CA . THR A 1 381 ? -13.032 11.551 20.424 1.00 96.06 381 THR A CA 1
ATOM 3052 C C . THR A 1 381 ? -12.253 10.247 20.571 1.00 96.06 381 THR A C 1
ATOM 3054 O O . THR A 1 381 ? -11.913 9.873 21.691 1.00 96.06 381 THR A O 1
ATOM 3057 N N . VAL A 1 382 ? -11.911 9.584 19.462 1.00 97.31 382 VAL A N 1
ATOM 3058 C CA . VAL A 1 382 ? -11.049 8.392 19.466 1.00 97.31 382 VAL A CA 1
ATOM 3059 C C . VAL A 1 382 ? -9.586 8.745 19.764 1.00 97.31 382 VAL A C 1
ATOM 3061 O O . VAL A 1 382 ? -8.926 8.034 20.524 1.00 97.31 382 VAL A O 1
ATOM 3064 N N . ARG A 1 383 ? -9.075 9.855 19.219 1.00 97.00 383 ARG A N 1
ATOM 3065 C CA . ARG A 1 383 ? -7.671 10.274 19.364 1.00 97.00 383 ARG A CA 1
ATOM 3066 C C . ARG A 1 383 ? -7.310 10.728 20.782 1.00 97.00 383 ARG A C 1
ATOM 3068 O O . ARG A 1 383 ? -6.205 10.454 21.239 1.00 97.00 383 ARG A O 1
ATOM 3075 N N . ILE A 1 384 ? -8.218 11.392 21.501 1.00 96.75 384 ILE A N 1
ATOM 3076 C CA . ILE A 1 384 ? -7.971 11.906 22.864 1.00 96.75 384 ILE A CA 1
ATOM 3077 C C . ILE A 1 384 ? -7.515 10.814 23.856 1.00 96.75 384 ILE A C 1
ATOM 3079 O O . ILE A 1 384 ? -6.471 11.005 24.485 1.00 96.75 384 ILE A O 1
ATOM 3083 N N . PRO A 1 385 ? -8.239 9.692 24.051 1.00 96.81 385 PRO A N 1
ATOM 3084 C CA . PRO A 1 385 ? -7.805 8.647 24.974 1.00 96.81 385 PRO A CA 1
ATOM 3085 C C . PRO A 1 385 ? -6.507 7.968 24.520 1.00 96.81 385 PRO A C 1
ATOM 3087 O O . PRO A 1 385 ? -5.676 7.670 25.370 1.00 96.81 385 PRO A O 1
ATOM 3090 N N . LEU A 1 386 ? -6.290 7.801 23.210 1.00 97.62 386 LEU A N 1
ATOM 3091 C CA . LEU A 1 386 ? -5.040 7.257 22.667 1.00 97.62 386 LEU A CA 1
ATOM 3092 C C . LEU A 1 386 ? -3.842 8.176 22.958 1.00 97.62 386 LEU A C 1
ATOM 3094 O O . LEU A 1 386 ? -2.792 7.702 23.370 1.00 97.62 386 LEU A O 1
ATOM 3098 N N . ASN A 1 387 ? -3.998 9.497 22.836 1.00 97.50 387 ASN A N 1
ATOM 3099 C CA . ASN A 1 387 ? -2.952 10.451 23.225 1.00 97.50 387 ASN A CA 1
ATOM 3100 C C . ASN A 1 387 ? -2.650 10.392 24.731 1.00 97.50 387 ASN A C 1
ATOM 3102 O O . ASN A 1 387 ? -1.492 10.458 25.133 1.00 97.50 387 ASN A O 1
ATOM 3106 N N . LYS A 1 388 ? -3.684 10.263 25.577 1.00 97.75 388 LYS A N 1
ATOM 3107 C CA . LYS A 1 388 ? -3.495 10.104 27.030 1.00 97.75 388 LYS A CA 1
ATOM 3108 C C . LYS A 1 388 ? -2.722 8.827 27.353 1.00 97.75 388 LYS A C 1
ATOM 3110 O O . LYS A 1 388 ? -1.824 8.874 28.186 1.00 97.75 388 LYS A O 1
ATOM 3115 N N . GLU A 1 389 ? -3.060 7.728 26.685 1.00 97.12 389 GLU A N 1
ATOM 3116 C CA . GLU A 1 389 ? -2.364 6.445 26.801 1.00 97.12 389 GLU A CA 1
ATOM 3117 C C . GLU A 1 389 ? -0.904 6.549 26.341 1.00 97.12 389 GLU A C 1
ATOM 3119 O O . GLU A 1 389 ? -0.001 6.116 27.053 1.00 97.12 389 GLU A O 1
ATOM 3124 N N . ALA A 1 390 ? -0.657 7.177 25.189 1.00 96.94 390 ALA A N 1
ATOM 3125 C CA . ALA A 1 390 ? 0.692 7.363 24.672 1.00 96.94 390 ALA A CA 1
ATOM 3126 C C . ALA A 1 390 ? 1.561 8.182 25.637 1.00 96.94 390 ALA A C 1
ATOM 3128 O O . ALA A 1 390 ? 2.695 7.805 25.916 1.00 96.94 390 ALA A O 1
ATOM 3129 N N . ASN A 1 391 ? 1.008 9.250 26.216 1.00 97.06 391 ASN A N 1
ATOM 3130 C CA . ASN A 1 391 ? 1.715 10.069 27.197 1.00 97.06 391 ASN A CA 1
ATOM 3131 C C . ASN A 1 391 ? 1.983 9.315 28.507 1.00 97.06 391 ASN A C 1
ATOM 3133 O O . ASN A 1 391 ? 3.084 9.411 29.045 1.00 97.06 391 ASN A O 1
ATOM 3137 N N . SER A 1 392 ? 1.004 8.565 29.029 1.00 97.44 392 SER A N 1
ATOM 3138 C CA . SER A 1 392 ? 1.169 7.840 30.296 1.00 97.44 392 SER A CA 1
ATOM 3139 C C . SER A 1 392 ? 2.160 6.683 30.186 1.00 97.44 392 SER A C 1
ATOM 3141 O O . SER A 1 392 ? 2.910 6.434 31.126 1.00 97.44 392 SER A O 1
ATOM 3143 N N . GLN A 1 393 ? 2.189 6.003 29.039 1.00 95.62 393 GLN A N 1
ATOM 3144 C CA . GLN A 1 393 ? 3.092 4.884 28.767 1.00 95.62 393 GLN A CA 1
ATOM 3145 C C . GLN A 1 393 ? 4.394 5.305 28.066 1.00 95.62 393 GLN A C 1
ATOM 3147 O O . GLN A 1 393 ? 5.201 4.444 27.719 1.00 95.62 393 GLN A O 1
ATOM 3152 N N . GLN A 1 394 ? 4.601 6.608 27.836 1.00 95.31 394 GLN A N 1
ATOM 3153 C CA . GLN A 1 394 ? 5.754 7.153 27.107 1.00 95.31 394 GLN A CA 1
ATOM 3154 C C . GLN A 1 394 ? 5.961 6.486 25.731 1.00 95.31 394 GLN A C 1
ATOM 3156 O O . GLN A 1 394 ? 7.081 6.177 25.318 1.00 95.31 394 GLN A O 1
ATOM 3161 N N . ILE A 1 395 ? 4.864 6.233 25.017 1.00 95.25 395 ILE A N 1
ATOM 3162 C CA . ILE A 1 395 ? 4.891 5.685 23.661 1.00 95.25 395 ILE A CA 1
ATOM 3163 C C . ILE A 1 395 ? 5.213 6.829 22.688 1.00 95.25 395 ILE A C 1
ATOM 3165 O O . ILE A 1 395 ? 4.454 7.801 22.629 1.00 95.25 395 ILE A O 1
ATOM 3169 N N . PRO A 1 396 ? 6.307 6.738 21.911 1.00 93.56 396 PRO A N 1
ATOM 3170 C CA . PRO A 1 396 ? 6.639 7.758 20.923 1.00 93.56 396 PRO A CA 1
ATOM 3171 C C . PRO A 1 396 ? 5.648 7.737 19.747 1.00 93.56 396 PRO A C 1
ATOM 3173 O O . PRO A 1 396 ? 5.038 6.709 19.456 1.00 93.56 396 PRO A O 1
ATOM 3176 N N . ARG A 1 397 ? 5.523 8.860 19.023 1.00 94.06 397 ARG A N 1
ATOM 3177 C CA . ARG A 1 397 ? 4.695 8.950 17.800 1.00 94.06 397 ARG A CA 1
ATOM 3178 C C . ARG A 1 397 ? 5.158 7.980 16.705 1.00 94.06 397 ARG A C 1
ATOM 3180 O O . ARG A 1 397 ? 4.312 7.462 15.975 1.00 94.06 397 ARG A O 1
ATOM 3187 N N . TYR A 1 398 ? 6.472 7.772 16.609 1.00 95.31 398 TYR A N 1
ATOM 3188 C CA . TYR A 1 398 ? 7.132 6.882 15.657 1.00 95.31 398 TYR A CA 1
ATOM 3189 C C . TYR A 1 398 ? 8.090 5.956 16.400 1.00 95.31 398 TYR A C 1
ATOM 3191 O O . TYR A 1 398 ? 8.874 6.408 17.241 1.00 95.31 398 TYR A O 1
ATOM 3199 N N . ASN A 1 399 ? 8.018 4.661 16.115 1.00 88.06 399 ASN A N 1
ATOM 3200 C CA . ASN A 1 399 ? 8.876 3.669 16.740 1.00 88.06 399 ASN A CA 1
ATOM 3201 C C . ASN A 1 399 ? 10.298 3.703 16.142 1.00 88.06 399 ASN A C 1
ATOM 3203 O O . ASN A 1 399 ? 10.497 4.125 15.004 1.00 88.06 399 ASN A O 1
ATOM 3207 N N . HIS A 1 400 ? 11.291 3.247 16.912 1.00 87.31 400 HIS A N 1
ATOM 3208 C CA . HIS A 1 400 ? 12.705 3.163 16.500 1.00 87.31 400 HIS A CA 1
ATOM 3209 C C . HIS A 1 400 ? 13.330 4.473 15.974 1.00 87.31 400 HIS A C 1
ATOM 3211 O O . HIS A 1 400 ? 14.266 4.438 15.177 1.00 87.31 400 HIS A O 1
ATOM 3217 N N . TRP A 1 401 ? 12.843 5.627 16.438 1.00 89.75 401 TRP A N 1
ATOM 3218 C CA . TRP A 1 401 ? 13.444 6.923 16.130 1.00 89.75 401 TRP A CA 1
ATOM 3219 C C . TRP A 1 401 ? 14.793 7.094 16.840 1.00 89.75 401 TRP A C 1
ATOM 3221 O O . TRP A 1 401 ? 14.895 6.851 18.045 1.00 89.75 401 TRP A O 1
ATOM 3231 N N . ILE A 1 402 ? 15.820 7.525 16.106 1.00 87.88 402 ILE A N 1
ATOM 3232 C CA . ILE A 1 402 ? 17.158 7.787 16.647 1.00 87.88 402 ILE A CA 1
ATOM 3233 C C . ILE A 1 402 ? 17.444 9.286 16.573 1.00 87.88 402 ILE A C 1
ATOM 3235 O O . ILE A 1 402 ? 17.611 9.843 15.483 1.00 87.88 402 ILE A O 1
ATOM 3239 N N . ASP A 1 403 ? 17.571 9.930 17.734 1.00 82.31 403 ASP A N 1
ATOM 3240 C CA . ASP A 1 403 ? 17.996 11.325 17.821 1.00 82.31 403 ASP A CA 1
ATOM 3241 C C . ASP A 1 403 ? 19.474 11.446 17.444 1.00 82.31 403 ASP A C 1
ATOM 3243 O O . ASP A 1 403 ? 20.369 10.995 18.161 1.00 82.31 403 ASP A O 1
ATOM 3247 N N . ARG A 1 404 ? 19.744 12.055 16.287 1.00 75.44 404 ARG A N 1
ATOM 3248 C CA . ARG A 1 404 ? 21.109 12.374 15.867 1.00 75.44 404 ARG A CA 1
ATOM 3249 C C . ARG A 1 404 ? 21.456 13.787 16.339 1.00 75.44 404 ARG A C 1
ATOM 3251 O O . ARG A 1 404 ? 20.680 14.708 16.069 1.00 75.44 404 ARG A O 1
ATOM 3258 N N . PRO A 1 405 ? 22.604 14.002 17.006 1.00 57.47 405 PRO A N 1
ATOM 3259 C CA . PRO A 1 405 ? 23.051 15.352 17.315 1.00 57.47 405 PRO A CA 1
ATOM 3260 C C . PRO A 1 405 ? 23.199 16.133 16.005 1.00 57.47 405 PRO A C 1
ATOM 3262 O O . PRO A 1 405 ? 23.741 15.608 15.028 1.00 57.47 405 PRO A O 1
ATOM 3265 N N . ARG A 1 406 ? 22.703 17.380 15.971 1.00 48.56 406 ARG A N 1
ATOM 3266 C CA . ARG A 1 406 ? 22.963 18.301 14.855 1.00 48.56 406 ARG A CA 1
ATOM 3267 C C . ARG A 1 406 ? 24.469 18.302 14.621 1.00 48.56 406 ARG A C 1
ATOM 3269 O O . ARG A 1 406 ? 25.208 18.671 15.531 1.00 48.56 406 ARG A O 1
ATOM 3276 N N . GLN A 1 407 ? 24.910 17.882 13.436 1.00 44.72 407 GLN A N 1
ATOM 3277 C CA . GLN A 1 407 ? 26.299 18.061 13.035 1.00 44.72 407 GLN A CA 1
ATOM 3278 C C . GLN A 1 407 ? 26.600 19.557 13.150 1.00 44.72 407 GLN A C 1
ATOM 3280 O O . GLN A 1 407 ? 26.086 20.371 12.384 1.00 44.72 407 GLN A O 1
ATOM 3285 N N . GLN A 1 408 ? 27.366 19.933 14.175 1.00 33.97 408 GLN A N 1
ATOM 3286 C CA . GLN A 1 408 ? 28.061 21.205 14.167 1.00 33.97 408 GLN A CA 1
ATOM 3287 C C . GLN A 1 408 ? 28.978 21.140 12.951 1.00 33.97 408 GLN A C 1
ATOM 3289 O O . GLN A 1 408 ? 29.734 20.180 12.814 1.00 33.97 408 GLN A O 1
ATOM 3294 N N . ASN A 1 409 ? 28.866 22.115 12.051 1.00 34.50 409 ASN A N 1
ATOM 3295 C CA . ASN A 1 409 ? 29.822 22.318 10.971 1.00 34.50 409 ASN A CA 1
ATOM 3296 C C . ASN A 1 409 ? 31.218 22.488 11.589 1.00 34.50 409 ASN A C 1
ATOM 3298 O O . ASN A 1 409 ? 31.639 23.605 11.881 1.00 34.50 409 ASN A O 1
ATOM 3302 N N . THR A 1 410 ? 31.947 21.396 11.803 1.00 31.80 410 THR A N 1
ATOM 3303 C CA . THR A 1 410 ? 33.387 21.448 12.017 1.00 31.80 410 THR A CA 1
ATOM 3304 C C . THR A 1 410 ? 34.008 21.726 10.660 1.00 31.80 410 THR A C 1
ATOM 3306 O O . THR A 1 410 ? 34.334 20.813 9.904 1.00 31.80 410 THR A O 1
ATOM 3309 N N . GLN A 1 411 ? 34.113 23.017 10.330 1.00 33.31 411 GLN A N 1
ATOM 3310 C CA . GLN A 1 411 ? 35.088 23.509 9.366 1.00 33.31 411 GLN A CA 1
ATOM 3311 C C . GLN A 1 411 ? 36.466 23.036 9.839 1.00 33.31 411 GLN A C 1
ATOM 3313 O O . GLN A 1 411 ? 37.068 23.636 10.728 1.00 33.31 411 GLN A O 1
ATOM 3318 N N . ASN A 1 412 ? 36.949 21.927 9.281 1.00 30.62 412 ASN A N 1
ATOM 3319 C CA . ASN A 1 412 ? 38.332 21.523 9.461 1.00 30.62 412 ASN A CA 1
ATOM 3320 C C . ASN A 1 412 ? 39.213 22.450 8.624 1.00 30.62 412 ASN A C 1
ATOM 3322 O O . ASN A 1 412 ? 39.252 22.387 7.398 1.00 30.62 412 ASN A O 1
ATOM 3326 N N . VAL A 1 413 ? 39.906 23.323 9.346 1.00 35.47 413 VAL A N 1
ATOM 3327 C CA . VAL A 1 413 ? 41.084 24.068 8.922 1.00 35.47 413 VAL A CA 1
ATOM 3328 C C . VAL A 1 413 ? 42.208 23.061 8.685 1.00 35.47 413 VAL A C 1
ATOM 3330 O O . VAL A 1 413 ? 42.817 22.633 9.650 1.00 35.47 413 VAL A O 1
ATOM 3333 N N . TYR A 1 414 ? 42.467 22.672 7.437 1.00 31.00 414 TYR A N 1
ATOM 3334 C CA . TYR A 1 414 ? 43.801 22.322 6.923 1.00 31.00 414 TYR A CA 1
ATOM 3335 C C . TYR A 1 414 ? 43.761 22.486 5.399 1.00 31.00 414 TYR A C 1
ATOM 3337 O O . TYR A 1 414 ? 42.892 21.942 4.721 1.00 31.00 414 TYR A O 1
ATOM 3345 N N . GLY A 1 415 ? 44.636 23.347 4.881 1.00 33.28 415 GLY A N 1
ATOM 3346 C CA . GLY A 1 415 ? 44.580 23.839 3.508 1.00 33.28 415 GLY A CA 1
ATOM 3347 C C . GLY A 1 415 ? 45.043 22.816 2.473 1.00 33.28 415 GLY A C 1
ATOM 3348 O O . GLY A 1 415 ? 46.036 22.132 2.698 1.00 33.28 415 GLY A O 1
ATOM 3349 N N . SER A 1 416 ? 44.359 22.775 1.324 1.00 28.27 416 SER A N 1
ATOM 3350 C CA . SER A 1 416 ? 44.964 22.684 -0.017 1.00 28.27 416 SER A CA 1
ATOM 3351 C C . SER A 1 416 ? 43.915 22.806 -1.136 1.00 28.27 416 SER A C 1
ATOM 3353 O O . SER A 1 416 ? 43.038 21.964 -1.278 1.00 28.27 416 SER A O 1
ATOM 3355 N N . ILE A 1 417 ? 44.097 23.872 -1.922 1.00 34.69 417 ILE A N 1
ATOM 3356 C CA . ILE A 1 417 ? 43.890 24.029 -3.374 1.00 34.69 417 ILE A CA 1
ATOM 3357 C C . ILE A 1 417 ? 42.447 23.931 -3.925 1.00 34.69 417 ILE A C 1
ATOM 3359 O O . ILE A 1 417 ? 41.907 22.863 -4.196 1.00 34.69 417 ILE A O 1
ATOM 3363 N N . ASP A 1 418 ? 41.887 25.127 -4.143 1.00 36.94 418 ASP A N 1
ATOM 3364 C CA . ASP A 1 418 ? 40.896 25.568 -5.137 1.00 36.94 418 ASP A CA 1
ATOM 3365 C C . ASP A 1 418 ? 40.064 24.510 -5.894 1.00 36.94 418 ASP A C 1
ATOM 3367 O O . ASP A 1 418 ? 40.451 23.993 -6.944 1.00 36.94 418 ASP A O 1
ATOM 3371 N N . LYS A 1 419 ? 38.808 24.340 -5.457 1.00 32.47 419 LYS A N 1
ATOM 3372 C CA . LYS A 1 419 ? 37.675 24.030 -6.347 1.00 32.47 419 LYS A CA 1
ATOM 3373 C C . LYS A 1 419 ? 36.597 25.110 -6.184 1.00 32.47 419 LYS A C 1
ATOM 3375 O O . LYS A 1 419 ? 36.204 25.385 -5.050 1.00 32.47 419 LYS A O 1
ATOM 3380 N N . PRO A 1 420 ? 36.101 25.730 -7.271 1.00 34.62 420 PRO A N 1
ATOM 3381 C CA . PRO A 1 420 ? 35.145 26.820 -7.161 1.00 34.62 420 PRO A CA 1
ATOM 3382 C C . PRO A 1 420 ? 33.701 26.323 -6.951 1.00 34.62 420 PRO A C 1
ATOM 3384 O O . PRO A 1 420 ? 33.237 25.418 -7.639 1.00 34.62 420 PRO A O 1
ATOM 3387 N N . VAL A 1 421 ? 33.008 27.029 -6.049 1.00 37.78 421 VAL A N 1
ATOM 3388 C CA . VAL A 1 421 ? 31.559 27.322 -5.989 1.00 37.78 421 VAL A CA 1
ATOM 3389 C C . VAL A 1 421 ? 30.588 26.187 -5.613 1.00 37.78 421 VAL A C 1
ATOM 3391 O O . VAL A 1 421 ? 30.061 25.444 -6.436 1.00 37.78 421 VAL A O 1
ATOM 3394 N N . ASP A 1 422 ? 30.293 26.149 -4.313 1.00 45.28 422 ASP A N 1
ATOM 3395 C CA . ASP A 1 422 ? 28.966 26.391 -3.718 1.00 45.28 422 ASP A CA 1
ATOM 3396 C C . ASP A 1 422 ? 27.736 25.950 -4.542 1.00 45.28 422 ASP A C 1
ATOM 3398 O O . ASP A 1 422 ? 27.061 26.728 -5.216 1.00 45.28 422 ASP A O 1
ATOM 3402 N N . THR A 1 423 ? 27.411 24.662 -4.445 1.00 36.47 423 THR A N 1
ATOM 3403 C CA . THR A 1 423 ? 26.044 24.165 -4.643 1.00 36.47 423 THR A CA 1
ATOM 3404 C C . THR A 1 423 ? 25.642 23.507 -3.324 1.00 36.47 423 THR A C 1
ATOM 3406 O O . THR A 1 423 ? 26.412 22.664 -2.854 1.00 36.47 423 THR A O 1
ATOM 3409 N N . PRO A 1 424 ? 24.494 23.835 -2.697 1.00 38.22 424 PRO A N 1
ATOM 3410 C CA . PRO A 1 424 ? 24.063 23.125 -1.499 1.00 38.22 424 PRO A CA 1
ATOM 3411 C C . PRO A 1 424 ? 23.928 21.640 -1.847 1.00 38.22 424 PRO A C 1
ATOM 3413 O O . PRO A 1 424 ? 23.046 21.247 -2.614 1.00 38.22 424 PRO A O 1
ATOM 3416 N N . GLN A 1 425 ? 24.852 20.819 -1.342 1.00 50.69 425 GLN A N 1
ATOM 3417 C CA . GLN A 1 425 ? 24.828 19.383 -1.578 1.00 50.69 425 GLN A CA 1
ATOM 3418 C C . GLN A 1 425 ? 23.543 18.840 -0.956 1.00 50.69 425 GLN A C 1
ATOM 3420 O O . GLN A 1 425 ? 23.339 18.935 0.256 1.00 50.69 425 GLN A O 1
ATOM 3425 N N . ARG A 1 426 ? 22.645 18.304 -1.794 1.00 58.62 426 ARG A N 1
ATOM 3426 C CA . ARG A 1 426 ? 21.462 17.598 -1.296 1.00 58.62 426 ARG A CA 1
ATOM 3427 C C . ARG A 1 426 ? 21.930 16.465 -0.377 1.00 58.62 426 ARG A C 1
ATOM 3429 O O . ARG A 1 426 ? 22.906 15.791 -0.719 1.00 58.62 426 ARG A O 1
ATOM 3436 N N . PRO A 1 427 ? 21.267 16.251 0.772 1.00 65.62 427 PRO A N 1
ATOM 3437 C CA . PRO A 1 427 ? 21.651 15.179 1.673 1.00 65.62 427 PRO A CA 1
ATOM 3438 C C . PRO A 1 427 ? 21.610 13.837 0.935 1.00 65.62 427 PRO A C 1
ATOM 3440 O O . PRO A 1 427 ? 20.744 13.602 0.092 1.00 65.62 427 PRO A O 1
ATOM 3443 N N . LEU A 1 428 ? 22.580 12.969 1.233 1.00 73.94 428 LEU A N 1
ATOM 3444 C CA . LEU A 1 428 ? 22.697 11.652 0.607 1.00 73.94 428 LEU A CA 1
ATOM 3445 C C . LEU A 1 428 ? 21.405 10.853 0.795 1.00 73.94 428 LEU A C 1
ATOM 3447 O O . LEU A 1 428 ? 20.938 10.672 1.920 1.00 73.94 428 LEU A O 1
ATOM 3451 N N . HIS A 1 429 ? 20.870 10.316 -0.299 1.00 83.69 429 HIS A N 1
ATOM 3452 C CA . HIS A 1 429 ? 19.643 9.534 -0.253 1.00 83.69 429 HIS A CA 1
ATOM 3453 C C . HIS A 1 429 ? 19.861 8.219 0.532 1.00 83.69 429 HIS A C 1
ATOM 3455 O O . HIS A 1 429 ? 20.801 7.468 0.246 1.00 83.69 429 HIS A O 1
ATOM 3461 N N . PRO A 1 430 ? 19.035 7.907 1.550 1.00 84.00 430 PRO A N 1
ATOM 3462 C CA . PRO A 1 430 ? 19.313 6.811 2.486 1.00 84.00 430 PRO A CA 1
ATOM 3463 C C . PRO A 1 430 ? 19.061 5.416 1.892 1.00 84.00 430 PRO A C 1
ATOM 3465 O O . PRO A 1 430 ? 19.569 4.423 2.416 1.00 84.00 430 PRO A O 1
ATOM 3468 N N . LEU A 1 431 ? 18.299 5.327 0.796 1.00 83.69 431 LEU A N 1
ATOM 3469 C CA . LEU A 1 431 ? 18.058 4.078 0.058 1.00 83.69 431 LEU A CA 1
ATOM 3470 C C . LEU A 1 431 ? 19.017 3.868 -1.125 1.00 83.69 431 LEU A C 1
ATOM 3472 O O . LEU A 1 431 ? 18.831 2.926 -1.890 1.00 83.69 431 LEU A O 1
ATOM 3476 N N . THR A 1 432 ? 20.031 4.722 -1.287 1.00 77.88 432 THR A N 1
ATOM 3477 C CA . THR A 1 432 ? 21.057 4.533 -2.319 1.00 77.88 432 THR A CA 1
ATOM 3478 C C . THR A 1 432 ? 21.895 3.279 -2.032 1.00 77.88 432 THR A C 1
ATOM 3480 O O . THR A 1 432 ? 22.340 3.110 -0.891 1.00 77.88 432 THR A O 1
ATOM 3483 N N . PRO A 1 433 ? 22.148 2.415 -3.037 1.00 73.94 433 PRO A N 1
ATOM 3484 C CA . PRO A 1 433 ? 23.006 1.243 -2.882 1.00 73.94 433 PRO A CA 1
ATOM 3485 C C . PRO A 1 433 ? 24.418 1.599 -2.401 1.00 73.94 433 PRO A C 1
ATOM 3487 O O . PRO A 1 433 ? 24.972 2.638 -2.769 1.00 73.94 433 PRO A O 1
ATOM 3490 N N . ILE A 1 434 ? 25.005 0.705 -1.601 1.00 68.69 434 ILE A N 1
ATOM 3491 C CA . ILE A 1 434 ? 26.355 0.847 -1.038 1.00 68.69 434 ILE A CA 1
ATOM 3492 C C . ILE A 1 434 ? 27.241 -0.281 -1.582 1.00 68.69 434 ILE A C 1
ATOM 3494 O O . ILE A 1 434 ? 26.824 -1.441 -1.605 1.00 68.69 434 ILE A O 1
ATOM 3498 N N . ALA A 1 435 ? 28.428 0.067 -2.073 1.00 67.12 435 ALA A N 1
ATOM 3499 C CA . ALA A 1 435 ? 29.419 -0.867 -2.585 1.00 67.12 435 ALA A CA 1
ATOM 3500 C C . ALA A 1 435 ? 30.146 -1.555 -1.427 1.00 67.12 435 ALA A C 1
ATOM 3502 O O . ALA A 1 435 ? 30.093 -1.127 -0.270 1.00 67.12 435 ALA A O 1
ATOM 3503 N N . ALA A 1 436 ? 30.846 -2.642 -1.739 1.00 61.69 436 ALA A N 1
ATOM 3504 C CA . ALA A 1 436 ? 31.591 -3.403 -0.741 1.00 61.69 436 ALA A CA 1
ATOM 3505 C C . ALA A 1 436 ? 32.713 -2.581 -0.070 1.00 61.69 436 ALA A C 1
ATOM 3507 O O . ALA A 1 436 ? 32.971 -2.780 1.114 1.00 61.69 436 ALA A O 1
ATOM 3508 N N . ASN A 1 437 ? 33.291 -1.604 -0.778 1.00 56.44 437 ASN A N 1
ATOM 3509 C CA . ASN A 1 437 ? 34.274 -0.647 -0.255 1.00 56.44 437 ASN A CA 1
ATOM 3510 C C . ASN A 1 437 ? 33.655 0.519 0.555 1.00 56.44 437 ASN A C 1
ATOM 3512 O O . ASN A 1 437 ? 34.385 1.357 1.073 1.00 56.44 437 ASN A O 1
ATOM 3516 N N . GLY A 1 438 ? 32.323 0.581 0.685 1.00 59.25 438 GLY A N 1
ATOM 3517 C CA . GLY A 1 438 ? 31.612 1.633 1.418 1.00 59.25 438 GLY A CA 1
ATOM 3518 C C . GLY A 1 438 ? 31.156 2.825 0.570 1.00 59.25 438 GLY A C 1
ATOM 3519 O O . GLY A 1 438 ? 30.394 3.654 1.078 1.00 59.25 438 GLY A O 1
ATOM 3520 N N . ASP A 1 439 ? 31.536 2.884 -0.709 1.00 64.69 439 ASP A N 1
ATOM 3521 C CA . ASP A 1 439 ? 31.094 3.944 -1.614 1.00 64.69 439 ASP A CA 1
ATOM 3522 C C . ASP A 1 439 ? 29.591 3.854 -1.872 1.00 64.69 439 ASP A C 1
ATOM 3524 O O . ASP A 1 439 ? 28.999 2.774 -1.914 1.00 64.69 439 ASP A O 1
ATOM 3528 N N . ARG A 1 440 ? 28.943 5.004 -2.057 1.00 62.97 440 ARG A N 1
ATOM 3529 C CA . ARG A 1 440 ? 27.531 5.069 -2.450 1.00 62.97 440 ARG A CA 1
ATOM 3530 C C . ARG A 1 440 ? 27.429 5.419 -3.919 1.00 62.97 440 ARG A C 1
ATOM 3532 O O . ARG A 1 440 ? 28.125 6.319 -4.382 1.00 62.97 440 ARG A O 1
ATOM 3539 N N . LEU A 1 441 ? 26.516 4.760 -4.626 1.00 62.09 441 LEU A N 1
ATOM 3540 C CA . LEU A 1 441 ? 26.244 5.089 -6.021 1.00 62.09 441 LEU A CA 1
ATOM 3541 C C . LEU A 1 441 ? 25.710 6.532 -6.112 1.00 62.09 441 LEU A C 1
ATOM 3543 O O . LEU A 1 441 ? 24.619 6.831 -5.627 1.00 62.09 441 LEU A O 1
ATOM 3547 N N . GLY A 1 442 ? 26.483 7.449 -6.694 1.00 55.38 442 GLY A N 1
ATOM 3548 C CA . GLY A 1 442 ? 26.045 8.831 -6.890 1.00 55.38 442 GLY A CA 1
ATOM 3549 C C . GLY A 1 442 ? 24.803 8.914 -7.786 1.00 55.38 442 GLY A C 1
ATOM 3550 O O . GLY A 1 442 ? 24.593 8.074 -8.653 1.00 55.38 442 GLY A O 1
ATOM 3551 N N . MET A 1 443 ? 23.981 9.956 -7.616 1.00 44.06 443 MET A N 1
ATOM 3552 C CA . MET A 1 443 ? 22.800 10.195 -8.468 1.00 44.06 443 MET A CA 1
ATOM 3553 C C . MET A 1 443 ? 23.146 10.693 -9.887 1.00 44.06 443 MET A C 1
ATOM 3555 O O . MET A 1 443 ? 22.243 10.922 -10.686 1.00 44.06 443 MET A O 1
ATOM 3559 N N . SER A 1 444 ? 24.427 10.914 -10.206 1.00 38.91 444 SER A N 1
ATOM 3560 C CA . SER A 1 444 ? 24.833 11.388 -11.531 1.00 38.91 444 SER A CA 1
ATOM 3561 C C . SER A 1 444 ? 24.639 10.273 -12.556 1.00 38.91 444 SER A C 1
ATOM 3563 O O . SER A 1 444 ? 25.345 9.271 -12.537 1.00 38.91 444 SER A O 1
ATOM 3565 N N . GLU A 1 445 ? 23.708 10.476 -13.487 1.00 42.34 445 GLU A N 1
ATOM 3566 C CA . GLU A 1 445 ? 23.353 9.556 -14.579 1.00 42.34 445 GLU A CA 1
ATOM 3567 C C . GLU A 1 445 ? 24.519 9.178 -15.520 1.00 42.34 445 GLU A C 1
ATOM 3569 O O . GLU A 1 445 ? 24.324 8.398 -16.455 1.00 42.34 445 GLU A O 1
ATOM 3574 N N . ARG A 1 446 ? 25.719 9.743 -15.314 1.00 36.03 446 ARG A N 1
ATOM 3575 C CA . ARG A 1 446 ? 26.884 9.592 -16.196 1.00 36.03 446 ARG A CA 1
ATOM 3576 C C . ARG A 1 446 ? 27.779 8.384 -15.902 1.00 36.03 446 ARG A C 1
ATOM 3578 O O . ARG A 1 446 ? 28.547 8.042 -16.790 1.00 36.03 446 ARG A O 1
ATOM 3585 N N . ASP A 1 447 ? 27.617 7.693 -14.773 1.00 41.12 447 ASP A N 1
ATOM 3586 C CA . ASP A 1 447 ? 28.311 6.421 -14.496 1.00 41.12 447 ASP A CA 1
ATOM 3587 C C . ASP A 1 447 ? 27.332 5.243 -14.595 1.00 41.12 447 ASP A C 1
ATOM 3589 O O . ASP A 1 447 ? 26.806 4.734 -13.606 1.00 41.12 447 ASP A O 1
ATOM 3593 N N . ARG A 1 448 ? 27.041 4.819 -15.830 1.00 47.75 448 ARG A N 1
ATOM 3594 C CA . ARG A 1 448 ? 26.144 3.685 -16.133 1.00 47.75 448 ARG A CA 1
ATOM 3595 C C . ARG A 1 448 ? 26.805 2.302 -16.053 1.00 47.75 448 ARG A C 1
ATOM 3597 O O . ARG A 1 448 ? 26.120 1.316 -16.315 1.00 47.75 448 ARG A O 1
ATOM 3604 N N . ASP A 1 449 ? 28.070 2.210 -15.650 1.00 51.84 449 ASP A N 1
ATOM 3605 C CA . ASP A 1 449 ? 28.828 0.946 -15.672 1.00 51.84 449 ASP A CA 1
ATOM 3606 C C . ASP A 1 449 ? 28.886 0.210 -14.318 1.00 51.84 449 ASP A C 1
ATOM 3608 O O . ASP A 1 449 ? 29.564 -0.806 -14.179 1.00 51.84 449 ASP A O 1
ATOM 3612 N N . ALA A 1 450 ? 28.124 0.662 -13.315 1.00 67.31 450 ALA A N 1
ATOM 3613 C CA . ALA A 1 450 ? 28.003 -0.021 -12.029 1.00 67.31 450 ALA A CA 1
ATOM 3614 C C . ALA A 1 450 ? 26.888 -1.078 -12.005 1.00 67.31 450 ALA A C 1
ATOM 3616 O O . ALA A 1 450 ? 25.714 -0.780 -12.235 1.00 67.31 450 ALA A O 1
ATOM 3617 N N . ALA A 1 451 ? 27.232 -2.318 -11.648 1.00 78.19 451 ALA A N 1
ATOM 3618 C CA . ALA A 1 451 ? 26.264 -3.402 -11.506 1.00 78.19 451 ALA A CA 1
ATOM 3619 C C . ALA A 1 451 ? 25.652 -3.408 -10.095 1.00 78.19 451 ALA A C 1
ATOM 3621 O O . ALA A 1 451 ? 26.347 -3.660 -9.112 1.00 78.19 451 ALA A O 1
ATOM 3622 N N . VAL A 1 452 ? 24.338 -3.185 -9.985 1.00 82.88 452 VAL A N 1
ATOM 3623 C CA . VAL A 1 452 ? 23.595 -3.355 -8.723 1.00 82.88 452 VAL A CA 1
ATOM 3624 C C . VAL A 1 452 ? 22.971 -4.750 -8.683 1.00 82.88 452 VAL A C 1
ATOM 3626 O O . VAL A 1 452 ? 22.225 -5.135 -9.583 1.00 82.88 452 VAL A O 1
ATOM 3629 N N . ARG A 1 453 ? 23.276 -5.510 -7.632 1.00 86.81 453 ARG A N 1
ATOM 3630 C CA . ARG A 1 453 ? 22.752 -6.851 -7.357 1.00 86.81 453 ARG A CA 1
ATOM 3631 C C . ARG A 1 453 ? 21.799 -6.800 -6.174 1.00 86.81 453 ARG A C 1
ATOM 3633 O O . ARG A 1 453 ? 22.049 -6.097 -5.198 1.00 86.81 453 ARG A O 1
ATOM 3640 N N . PHE A 1 454 ? 20.730 -7.581 -6.250 1.00 88.94 454 PHE A N 1
ATOM 3641 C CA . PHE A 1 454 ? 19.685 -7.619 -5.235 1.00 88.94 454 PHE A CA 1
ATOM 3642 C C . PHE A 1 454 ? 19.645 -8.990 -4.575 1.00 88.94 454 PHE A C 1
ATOM 3644 O O . PHE A 1 454 ? 19.715 -10.011 -5.258 1.00 88.94 454 PHE A O 1
ATOM 3651 N N . THR A 1 455 ? 19.516 -9.013 -3.254 1.00 90.00 455 THR A N 1
ATOM 3652 C CA . THR A 1 455 ? 19.351 -10.246 -2.480 1.00 90.00 455 THR A CA 1
ATOM 3653 C C . THR A 1 455 ? 18.324 -10.048 -1.376 1.00 90.00 455 THR A C 1
ATOM 3655 O O . THR A 1 455 ? 18.160 -8.955 -0.837 1.00 90.00 455 THR A O 1
ATOM 3658 N N . ILE A 1 456 ? 17.606 -11.113 -1.038 1.00 90.69 456 ILE A N 1
ATOM 3659 C CA . ILE A 1 456 ? 16.677 -11.136 0.097 1.00 90.69 456 ILE A CA 1
ATOM 3660 C C . ILE A 1 456 ? 17.337 -11.651 1.379 1.00 90.69 456 ILE A C 1
ATOM 3662 O O . ILE A 1 456 ? 16.724 -11.555 2.442 1.00 90.69 456 ILE A O 1
ATOM 3666 N N . ASP A 1 457 ? 18.542 -12.213 1.263 1.00 90.44 457 ASP A N 1
ATOM 3667 C CA . ASP A 1 457 ? 19.278 -12.841 2.351 1.00 90.44 457 ASP A CA 1
ATOM 3668 C C . ASP A 1 457 ? 20.356 -11.878 2.886 1.00 90.44 457 ASP A C 1
ATOM 3670 O O . ASP A 1 457 ? 21.357 -11.627 2.201 1.00 90.44 457 ASP A O 1
ATOM 3674 N N . PRO A 1 458 ? 20.152 -11.299 4.085 1.00 89.31 458 PRO A N 1
ATOM 3675 C CA . PRO A 1 458 ? 21.118 -10.393 4.688 1.00 89.31 458 PRO A CA 1
ATOM 3676 C C . PRO A 1 458 ? 22.414 -11.094 5.113 1.00 89.31 458 PRO A C 1
ATOM 3678 O O . PRO A 1 458 ? 23.457 -10.443 5.111 1.00 89.31 458 PRO A O 1
ATOM 3681 N N . GLU A 1 459 ? 22.369 -12.380 5.474 1.00 90.12 459 GLU A N 1
ATOM 3682 C CA . GLU A 1 459 ? 23.548 -13.132 5.919 1.00 90.12 459 GLU A CA 1
ATOM 3683 C C . GLU A 1 459 ? 24.464 -13.402 4.729 1.00 90.12 459 GLU A C 1
ATOM 3685 O O . GLU A 1 459 ? 25.642 -13.050 4.771 1.00 90.12 459 GLU A O 1
ATOM 3690 N N . CYS A 1 460 ? 23.894 -13.877 3.617 1.00 87.94 460 CYS A N 1
ATOM 3691 C CA . CYS A 1 460 ? 24.620 -14.052 2.359 1.00 87.94 460 CYS A CA 1
ATOM 3692 C C . CYS A 1 460 ? 25.295 -12.747 1.895 1.00 87.94 460 CYS A C 1
ATOM 3694 O O . CYS A 1 460 ? 26.473 -12.750 1.539 1.00 87.94 460 CYS A O 1
ATOM 3696 N N . ALA A 1 461 ? 24.587 -11.613 1.964 1.00 87.00 461 ALA A N 1
ATOM 3697 C CA . ALA A 1 461 ? 25.154 -10.309 1.613 1.00 87.00 461 ALA A CA 1
ATOM 3698 C C . ALA A 1 461 ? 26.305 -9.884 2.542 1.00 87.00 461 ALA A C 1
ATOM 3700 O O . ALA A 1 461 ? 27.284 -9.288 2.091 1.00 87.00 461 ALA A O 1
ATOM 3701 N N . ALA A 1 462 ? 26.180 -10.155 3.845 1.00 86.50 462 ALA A N 1
ATOM 3702 C CA . ALA A 1 462 ? 27.194 -9.812 4.836 1.00 86.50 462 ALA A CA 1
ATOM 3703 C C . ALA A 1 462 ? 28.448 -10.684 4.700 1.00 86.50 462 ALA A C 1
ATOM 3705 O O . ALA A 1 462 ? 29.562 -10.167 4.809 1.00 86.50 462 ALA A O 1
ATOM 3706 N N . ASP A 1 463 ? 28.278 -11.977 4.436 1.00 86.50 463 ASP A N 1
ATOM 3707 C CA . ASP A 1 463 ? 29.383 -12.903 4.205 1.00 86.50 463 ASP A CA 1
ATOM 3708 C C . ASP A 1 463 ? 30.114 -12.585 2.904 1.00 86.50 463 ASP A C 1
ATOM 3710 O O . ASP A 1 463 ? 31.344 -12.526 2.904 1.00 86.50 463 ASP A O 1
ATOM 3714 N N . GLU A 1 464 ? 29.384 -12.279 1.827 1.00 85.12 464 GLU A N 1
ATOM 3715 C CA . GLU A 1 464 ? 29.992 -11.783 0.594 1.00 85.12 464 GLU A CA 1
ATOM 3716 C C . GLU A 1 464 ? 30.785 -10.501 0.866 1.00 85.12 464 GLU A C 1
ATOM 3718 O O . GLU A 1 464 ? 31.958 -10.412 0.511 1.00 85.12 464 GLU A O 1
ATOM 3723 N N . LYS A 1 465 ? 30.194 -9.523 1.565 1.00 82.62 465 LYS A N 1
ATOM 3724 C CA . LYS A 1 465 ? 30.906 -8.289 1.913 1.00 82.62 465 LYS A CA 1
ATOM 3725 C C . LYS A 1 465 ? 32.195 -8.585 2.685 1.00 82.62 465 LYS A C 1
ATOM 3727 O O . LYS A 1 465 ? 33.231 -8.034 2.334 1.00 82.62 465 LYS A O 1
ATOM 3732 N N . ARG A 1 466 ? 32.155 -9.473 3.685 1.00 84.31 466 ARG A N 1
ATOM 3733 C CA . ARG A 1 466 ? 33.331 -9.857 4.485 1.00 84.31 466 ARG A CA 1
ATOM 3734 C C . ARG A 1 466 ? 34.420 -10.519 3.636 1.00 84.31 466 ARG A C 1
ATOM 3736 O O . ARG A 1 466 ? 35.597 -10.310 3.905 1.00 84.31 466 ARG A O 1
ATOM 3743 N N . GLN A 1 467 ? 34.038 -11.315 2.638 1.00 83.81 467 GLN A N 1
ATOM 3744 C CA . GLN A 1 467 ? 34.980 -11.958 1.720 1.00 83.81 467 GLN A CA 1
ATOM 3745 C C . GLN A 1 467 ? 35.612 -10.961 0.747 1.00 83.81 467 GLN A C 1
ATOM 3747 O O . GLN A 1 467 ? 36.800 -11.073 0.467 1.00 83.81 467 GLN A O 1
ATOM 3752 N N . VAL A 1 468 ? 34.844 -9.991 0.237 1.00 78.31 468 VAL A N 1
ATOM 3753 C CA . VAL A 1 468 ? 35.324 -9.054 -0.792 1.00 78.31 468 VAL A CA 1
ATOM 3754 C C . VAL A 1 468 ? 36.061 -7.847 -0.179 1.00 78.31 468 VAL A C 1
ATOM 3756 O O . VAL A 1 468 ? 37.009 -7.345 -0.773 1.00 78.31 468 VAL A O 1
ATOM 3759 N N . GLU A 1 469 ? 35.692 -7.401 1.027 1.00 79.62 469 GLU A N 1
ATOM 3760 C CA . GLU A 1 469 ? 36.272 -6.225 1.705 1.00 79.62 469 GLU A CA 1
ATOM 3761 C C . GLU A 1 469 ? 37.818 -6.198 1.770 1.00 79.62 469 GLU A C 1
ATOM 3763 O O . GLU A 1 469 ? 38.391 -5.142 1.490 1.00 79.62 469 GLU A O 1
ATOM 3768 N N . PRO A 1 470 ? 38.532 -7.308 2.064 1.00 78.81 470 PRO A N 1
ATOM 3769 C CA . PRO A 1 470 ? 39.995 -7.326 2.074 1.00 78.81 470 PRO A CA 1
ATOM 3770 C C . PRO A 1 470 ? 40.634 -6.976 0.726 1.00 78.81 470 PRO A C 1
ATOM 3772 O O . PRO A 1 470 ? 41.688 -6.350 0.711 1.00 78.81 470 PRO A O 1
ATOM 3775 N N . TYR A 1 471 ? 39.992 -7.317 -0.397 1.00 73.75 471 TYR A N 1
ATOM 3776 C CA . TYR A 1 471 ? 40.518 -7.044 -1.741 1.00 73.75 471 TYR A CA 1
ATOM 3777 C C . TYR A 1 471 ? 40.492 -5.553 -2.114 1.00 73.75 471 TYR A C 1
ATOM 3779 O O . TYR A 1 471 ? 41.066 -5.173 -3.130 1.00 73.75 471 TYR A O 1
ATOM 3787 N N . PHE A 1 472 ? 39.837 -4.706 -1.310 1.00 67.38 472 PHE A N 1
ATOM 3788 C CA . PHE A 1 472 ? 39.805 -3.252 -1.506 1.00 67.38 472 PHE A CA 1
ATOM 3789 C C . PHE A 1 472 ? 40.768 -2.485 -0.596 1.00 67.38 472 PHE A C 1
ATOM 3791 O O . PHE A 1 472 ? 40.804 -1.256 -0.649 1.00 67.38 472 PHE A O 1
ATOM 3798 N N . ARG A 1 473 ? 41.539 -3.172 0.255 1.00 68.31 473 ARG A N 1
ATOM 3799 C CA . ARG A 1 473 ? 42.571 -2.521 1.066 1.00 68.31 473 ARG A CA 1
ATOM 3800 C C . ARG A 1 473 ? 43.782 -2.241 0.180 1.00 68.31 473 ARG A C 1
ATOM 3802 O O . ARG A 1 473 ? 44.417 -3.170 -0.303 1.00 68.31 473 ARG A O 1
ATOM 3809 N N . VAL A 1 474 ? 44.080 -0.964 -0.048 1.00 63.44 474 VAL A N 1
ATOM 3810 C CA . VAL A 1 474 ? 45.302 -0.550 -0.745 1.00 63.44 474 VAL A CA 1
ATOM 3811 C C . VAL A 1 474 ? 46.428 -0.493 0.285 1.00 63.44 474 VAL A C 1
ATOM 3813 O O . VAL A 1 474 ? 46.446 0.401 1.130 1.00 63.44 474 VAL A O 1
ATOM 3816 N N . GLU A 1 475 ? 47.334 -1.466 0.245 1.00 59.59 475 GLU A N 1
ATOM 3817 C CA . GLU A 1 475 ? 48.592 -1.418 0.992 1.00 59.59 475 GLU A CA 1
ATOM 3818 C C . GLU A 1 475 ? 49.601 -0.610 0.167 1.00 59.59 475 GLU A C 1
ATOM 3820 O O . GLU A 1 475 ? 49.943 -0.989 -0.952 1.00 59.59 475 GLU A O 1
ATOM 3825 N N . MET A 1 476 ? 50.018 0.545 0.689 1.00 56.09 476 MET A N 1
ATOM 3826 C CA . MET A 1 476 ? 51.071 1.370 0.094 1.00 56.09 476 MET A CA 1
ATOM 3827 C C . MET A 1 476 ? 52.367 1.079 0.853 1.00 56.09 476 MET A C 1
ATOM 3829 O O . MET A 1 476 ? 52.435 1.324 2.056 1.00 56.09 476 MET A O 1
ATOM 3833 N N . GLU A 1 477 ? 53.372 0.531 0.171 1.00 50.25 477 GLU A N 1
ATOM 3834 C CA . GLU A 1 477 ? 54.732 0.429 0.703 1.00 50.25 477 GLU A CA 1
ATOM 3835 C C . GLU A 1 477 ? 55.526 1.661 0.255 1.00 50.25 477 GLU A C 1
ATOM 3837 O O . GLU A 1 477 ? 55.787 1.844 -0.936 1.00 50.25 477 GLU A O 1
ATOM 3842 N N . ASP A 1 478 ? 55.889 2.517 1.211 1.00 47.47 478 ASP A N 1
ATOM 3843 C CA . ASP A 1 478 ? 56.778 3.650 0.968 1.00 47.47 478 ASP A CA 1
ATOM 3844 C C . ASP A 1 478 ? 58.223 3.137 0.894 1.00 47.47 478 ASP A C 1
ATOM 3846 O O . ASP A 1 478 ? 58.780 2.657 1.883 1.00 47.47 478 ASP A O 1
ATOM 3850 N N . TYR A 1 479 ? 58.838 3.232 -0.284 1.00 54.03 479 TYR A N 1
ATOM 3851 C CA . TYR A 1 479 ? 60.266 2.979 -0.457 1.00 54.03 479 TYR A CA 1
ATOM 3852 C C . TYR A 1 479 ? 61.003 4.320 -0.464 1.00 54.03 479 TYR A C 1
ATOM 3854 O O . TYR A 1 479 ? 60.817 5.128 -1.377 1.00 54.03 479 TYR A O 1
ATOM 3862 N N . GLU A 1 480 ? 61.842 4.565 0.546 1.00 48.38 480 GLU A N 1
ATOM 3863 C CA . GLU A 1 480 ? 62.788 5.682 0.518 1.00 48.38 480 GLU A CA 1
ATOM 3864 C C . GLU A 1 480 ? 63.839 5.403 -0.564 1.00 48.38 480 GLU A C 1
ATOM 3866 O O . GLU A 1 480 ? 64.605 4.441 -0.491 1.00 48.38 480 GLU A O 1
ATOM 3871 N N . VAL A 1 481 ? 63.841 6.229 -1.610 1.00 55.38 481 VAL A N 1
ATOM 3872 C CA . VAL A 1 481 ? 64.910 6.241 -2.609 1.00 55.38 481 VAL A CA 1
ATOM 3873 C C . VAL A 1 481 ? 66.001 7.156 -2.065 1.00 55.38 481 VAL A C 1
ATOM 3875 O O . VAL A 1 481 ? 65.835 8.375 -2.076 1.00 55.38 481 VAL A O 1
ATOM 3878 N N . ASP A 1 482 ? 67.093 6.576 -1.567 1.00 51.69 482 ASP A N 1
ATOM 3879 C CA . ASP A 1 482 ? 68.305 7.335 -1.248 1.00 51.69 482 ASP A CA 1
ATOM 3880 C C . ASP A 1 482 ? 68.823 7.997 -2.540 1.00 51.69 482 ASP A C 1
ATOM 3882 O O . ASP A 1 482 ? 69.154 7.305 -3.509 1.00 51.69 482 ASP A O 1
ATOM 3886 N N . VAL A 1 483 ? 68.830 9.336 -2.564 1.00 50.50 483 VAL A N 1
ATOM 3887 C CA . VAL A 1 483 ? 69.254 10.180 -3.703 1.00 50.50 483 VAL A CA 1
ATOM 3888 C C . VAL A 1 483 ? 70.752 10.439 -3.682 1.00 50.50 483 VAL A C 1
ATOM 3890 O O . VAL A 1 483 ? 71.262 10.858 -2.616 1.00 50.50 483 VAL A O 1
#

Secondary structure (DSSP, 8-state):
--SSSSSSSSSS--HHHHHHHHHHTTTHHHHHHSS---PPPTT--GGGHHHHHHHHHHHHHHHT-HHHHTTS--HHHHHHHHHHHHTT------GGGGSSTTSSSS---------PSPPPPPPP-EEEEE--S---HHHHHHHHHHHT--HHHHHHHHHHHHHHHHHHHHHTT--HHHHHHHHHHHHHHHTTS-TTTS-HHHHHHHHHHHHHHHTT----HHHHHHHHHHTTS-GGGPPPTT-GGGHHHHHHHHHHHHHHHHHTTT------HHHHHHHHHHHTT--HHHHHHHHHHHHHGGGSSHHHHS-HHHHHHHHHHHHHHHTT---HHHHTTTTTTTTT--HHHHHHHHHHHHHHHHHSGGGSSSGGGS-HHHHHHHHHHHHHHHHHTT--SSTT---PPP-------------------PPPPTTS-BBTTS-B--S-TT-TTPEEEEES-HHHHHHHHHHHGGGG-----------

Radius of gyration: 30.34 Å; chains: 1; bounding box: 89×82×68 Å

InterPro domains:
  IPR006671 Cyclin, N-terminal [PF00134] (147-263)
  IPR013763 Cyclin-like domain [SM00385] (163-262)
  IPR013763 Cyclin-like domain [SM00385] (275-359)
  IPR036282 Glutathione S-transferase, C-terminal domain superfamily [SSF47616] (3-86)
  IPR036915 Cyclin-like superfamily [SSF47954] (145-268)
  IPR036915 Cyclin-like superfamily [SSF47954] (271-365)
  IPR043198 Cyclin/Cyclin-like subunit Ssn8 [PTHR10026] (145-364)